Protein AF-A0A7J8GLL1-F1 (afdb_monomer_lite)

Secondary structure (DSSP, 8-state):
-------------------------------PPP-------------HHHHHHHHHHHHHHHHHHHHHHHHHHHHHHHHHHHHHHHHHHHHHHHHHHHHHHHHHHHHHHHHHHHHHHHHHHHHHHHHHHHHTTSGGGSSSS---------------------HHHHHHHTTS-GGG--HHHHHHHHHHHHHHHHHHHHHHHHHHHHHHHHHHHHHHHHHHHHHHHHHHHHHHHHHHHHHHHHHHHHHHHHHHHHHHHHHHHHHHHHHHHHHHHHHHHHHHHHHHHHHHHHHHHHHHHHHHHHHHHHHHHHHHHHHHHHHHHHHHHHHHHHHHHHHHHHHHHHHHHHHHHHHHHHHHHHHHHHHHHHHHHHHHHHHHHHHHHHHHHHHHHHHHHHHHHHHHHHHHHHHHHHHHHHHHHHHHHHHHHHHHHHHHHHHHHHHHHHHHHHHHHHHHHHHHHHHHHHHHHHHHHHHHHHHHHHHHHHHHHHHHHHHHHHHHHHHHHHHHHHHHHHHHHHHHHHHHHHHHHHHHHHHHHHHHHHHHHHHTTS-S-HHHHHHHHHHTTTTTS--HHHHHHHHHHHHHHHHHTTTGGGSSSGGGSSSSSSGGGGSSSSSSSSS---S---STT------------------------------------------------------------------------------

Structure (mmCIF, N/CA/C/O backbone):
data_AF-A0A7J8GLL1-F1
#
_entry.id   AF-A0A7J8GLL1-F1
#
loop_
_atom_site.group_PDB
_atom_site.id
_atom_site.type_symbol
_atom_site.label_atom_id
_atom_site.label_alt_id
_atom_site.label_comp_id
_atom_site.label_asym_id
_atom_site.label_entity_id
_atom_site.label_seq_id
_atom_site.pdbx_PDB_ins_code
_atom_site.Cartn_x
_atom_site.Cartn_y
_atom_site.Cartn_z
_atom_site.occupancy
_atom_site.B_iso_or_equiv
_atom_site.auth_seq_id
_atom_site.auth_comp_id
_atom_site.auth_asym_id
_atom_site.auth_atom_id
_atom_site.pdbx_PDB_model_num
ATOM 1 N N . MET A 1 1 ? -101.245 33.860 68.167 1.00 35.78 1 MET A N 1
ATOM 2 C CA . MET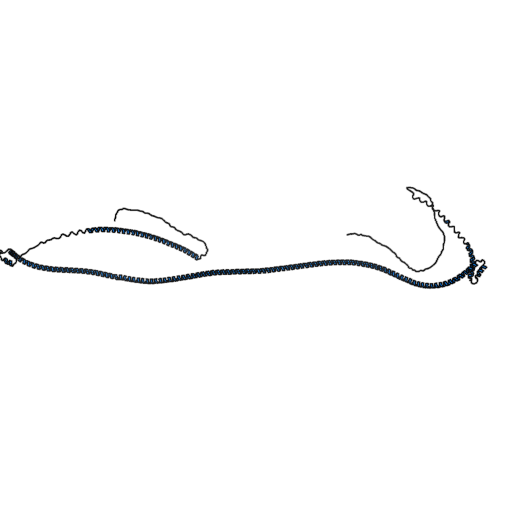 A 1 1 ? -102.440 33.533 67.348 1.00 35.78 1 MET A CA 1
ATOM 3 C C . MET A 1 1 ? -102.162 32.178 66.692 1.00 35.78 1 MET A C 1
ATOM 5 O O . MET A 1 1 ? -101.024 31.966 66.314 1.00 35.78 1 MET A O 1
ATOM 9 N N . SER A 1 2 ? -103.013 31.154 66.836 1.00 37.81 2 SER A N 1
ATOM 10 C CA . SER A 1 2 ? -104.222 30.893 66.015 1.00 37.81 2 SER A CA 1
ATOM 11 C C . SER A 1 2 ? -103.856 30.585 64.547 1.00 37.81 2 SER A C 1
ATOM 13 O O . SER A 1 2 ? -103.150 31.388 63.959 1.00 37.81 2 SER A O 1
ATOM 15 N N . ARG A 1 3 ? -104.340 29.519 63.883 1.00 34.97 3 ARG A N 1
ATOM 16 C CA . ARG A 1 3 ? -105.531 28.674 64.154 1.00 34.97 3 ARG A CA 1
ATOM 17 C C . ARG A 1 3 ? -105.538 27.397 63.264 1.00 34.97 3 ARG A C 1
ATOM 19 O O . ARG A 1 3 ? -105.212 27.525 62.098 1.00 34.97 3 ARG A O 1
ATOM 26 N N . LYS A 1 4 ? -106.093 26.280 63.783 1.00 38.53 4 LYS A N 1
ATOM 27 C CA . LYS A 1 4 ? -107.032 25.313 63.123 1.00 38.53 4 LYS A CA 1
ATOM 28 C C . LYS A 1 4 ? -106.583 24.486 61.865 1.00 38.53 4 LYS A C 1
ATOM 30 O O . LYS A 1 4 ? -106.017 25.043 60.948 1.00 38.53 4 LYS A O 1
ATOM 35 N N . ILE A 1 5 ? -106.711 23.135 61.839 1.00 39.19 5 ILE A N 1
ATOM 36 C CA . ILE A 1 5 ? -107.899 22.254 61.526 1.00 39.19 5 ILE A CA 1
ATOM 37 C C . ILE A 1 5 ? -108.104 22.055 59.982 1.00 39.19 5 ILE A C 1
ATOM 39 O O . ILE A 1 5 ? -108.056 23.055 59.285 1.00 39.19 5 ILE A O 1
ATOM 43 N N . VAL A 1 6 ? -108.363 20.867 59.366 1.00 37.47 6 VAL A N 1
ATOM 44 C CA . VAL A 1 6 ? -108.612 19.483 59.880 1.00 37.47 6 VAL A CA 1
ATOM 45 C C . VAL A 1 6 ? -108.683 18.343 58.795 1.00 37.47 6 VAL A C 1
ATOM 47 O O . VAL A 1 6 ? -108.953 18.637 57.641 1.00 37.47 6 VAL A O 1
ATOM 50 N N . LYS A 1 7 ? -108.584 17.060 59.233 1.00 38.72 7 LYS A N 1
ATOM 51 C CA . LYS A 1 7 ? -109.150 15.758 58.716 1.00 38.72 7 LYS A CA 1
ATOM 52 C C . LYS A 1 7 ? -108.686 15.016 57.414 1.00 38.72 7 LYS A C 1
ATOM 54 O O . LYS A 1 7 ? -108.779 15.534 56.316 1.00 38.72 7 LYS A O 1
ATOM 59 N N . THR A 1 8 ? -108.443 13.696 57.611 1.00 34.50 8 THR A N 1
ATOM 60 C CA . THR A 1 8 ? -108.822 12.471 56.816 1.00 34.50 8 THR A CA 1
ATOM 61 C C . THR A 1 8 ? -108.363 12.287 55.352 1.00 34.50 8 THR A C 1
ATOM 63 O O . THR A 1 8 ? -108.786 13.046 54.497 1.00 34.50 8 THR A O 1
ATOM 66 N N . SER A 1 9 ? -107.477 11.315 55.048 1.00 33.34 9 SER A N 1
ATOM 67 C CA . SER A 1 9 ? -107.719 9.884 54.648 1.00 33.34 9 SER A CA 1
ATOM 68 C C . SER A 1 9 ? -108.016 9.694 53.135 1.00 33.34 9 SER A C 1
ATOM 70 O O . SER A 1 9 ? -108.549 10.606 52.524 1.00 33.34 9 SER A O 1
ATOM 72 N N . LYS A 1 10 ? -107.674 8.593 52.431 1.00 34.47 10 LYS A N 1
ATOM 73 C CA . LYS A 1 10 ? -107.607 7.149 52.784 1.00 34.47 10 LYS A CA 1
ATOM 74 C C . LYS A 1 10 ? -106.858 6.341 51.668 1.00 34.47 10 LYS A C 1
ATOM 76 O O . LYS A 1 10 ? -107.026 6.721 50.523 1.00 34.47 10 LYS A O 1
ATOM 81 N N . THR A 1 11 ? -106.133 5.247 51.996 1.00 32.91 11 THR A N 1
ATOM 82 C CA . THR A 1 11 ? -105.851 3.970 51.223 1.00 32.91 11 THR A CA 1
ATOM 83 C C . THR A 1 11 ? -105.575 3.928 49.684 1.00 32.91 11 THR A C 1
ATOM 85 O O . THR A 1 11 ? -106.225 4.656 48.957 1.00 32.91 11 THR A O 1
ATOM 88 N N . MET A 1 12 ? -104.843 2.976 49.048 1.00 32.16 12 MET A N 1
ATOM 89 C CA . MET A 1 12 ? -103.837 1.923 49.395 1.00 32.16 12 MET A CA 1
ATOM 90 C C . MET A 1 12 ? -103.491 1.067 48.119 1.00 32.16 12 MET A C 1
ATOM 92 O O . MET A 1 12 ? -104.418 0.816 47.359 1.00 32.16 12 MET A O 1
ATOM 96 N N . ASN A 1 13 ? -102.260 0.511 47.966 1.00 34.06 13 ASN A N 1
ATOM 97 C CA . ASN A 1 13 ? -101.866 -0.655 47.093 1.00 34.06 13 ASN A CA 1
ATOM 98 C C . ASN A 1 13 ? -101.920 -0.522 45.526 1.00 34.06 13 ASN A C 1
ATOM 100 O O . ASN A 1 13 ? -102.627 0.353 45.048 1.00 34.06 13 ASN A O 1
ATOM 104 N N . VAL A 1 14 ? -101.281 -1.336 44.634 1.00 36.44 14 VAL A N 1
ATOM 105 C CA . VAL A 1 14 ? -100.088 -2.269 44.584 1.00 36.44 14 VAL A CA 1
ATOM 106 C C . VAL A 1 14 ? -99.796 -2.689 43.091 1.00 36.44 14 VAL A C 1
ATOM 108 O O . VAL A 1 14 ? -100.645 -2.395 42.255 1.00 36.44 14 VAL A O 1
ATOM 111 N N . SER A 1 15 ? -98.678 -3.401 42.776 1.00 32.84 15 SER A N 1
ATOM 112 C CA . SER A 1 15 ? -98.307 -4.113 41.490 1.00 32.84 15 SER A CA 1
ATOM 113 C C . SER A 1 15 ? -97.566 -3.311 40.379 1.00 32.84 15 SER A C 1
ATOM 115 O O . SER A 1 15 ? -97.780 -2.109 40.297 1.00 32.84 15 SER A O 1
ATOM 117 N N . SER A 1 16 ? -96.715 -3.865 39.472 1.00 36.66 16 SER A N 1
ATOM 118 C CA . SER A 1 16 ? -96.041 -5.199 39.302 1.00 36.66 16 SER A CA 1
ATOM 119 C C . SER A 1 16 ? -95.018 -5.228 38.114 1.00 36.66 16 SER A C 1
ATOM 121 O O . SER A 1 16 ? -95.095 -4.345 37.267 1.00 36.66 16 SER A O 1
ATOM 123 N N . SER A 1 17 ? -94.231 -6.325 37.962 1.00 32.91 17 SER A N 1
ATOM 124 C CA . SER A 1 17 ? -93.570 -6.848 36.713 1.00 32.91 17 SER A CA 1
ATOM 125 C C . SER A 1 17 ? -92.165 -6.305 36.308 1.00 32.91 17 SER A C 1
ATOM 127 O O . SER A 1 17 ? -91.832 -5.209 36.745 1.00 32.91 17 SER A O 1
ATOM 129 N N . LEU A 1 18 ? -91.371 -6.895 35.374 1.00 39.66 18 LEU A N 1
ATOM 130 C CA . LEU A 1 18 ? -90.713 -8.237 35.168 1.00 39.66 18 LEU A CA 1
ATOM 131 C C . LEU A 1 18 ? -89.822 -8.147 33.867 1.00 39.66 18 LEU A C 1
ATOM 133 O O . LEU A 1 18 ? -89.960 -7.160 33.152 1.00 39.66 18 LEU A O 1
ATOM 137 N N . GLU A 1 19 ? -89.005 -9.170 33.537 1.00 33.16 19 GLU A N 1
ATOM 138 C CA . GLU A 1 19 ? -88.335 -9.479 32.223 1.00 33.16 19 GLU A CA 1
ATOM 139 C C . GLU A 1 19 ? -86.946 -8.860 31.855 1.00 33.16 19 GLU A C 1
ATOM 141 O O . GLU A 1 19 ? -86.405 -8.030 32.586 1.00 33.16 19 GLU A O 1
ATOM 146 N N . SER A 1 20 ? -86.335 -9.390 30.770 1.00 45.28 20 SER A N 1
ATOM 147 C CA . SER A 1 20 ? -84.897 -9.367 30.363 1.00 45.28 20 SER A CA 1
ATOM 148 C C . SER A 1 20 ? -84.725 -9.457 28.800 1.00 45.28 20 SER A C 1
ATOM 150 O O . SER A 1 20 ? -85.622 -8.950 28.131 1.00 45.28 20 SER A O 1
ATOM 152 N N . GLU A 1 21 ? -83.700 -9.955 28.058 1.00 38.88 21 GLU A N 1
ATOM 153 C CA . GLU A 1 21 ? -82.478 -10.801 28.243 1.00 38.88 21 GLU A CA 1
ATOM 154 C C . GLU A 1 21 ? -81.509 -10.709 26.999 1.00 38.88 21 GLU A C 1
ATOM 156 O O . GLU A 1 21 ? -81.902 -10.146 25.978 1.00 38.88 21 GLU A O 1
ATOM 161 N N . ASP A 1 22 ? -80.313 -11.339 27.060 1.00 41.94 22 ASP A N 1
ATOM 162 C CA . ASP A 1 22 ? -79.397 -11.830 25.972 1.00 41.94 22 ASP A CA 1
ATOM 163 C C . ASP A 1 22 ? -78.617 -10.899 24.978 1.00 41.94 22 ASP A C 1
ATOM 165 O O . ASP A 1 22 ? -79.082 -9.833 24.583 1.00 41.94 22 ASP A O 1
ATOM 169 N N . ILE A 1 23 ? -77.434 -11.396 24.503 1.00 31.64 23 ILE A N 1
ATOM 170 C CA . ILE A 1 23 ? -76.959 -11.571 23.077 1.00 31.64 23 ILE A CA 1
ATOM 171 C C . ILE A 1 23 ? -75.404 -11.440 22.818 1.00 31.64 23 ILE A C 1
ATOM 173 O O . ILE A 1 23 ? -74.878 -10.337 22.738 1.00 31.64 23 ILE A O 1
ATOM 177 N N . SER A 1 24 ? -74.722 -12.572 22.498 1.00 34.56 24 SER A N 1
ATOM 178 C CA . SER A 1 24 ? -73.535 -12.805 21.581 1.00 34.56 24 SER A CA 1
ATOM 179 C C . SER A 1 24 ? -72.167 -12.048 21.706 1.00 34.56 24 SER A C 1
ATOM 181 O O . SER A 1 24 ? -72.075 -11.079 22.443 1.00 34.56 24 SER A O 1
ATOM 183 N N . LEU A 1 25 ? -71.118 -12.303 20.877 1.00 35.78 25 LEU A N 1
ATOM 184 C CA . LEU A 1 25 ? -70.209 -13.474 20.630 1.00 35.78 25 LEU A CA 1
ATOM 185 C C . LEU A 1 25 ? -68.997 -13.013 19.726 1.00 35.78 25 LEU A C 1
ATOM 187 O O . LEU A 1 25 ? -68.881 -11.820 19.476 1.00 35.78 25 LEU A O 1
ATOM 191 N N . GLU A 1 26 ? -68.142 -13.932 19.218 1.00 32.62 26 GLU A N 1
ATOM 192 C CA . GLU A 1 26 ? -66.958 -13.756 18.305 1.00 32.62 26 GLU A CA 1
ATOM 193 C C . GLU A 1 26 ? -65.717 -13.013 18.890 1.00 32.62 26 GLU A C 1
ATOM 195 O O . GLU A 1 26 ? -65.860 -11.982 19.527 1.00 32.62 26 GLU A O 1
ATOM 200 N N . THR A 1 27 ? -64.434 -13.435 18.831 1.00 40.41 27 THR A N 1
ATOM 201 C CA . THR A 1 27 ? -63.643 -14.574 18.266 1.00 40.41 27 THR A CA 1
ATOM 202 C C . THR A 1 27 ? -63.035 -14.452 16.847 1.00 40.41 27 THR A C 1
ATOM 204 O O . THR A 1 27 ? -63.689 -14.810 15.876 1.00 40.41 27 THR A O 1
ATOM 207 N N . THR A 1 28 ? -61.727 -14.126 16.734 1.00 34.84 28 THR A N 1
ATOM 208 C CA . THR A 1 28 ? -60.888 -14.342 15.517 1.00 34.84 28 THR A CA 1
ATOM 209 C C . THR A 1 28 ? -59.388 -14.598 15.799 1.00 34.84 28 THR A C 1
ATOM 211 O O . THR A 1 28 ? -58.792 -13.948 16.654 1.00 34.84 28 THR A O 1
ATOM 214 N N . VAL A 1 29 ? -58.781 -15.479 14.993 1.00 36.81 29 VAL A N 1
ATOM 215 C CA . VAL A 1 29 ? -57.339 -15.807 14.762 1.00 36.81 29 VAL A CA 1
ATOM 216 C C . VAL A 1 29 ? -57.217 -16.145 13.243 1.00 36.81 29 VAL A C 1
ATOM 218 O O . VAL A 1 29 ? -58.270 -16.131 12.597 1.00 36.81 29 VAL A O 1
ATOM 221 N N . PRO A 1 30 ? -56.074 -16.531 12.615 1.00 47.72 30 PRO A N 1
ATOM 222 C CA . PRO A 1 30 ? -54.644 -16.504 12.980 1.00 47.72 30 PRO A CA 1
ATOM 223 C C . PRO A 1 30 ? -53.893 -15.397 12.159 1.00 47.72 30 PRO A C 1
ATOM 225 O O . PRO A 1 30 ? -54.413 -14.288 12.171 1.00 47.72 30 PRO A O 1
ATOM 228 N N . THR A 1 31 ? -52.728 -15.470 11.473 1.00 30.77 31 THR A N 1
ATOM 229 C CA . THR A 1 31 ? -51.753 -16.523 11.056 1.00 30.77 31 THR A CA 1
ATOM 230 C C . THR A 1 31 ? -50.390 -15.899 10.683 1.00 30.77 31 THR A C 1
ATOM 232 O O . THR A 1 31 ? -50.329 -14.707 10.395 1.00 30.77 31 THR A O 1
ATOM 235 N N . ASP A 1 32 ? -49.330 -16.715 10.615 1.00 31.77 32 ASP A N 1
ATOM 236 C CA . ASP A 1 32 ? -48.036 -16.394 9.981 1.00 31.77 32 ASP A CA 1
ATOM 237 C C . ASP A 1 32 ? -48.056 -16.547 8.446 1.00 31.77 32 ASP A C 1
ATOM 239 O O . ASP A 1 32 ? -48.893 -17.264 7.894 1.00 31.77 32 ASP A O 1
ATOM 243 N N . ASP A 1 33 ? -47.078 -15.931 7.771 1.00 28.30 33 ASP A N 1
ATOM 244 C CA . ASP A 1 33 ? -46.850 -16.060 6.325 1.00 28.30 33 ASP A CA 1
ATOM 245 C C . ASP A 1 33 ? -45.710 -17.052 5.994 1.00 28.30 33 ASP A C 1
ATOM 247 O O . AS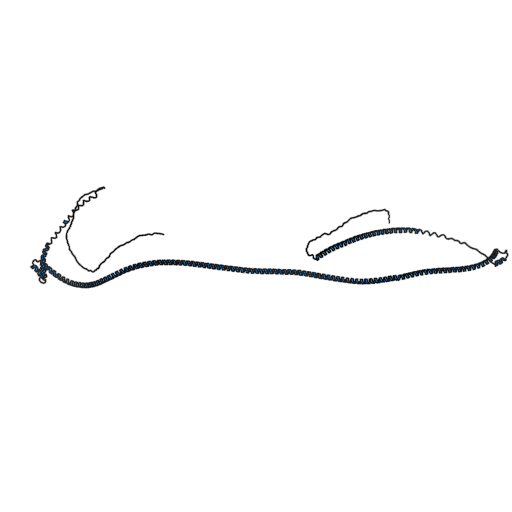P A 1 33 ? -44.789 -17.280 6.783 1.00 28.30 33 ASP A O 1
ATOM 251 N N . MET A 1 34 ? -45.784 -17.679 4.821 1.00 27.56 34 MET A N 1
ATOM 252 C CA . MET A 1 34 ? -45.008 -18.879 4.466 1.00 27.56 34 MET A CA 1
ATOM 253 C C . MET A 1 34 ? -43.642 -18.574 3.829 1.00 27.56 34 MET A C 1
ATOM 255 O O . MET A 1 34 ? -43.540 -17.685 2.991 1.00 27.56 34 MET A O 1
ATOM 259 N N . SER A 1 35 ? -42.634 -19.430 4.067 1.00 29.61 35 SER A N 1
ATOM 260 C CA . SER A 1 35 ? -41.742 -19.906 2.986 1.00 29.61 35 SER A CA 1
ATOM 261 C C . SER A 1 35 ? -40.833 -21.075 3.393 1.00 29.61 35 SER A C 1
ATOM 263 O O . SER A 1 35 ? -40.104 -21.010 4.382 1.00 29.61 35 SER A O 1
ATOM 265 N N . SER A 1 36 ? -40.799 -22.107 2.549 1.00 38.84 36 SER A N 1
ATOM 266 C CA . SER A 1 36 ? -39.752 -23.131 2.499 1.00 38.84 36 SER A CA 1
ATOM 267 C C . SER A 1 36 ? -39.158 -23.170 1.090 1.00 38.84 36 SER A C 1
ATOM 269 O O . SER A 1 36 ? -39.914 -23.274 0.126 1.00 38.84 36 SER A O 1
ATOM 271 N N . SER A 1 37 ? -37.830 -23.153 0.955 1.00 30.98 37 SER A N 1
ATOM 272 C CA . SER A 1 37 ? -37.156 -23.381 -0.330 1.00 30.98 37 SER A CA 1
ATOM 273 C C . SER A 1 37 ? -35.872 -24.175 -0.131 1.00 30.98 37 SER A C 1
ATOM 275 O O . SER A 1 37 ? -35.041 -23.824 0.706 1.00 30.98 37 SER A O 1
ATOM 277 N N . GLU A 1 38 ? -35.710 -25.227 -0.926 1.00 33.25 38 GLU A N 1
ATOM 278 C CA . GLU A 1 38 ? -34.497 -26.040 -1.000 1.00 33.25 38 GLU A CA 1
ATOM 279 C C . GLU A 1 38 ? -33.636 -25.654 -2.218 1.00 33.25 38 GLU A C 1
ATOM 281 O O . GLU A 1 38 ? -34.045 -24.843 -3.049 1.00 33.25 38 GLU A O 1
ATOM 286 N N . GLU A 1 39 ? -32.472 -26.308 -2.323 1.00 33.56 39 GLU A N 1
ATOM 287 C CA . GLU A 1 39 ? -31.566 -26.348 -3.485 1.00 33.56 39 GLU A CA 1
ATOM 288 C C . GLU A 1 39 ? -30.843 -25.023 -3.872 1.00 33.56 39 GLU A C 1
ATOM 290 O O . GLU A 1 39 ? -31.266 -23.924 -3.535 1.00 33.56 39 GLU A O 1
ATOM 295 N N . ARG A 1 40 ? -29.672 -25.039 -4.535 1.00 35.59 40 ARG A N 1
ATOM 296 C CA . ARG A 1 40 ? -28.923 -26.163 -5.141 1.00 35.59 40 ARG A CA 1
ATOM 297 C C . ARG A 1 40 ? -27.392 -26.020 -4.984 1.00 35.59 40 ARG A C 1
ATOM 299 O O . ARG A 1 40 ? -26.880 -24.943 -4.711 1.00 35.59 40 ARG A O 1
ATOM 306 N N . ASP A 1 41 ? -26.708 -27.151 -5.163 1.00 32.75 41 ASP A N 1
ATOM 307 C CA . ASP A 1 41 ? -25.261 -27.421 -5.295 1.00 32.75 41 ASP A CA 1
ATOM 308 C C . ASP A 1 41 ? -24.198 -26.304 -5.207 1.00 32.75 41 ASP A C 1
ATOM 310 O O . ASP A 1 41 ? -24.163 -25.348 -5.977 1.00 32.75 41 ASP A O 1
ATOM 314 N N . GLY A 1 42 ? -23.158 -26.599 -4.416 1.00 32.91 42 GLY A N 1
ATOM 315 C CA . GLY A 1 42 ? -21.853 -25.934 -4.465 1.00 32.91 42 GLY A CA 1
ATOM 316 C C . GLY A 1 42 ? -20.750 -26.826 -3.887 1.00 32.91 42 GLY A C 1
ATOM 317 O O . GLY A 1 42 ? -20.483 -26.783 -2.688 1.00 32.91 42 GLY A O 1
ATOM 318 N N . LYS A 1 43 ? -20.112 -27.657 -4.727 1.00 46.03 43 LYS A N 1
ATOM 319 C CA . LYS A 1 43 ? -19.092 -28.648 -4.317 1.00 46.03 43 LYS A CA 1
ATOM 320 C C . LYS A 1 43 ? -17.915 -28.006 -3.568 1.00 46.03 43 LYS A C 1
ATOM 322 O O . LYS A 1 43 ? -16.977 -27.520 -4.190 1.00 46.03 43 LYS A O 1
ATOM 327 N N . ASN A 1 44 ? -17.909 -28.103 -2.241 1.00 39.97 44 ASN A N 1
ATOM 328 C CA . ASN A 1 44 ? -16.741 -27.824 -1.410 1.00 39.97 44 ASN A CA 1
ATOM 329 C C . ASN A 1 44 ? -16.643 -28.818 -0.247 1.00 39.97 44 ASN A C 1
ATOM 331 O O . ASN A 1 44 ? -17.642 -29.368 0.213 1.00 39.97 44 ASN A O 1
ATOM 335 N N . LYS A 1 45 ? -15.407 -29.096 0.183 1.00 47.53 45 LYS A N 1
ATOM 336 C CA . LYS A 1 45 ? -15.094 -30.160 1.148 1.00 47.53 45 LYS A CA 1
ATOM 337 C C . LYS A 1 45 ? -15.777 -29.874 2.487 1.00 47.53 45 LYS A C 1
ATOM 339 O O . LYS A 1 45 ? -15.533 -28.826 3.078 1.00 47.53 45 LYS A O 1
ATOM 344 N N . ILE A 1 46 ? -16.584 -30.818 2.977 1.00 46.38 46 ILE A N 1
ATOM 345 C CA . ILE A 1 46 ? -17.222 -30.725 4.295 1.00 46.38 46 ILE A CA 1
ATOM 346 C C . ILE A 1 46 ? -16.129 -30.838 5.362 1.00 46.38 46 ILE A C 1
ATOM 348 O O . ILE A 1 46 ? -15.697 -31.931 5.725 1.00 46.38 46 ILE A O 1
ATOM 352 N N . THR A 1 47 ? -15.650 -29.695 5.847 1.00 62.91 47 THR A N 1
ATOM 353 C CA . THR A 1 47 ? -14.833 -29.635 7.057 1.00 62.91 47 THR A CA 1
ATOM 354 C C . THR A 1 47 ? -15.717 -29.875 8.277 1.00 62.91 47 THR A C 1
ATOM 356 O O . THR A 1 47 ? -16.906 -29.552 8.281 1.00 62.91 47 THR A O 1
ATOM 359 N N . ARG A 1 48 ? -15.122 -30.424 9.340 1.00 68.75 48 ARG A N 1
ATOM 360 C CA . ARG A 1 48 ? -15.786 -30.736 10.616 1.00 68.75 48 ARG A CA 1
ATOM 361 C C . ARG A 1 48 ? -16.646 -29.573 11.153 1.00 68.75 48 ARG A C 1
ATOM 363 O O . ARG A 1 48 ? -17.797 -29.786 11.518 1.00 68.75 48 ARG A O 1
ATOM 370 N N . GLN A 1 49 ? -16.135 -28.346 11.047 1.00 70.62 49 GLN A N 1
ATOM 371 C CA . GLN A 1 49 ? -16.810 -27.091 11.412 1.00 70.62 49 GLN A CA 1
ATOM 372 C C . GLN A 1 49 ? -18.182 -26.884 10.740 1.00 70.62 49 GLN A C 1
ATOM 374 O O . GLN A 1 49 ? -19.046 -26.205 11.289 1.00 70.62 49 GLN A O 1
ATOM 379 N N . LEU A 1 50 ? -18.391 -27.430 9.539 1.00 73.19 50 LEU A N 1
ATOM 380 C CA . LEU A 1 50 ? -19.633 -27.279 8.772 1.00 73.19 50 LEU A CA 1
ATOM 381 C C . LEU A 1 50 ? -20.714 -28.265 9.254 1.00 73.19 50 LEU A C 1
ATOM 383 O O . LEU A 1 50 ? -21.902 -27.952 9.191 1.00 73.19 50 LEU A O 1
ATOM 387 N N . ILE A 1 51 ? -20.302 -29.416 9.799 1.00 76.62 51 ILE A N 1
ATOM 388 C CA . ILE A 1 51 ? -21.183 -30.351 10.516 1.00 76.62 51 ILE A CA 1
ATOM 389 C C . ILE A 1 51 ? -21.533 -29.753 11.882 1.00 76.62 51 ILE A C 1
ATOM 391 O O . ILE A 1 51 ? -22.710 -29.533 12.148 1.00 76.62 51 ILE A O 1
ATOM 395 N N . GLU A 1 52 ? -20.526 -29.344 12.662 1.00 78.81 52 GLU A N 1
ATOM 396 C CA . GLU A 1 52 ? -20.704 -28.696 13.973 1.00 78.81 52 GLU A CA 1
ATOM 397 C C . GLU A 1 52 ? -21.624 -27.458 13.872 1.00 78.81 52 GLU A C 1
ATOM 399 O O . GLU A 1 52 ? -22.497 -27.250 14.712 1.00 78.81 52 GLU A O 1
ATOM 404 N N . ARG A 1 53 ? -21.525 -26.663 12.794 1.00 83.50 53 ARG A N 1
ATOM 405 C CA . ARG A 1 53 ? -22.444 -25.538 12.533 1.00 83.50 53 ARG A CA 1
ATOM 406 C C . ARG A 1 53 ? -23.882 -25.975 12.226 1.00 83.50 53 ARG A C 1
ATOM 408 O O . ARG A 1 53 ? -24.806 -25.263 12.614 1.00 83.50 53 ARG A O 1
ATOM 415 N N . LYS A 1 54 ? -24.099 -27.099 11.533 1.00 83.75 54 LYS A N 1
ATOM 416 C CA . LYS A 1 54 ? -25.450 -27.640 11.285 1.00 83.75 54 LYS A CA 1
ATOM 417 C C . LYS A 1 54 ? -26.057 -28.242 12.553 1.00 83.75 54 LYS A C 1
ATOM 419 O O . LYS A 1 54 ? -27.227 -27.992 12.821 1.00 83.75 54 LYS A O 1
ATOM 424 N N . GLU A 1 55 ? -25.263 -28.948 13.350 1.00 82.69 55 GLU A N 1
ATOM 425 C CA . GLU A 1 55 ? -25.662 -29.476 14.661 1.00 82.69 55 GLU A CA 1
ATOM 426 C C . GLU A 1 55 ? -26.044 -28.340 15.619 1.00 82.69 55 GLU A C 1
ATOM 428 O O . GLU A 1 55 ? -27.120 -28.368 16.208 1.00 82.69 55 GLU A O 1
ATOM 433 N N . LEU A 1 56 ? -25.235 -27.276 15.700 1.00 85.38 56 LEU A N 1
ATOM 434 C CA . LEU A 1 56 ? -25.565 -26.081 16.484 1.00 85.38 56 LEU A CA 1
ATOM 435 C C . LEU A 1 56 ? -26.851 -25.393 16.000 1.00 85.38 56 LEU A C 1
ATOM 437 O O . LEU A 1 56 ? -27.661 -24.984 16.828 1.00 85.38 56 LEU A O 1
ATOM 441 N N . LEU A 1 57 ? -27.082 -25.289 14.686 1.00 86.06 57 LEU A N 1
ATOM 442 C CA . LEU A 1 57 ? -28.330 -24.733 14.147 1.00 86.06 57 LEU A CA 1
ATOM 443 C C . LEU A 1 57 ? -29.551 -25.607 14.474 1.00 86.06 57 LEU A C 1
ATOM 445 O O . LEU A 1 57 ? -30.597 -25.063 14.826 1.00 86.06 57 LEU A O 1
ATOM 449 N N . HIS A 1 58 ? -29.417 -26.934 14.420 1.00 86.69 58 HIS A N 1
ATOM 450 C CA . HIS A 1 58 ? -30.480 -27.859 14.816 1.00 86.69 58 HIS A CA 1
ATOM 451 C C . HIS A 1 58 ? -30.765 -27.784 16.323 1.00 86.69 58 HIS A C 1
ATOM 453 O O . HIS A 1 58 ? -31.919 -27.650 16.722 1.00 86.69 58 HIS A O 1
ATOM 459 N N . ASN A 1 59 ? -29.728 -27.738 17.162 1.00 89.06 59 ASN A N 1
ATOM 460 C CA . ASN A 1 59 ? -29.868 -27.545 18.607 1.00 89.06 59 ASN A CA 1
ATOM 461 C C . ASN A 1 59 ? -30.534 -26.196 18.941 1.00 89.06 59 ASN A C 1
ATOM 463 O O . ASN A 1 59 ? -31.375 -26.132 19.831 1.00 89.06 59 ASN A O 1
ATOM 467 N N . ILE A 1 60 ? -30.238 -25.127 18.191 1.00 90.44 60 ILE A N 1
ATOM 468 C CA . ILE A 1 60 ? -30.931 -23.832 18.316 1.00 90.44 60 ILE A CA 1
ATOM 469 C C . ILE A 1 60 ? -32.408 -23.933 17.893 1.00 90.44 60 ILE A C 1
ATOM 471 O O . ILE A 1 60 ? -33.252 -23.272 18.495 1.00 90.44 60 ILE A O 1
ATOM 475 N N . GLN A 1 61 ? -32.754 -24.749 16.891 1.00 88.88 61 GLN A N 1
ATOM 476 C CA . GLN A 1 61 ? -34.155 -25.009 16.530 1.00 88.88 61 GLN A CA 1
ATOM 477 C C . GLN A 1 61 ? -34.886 -25.809 17.617 1.00 88.88 61 GLN A C 1
ATOM 479 O O . GLN A 1 61 ? -35.988 -25.421 17.997 1.00 88.88 61 GLN A O 1
ATOM 484 N N . LEU A 1 62 ? -34.266 -26.859 18.167 1.00 88.19 62 LEU A N 1
ATOM 485 C CA . LEU A 1 62 ? -34.819 -27.629 19.286 1.00 88.19 62 LEU A CA 1
ATOM 486 C C . LEU A 1 62 ? -35.046 -26.738 20.514 1.00 88.19 62 LEU A C 1
ATOM 488 O O . LEU A 1 62 ? -36.161 -26.686 21.019 1.00 88.19 62 LEU A O 1
ATOM 492 N N . LEU A 1 63 ? -34.053 -25.939 20.917 1.00 88.75 63 LEU A N 1
ATOM 493 C CA . LEU A 1 63 ? -34.182 -24.990 22.030 1.00 88.75 63 LEU A CA 1
ATOM 494 C C . LEU A 1 63 ? -35.261 -23.920 21.784 1.00 88.75 63 LEU A C 1
ATOM 496 O O . LEU A 1 63 ? -35.912 -23.487 22.731 1.00 88.75 63 LEU A O 1
ATOM 500 N N . LYS A 1 64 ? -35.499 -23.501 20.532 1.00 87.94 64 LYS A N 1
ATOM 501 C CA . LYS A 1 64 ? -36.627 -22.614 20.189 1.00 87.94 64 LYS A CA 1
ATOM 502 C C . LYS A 1 64 ? -37.985 -23.302 20.341 1.00 87.94 64 LYS A C 1
ATOM 504 O O . LYS A 1 64 ? -38.924 -22.652 20.792 1.00 87.94 64 LYS A O 1
ATOM 509 N N . ILE A 1 65 ? -38.090 -24.583 19.982 1.00 89.25 65 ILE A N 1
ATOM 510 C CA . ILE A 1 65 ? -39.313 -25.385 20.144 1.00 89.25 65 ILE A CA 1
ATOM 511 C C . ILE A 1 65 ? -39.571 -25.672 21.629 1.00 89.25 65 ILE A C 1
ATOM 513 O O . ILE A 1 65 ? -40.693 -25.512 22.098 1.00 89.25 65 ILE A O 1
ATOM 517 N N . GLU A 1 66 ? -38.542 -26.022 22.401 1.00 90.06 66 GLU A N 1
ATOM 518 C CA . GLU A 1 66 ? -38.660 -26.164 23.855 1.00 90.06 66 GLU A CA 1
ATOM 519 C C . GLU A 1 66 ? -39.084 -24.842 24.504 1.00 90.06 66 GLU A C 1
ATOM 521 O O . GLU A 1 66 ? -39.995 -24.829 25.328 1.00 90.06 66 GLU A O 1
ATOM 526 N N . LEU A 1 67 ? -38.490 -23.712 24.106 1.00 89.50 67 LEU A N 1
ATOM 527 C CA . LEU A 1 67 ? -38.844 -22.398 24.643 1.00 89.50 67 LEU A CA 1
ATOM 528 C C . LEU A 1 67 ? -40.275 -21.979 24.267 1.00 89.50 67 LEU A C 1
ATOM 530 O O . LEU A 1 67 ? -40.974 -21.435 25.120 1.00 89.50 67 LEU A O 1
ATOM 534 N N . SER A 1 68 ? -40.763 -22.279 23.056 1.00 88.81 68 SER A N 1
ATOM 535 C CA . SER A 1 68 ? -42.167 -22.017 22.704 1.00 88.81 68 SER A CA 1
ATOM 536 C C . SER A 1 68 ? -43.137 -22.922 23.474 1.00 88.81 68 SER A C 1
ATOM 538 O O . SER A 1 68 ? -44.151 -22.433 23.967 1.00 88.81 68 SER A O 1
ATOM 540 N N . GLN A 1 69 ? -42.798 -24.198 23.686 1.00 88.62 69 GLN A N 1
ATOM 541 C CA . GLN A 1 69 ? -43.572 -25.108 24.541 1.00 88.62 69 GLN A CA 1
ATOM 542 C C . GLN A 1 69 ? -43.593 -24.652 26.008 1.00 88.62 69 GLN A C 1
ATOM 544 O O . GLN A 1 69 ? -44.639 -24.712 26.654 1.00 88.62 69 GLN A O 1
ATOM 549 N N . LYS A 1 70 ? -42.468 -24.160 26.548 1.00 90.56 70 LYS A N 1
ATOM 550 C CA . LYS A 1 70 ? -42.409 -23.593 27.907 1.00 90.56 70 LYS A CA 1
ATOM 551 C C . LYS A 1 70 ? -43.219 -22.303 28.021 1.00 90.56 70 LYS A C 1
ATOM 553 O O . LYS A 1 70 ? -43.919 -22.149 29.017 1.00 90.56 70 LYS A O 1
ATOM 558 N N . ASN A 1 71 ? -43.189 -21.429 27.014 1.00 90.56 71 ASN A N 1
ATOM 559 C CA . ASN A 1 71 ? -44.040 -20.238 26.979 1.00 90.56 71 ASN A CA 1
ATOM 560 C C . ASN A 1 71 ? -45.526 -20.620 26.947 1.00 90.56 71 ASN A C 1
ATOM 562 O O . ASN A 1 71 ? -46.272 -20.159 27.800 1.00 90.56 71 ASN A O 1
ATOM 566 N N . MET A 1 72 ? -45.939 -21.545 26.073 1.00 92.12 72 MET A N 1
ATOM 567 C CA . MET A 1 72 ? -47.329 -22.021 26.016 1.00 92.12 72 MET A CA 1
ATOM 568 C C . MET A 1 72 ? -47.785 -22.653 27.344 1.00 92.12 72 MET A C 1
ATOM 570 O O . MET A 1 72 ? -48.903 -22.417 27.790 1.00 92.12 72 MET A O 1
ATOM 574 N N . MET A 1 73 ? -46.908 -23.401 28.026 1.00 89.88 73 MET A N 1
ATOM 575 C CA . MET A 1 73 ? -47.183 -23.931 29.369 1.00 89.88 73 MET A CA 1
ATOM 576 C C . MET A 1 73 ? -47.363 -22.810 30.409 1.00 89.88 73 MET A C 1
ATOM 578 O O . MET A 1 73 ? -48.248 -22.891 31.256 1.00 89.88 73 MET A O 1
ATOM 582 N N . ILE A 1 74 ? -46.535 -21.762 30.349 1.00 89.12 74 ILE A N 1
ATOM 583 C CA . ILE A 1 74 ? -46.630 -20.582 31.221 1.00 89.12 74 ILE A CA 1
ATOM 584 C C . ILE A 1 74 ? -47.917 -19.795 30.943 1.00 89.12 74 ILE A C 1
ATOM 586 O O . ILE A 1 74 ? -48.559 -19.343 31.886 1.00 89.12 74 ILE A O 1
ATOM 590 N N . ASP A 1 75 ? -48.305 -19.636 29.680 1.00 88.81 75 ASP A N 1
ATOM 591 C CA . ASP A 1 75 ? -49.493 -18.876 29.291 1.00 88.81 75 ASP A CA 1
ATOM 592 C C . ASP A 1 75 ? -50.791 -19.627 29.623 1.00 88.81 75 ASP A C 1
ATOM 594 O O . ASP A 1 75 ? -51.715 -19.012 30.153 1.00 88.81 75 ASP A O 1
ATOM 598 N N . ASN A 1 76 ? -50.825 -20.956 29.472 1.00 90.44 76 ASN A N 1
ATOM 599 C CA . ASN A 1 76 ? -51.916 -21.784 29.999 1.00 90.44 76 ASN A CA 1
ATOM 600 C C . ASN A 1 76 ? -52.054 -21.621 31.523 1.00 90.44 76 ASN A C 1
ATOM 602 O O . ASN A 1 76 ? -53.139 -21.321 32.010 1.00 90.44 76 ASN A O 1
ATOM 606 N N . LEU A 1 77 ? -50.946 -21.704 32.274 1.00 91.44 77 LEU A N 1
ATOM 607 C CA . LEU A 1 77 ? -50.966 -21.493 33.727 1.00 91.44 77 LEU A CA 1
ATOM 608 C C . LEU A 1 77 ? -51.429 -20.077 34.114 1.00 91.44 77 LEU A C 1
ATOM 610 O O . LEU A 1 77 ? -52.093 -19.918 35.134 1.00 91.44 77 LEU A O 1
ATOM 614 N N . LYS A 1 78 ? -51.131 -19.038 33.317 1.00 88.00 78 LYS A N 1
ATOM 615 C CA . LYS A 1 78 ? -51.698 -17.693 33.538 1.00 88.00 78 LYS A CA 1
ATOM 616 C C . LYS A 1 78 ? -53.216 -17.691 33.375 1.00 88.00 78 LYS A C 1
ATOM 618 O O . LYS A 1 78 ? -53.880 -17.061 34.187 1.00 88.00 78 LYS A O 1
ATOM 623 N N . VAL A 1 79 ? -53.760 -18.373 32.365 1.00 93.00 79 VAL A N 1
ATOM 624 C CA . VAL A 1 79 ? -55.215 -18.481 32.154 1.00 93.00 79 VAL A CA 1
ATOM 625 C C . VAL A 1 79 ? -55.877 -19.256 33.298 1.00 93.00 79 VAL A C 1
ATOM 627 O O . VAL A 1 79 ? -56.885 -18.794 33.834 1.00 93.00 79 VAL A O 1
ATOM 630 N N . ASP A 1 80 ? -55.272 -20.356 33.754 1.00 89.31 80 ASP A N 1
ATOM 631 C CA . ASP A 1 80 ? -55.738 -21.113 34.925 1.00 89.31 80 ASP A CA 1
ATOM 632 C C . ASP A 1 80 ? -55.738 -20.248 36.203 1.00 89.31 80 ASP A C 1
ATOM 634 O O . ASP A 1 80 ? -56.671 -20.308 37.002 1.00 89.31 80 ASP A O 1
ATOM 638 N N . TYR A 1 81 ? -54.722 -19.398 36.405 1.00 90.94 81 TYR A N 1
ATOM 639 C CA . TYR A 1 81 ? -54.688 -18.479 37.549 1.00 90.94 81 TYR A CA 1
ATOM 640 C C . TYR A 1 81 ? -55.641 -17.282 37.404 1.00 90.94 81 TYR A C 1
ATOM 642 O O . TYR A 1 81 ? -56.213 -16.867 38.408 1.00 90.94 81 TYR A O 1
ATOM 650 N N . LEU A 1 82 ? -55.842 -16.739 36.198 1.00 91.50 82 LEU A N 1
ATOM 651 C CA . LEU A 1 82 ? -56.771 -15.627 35.944 1.00 91.50 82 LEU A CA 1
ATOM 652 C C . LEU A 1 82 ? -58.223 -16.059 36.152 1.00 91.50 82 LEU A C 1
ATOM 654 O O . LEU A 1 82 ? -58.920 -15.459 36.967 1.00 91.50 82 LEU A O 1
ATOM 658 N N . THR A 1 83 ? -58.636 -17.164 35.528 1.00 90.75 83 THR A N 1
ATOM 659 C CA . THR A 1 83 ? -59.964 -17.756 35.760 1.00 90.75 83 THR A CA 1
ATOM 660 C C . THR A 1 83 ? -60.171 -18.110 37.233 1.00 90.75 83 THR A C 1
ATOM 662 O O . THR A 1 83 ? -61.273 -17.949 37.757 1.00 90.75 83 THR A O 1
ATOM 665 N N . LYS A 1 84 ? -59.110 -18.507 37.959 1.00 91.75 84 LYS A N 1
ATOM 666 C CA . LYS A 1 84 ? -59.206 -18.747 39.405 1.00 91.75 84 LYS A CA 1
ATOM 667 C C . LYS A 1 84 ? -59.293 -17.481 40.261 1.00 91.75 84 LYS A C 1
ATOM 669 O O . LYS A 1 84 ? -59.839 -17.558 41.360 1.00 91.75 84 LYS A O 1
ATOM 674 N N . ILE A 1 85 ? -58.798 -16.340 39.784 1.00 90.00 85 ILE A N 1
ATOM 675 C CA . ILE A 1 85 ? -59.008 -15.030 40.419 1.00 90.00 85 ILE A CA 1
ATOM 676 C C . ILE A 1 85 ? -60.461 -14.590 40.213 1.00 90.00 85 ILE A C 1
ATOM 678 O O . ILE A 1 85 ? -61.132 -14.296 41.199 1.00 90.00 85 ILE A O 1
ATOM 682 N N . GLU A 1 86 ? -60.979 -14.659 38.985 1.00 89.25 86 GLU A N 1
ATOM 683 C CA . GLU A 1 86 ? -62.382 -14.350 38.652 1.00 89.25 86 GLU A CA 1
ATOM 684 C C . GLU A 1 86 ? -63.355 -15.184 39.512 1.00 89.25 86 GLU A C 1
ATOM 686 O O . GLU A 1 86 ? -64.239 -14.644 40.182 1.00 89.25 86 GLU A O 1
ATOM 691 N N . GLU A 1 87 ? -63.105 -16.495 39.618 1.00 90.44 87 GLU A N 1
ATOM 692 C CA . GLU A 1 87 ? -63.829 -17.421 40.500 1.00 90.44 87 GLU A CA 1
ATOM 693 C C . GLU A 1 87 ? -63.828 -17.019 41.989 1.00 90.44 87 GLU A C 1
ATOM 695 O O . GLU A 1 87 ? -64.703 -17.452 42.744 1.00 90.44 87 GLU A O 1
ATOM 700 N N . LEU A 1 88 ? -62.806 -16.307 42.465 1.00 88.69 88 LEU A N 1
ATOM 701 C CA . LEU A 1 88 ? -62.674 -15.888 43.864 1.00 88.69 88 LEU A CA 1
ATOM 702 C C . LEU A 1 88 ? -63.273 -14.497 44.095 1.00 88.69 88 LEU A C 1
ATOM 704 O O . LEU A 1 88 ? -63.840 -14.257 45.162 1.00 88.69 88 LEU A O 1
ATOM 708 N N . GLU A 1 89 ? -63.207 -13.615 43.100 1.00 87.62 89 GLU A N 1
ATOM 709 C CA . GLU A 1 89 ? -63.858 -12.304 43.115 1.00 87.62 89 GLU A CA 1
ATOM 710 C C . GLU A 1 89 ? -65.388 -12.436 43.081 1.00 87.62 89 GLU A C 1
ATOM 712 O O . GLU A 1 89 ? -66.072 -11.783 43.870 1.00 87.62 89 GLU A O 1
ATOM 717 N N . GLU A 1 90 ? -65.939 -13.351 42.275 1.00 91.56 90 GLU A N 1
ATOM 718 C CA . GLU A 1 90 ? -67.373 -13.679 42.280 1.00 91.56 90 GLU A CA 1
ATOM 719 C C . GLU A 1 90 ? -67.841 -14.143 43.674 1.00 91.56 90 GLU A C 1
ATOM 721 O O . GLU A 1 90 ? -68.756 -13.561 44.264 1.00 91.56 90 GLU A O 1
ATOM 726 N N . LYS A 1 91 ? -67.138 -15.117 44.272 1.00 90.31 91 LYS A N 1
ATOM 727 C CA . LYS A 1 91 ? -67.449 -15.640 45.617 1.00 90.31 91 LYS A CA 1
ATOM 728 C C . LYS A 1 91 ? -67.292 -14.584 46.721 1.00 90.31 91 LYS A C 1
ATOM 730 O O . LYS A 1 91 ? -68.006 -14.633 47.726 1.00 90.31 91 LYS A O 1
ATOM 735 N N . LEU A 1 92 ? -66.380 -13.622 46.555 1.00 88.81 92 LEU A N 1
ATOM 736 C CA . LEU A 1 92 ? -66.236 -12.480 47.461 1.00 88.81 92 LEU A CA 1
ATOM 737 C C . LEU A 1 92 ? -67.436 -11.525 47.353 1.00 88.81 92 LEU A C 1
ATOM 739 O O . LEU A 1 92 ? -67.953 -11.081 48.381 1.00 88.81 92 LEU A O 1
ATOM 743 N N . ASN A 1 93 ? -67.904 -11.242 46.136 1.00 89.81 93 ASN A N 1
ATOM 744 C CA . ASN A 1 93 ? -69.072 -10.394 45.894 1.00 89.81 93 ASN A CA 1
ATOM 745 C C . ASN A 1 93 ? -70.358 -11.013 46.471 1.00 89.81 93 ASN A C 1
ATOM 747 O O . ASN A 1 93 ? -71.103 -10.319 47.169 1.00 89.81 93 ASN A O 1
ATOM 751 N N . ASP A 1 94 ? -70.561 -12.322 46.303 1.00 91.75 94 ASP A N 1
ATOM 752 C CA . ASP A 1 94 ? -71.655 -13.070 46.939 1.00 91.75 94 ASP A CA 1
ATOM 753 C C . ASP A 1 94 ? -71.630 -12.951 48.471 1.00 91.75 94 ASP A C 1
ATOM 755 O O . ASP A 1 94 ? -72.640 -12.622 49.105 1.00 91.75 94 ASP A O 1
ATOM 759 N N . ALA A 1 95 ? -70.463 -13.165 49.089 1.00 88.75 95 ALA A N 1
ATOM 760 C CA . ALA A 1 95 ? -70.301 -13.054 50.537 1.00 88.75 95 ALA A CA 1
ATOM 761 C C . ALA A 1 95 ? -70.569 -11.622 51.048 1.00 88.75 95 ALA A C 1
ATOM 763 O O . ALA A 1 95 ? -71.166 -11.435 52.115 1.00 88.75 95 ALA A O 1
ATOM 764 N N . LEU A 1 96 ? -70.177 -10.600 50.279 1.00 88.19 96 LEU A N 1
ATOM 765 C CA . LEU A 1 96 ? -70.476 -9.197 50.577 1.00 88.19 96 LEU A CA 1
ATOM 766 C C . LEU A 1 96 ? -71.976 -8.889 50.455 1.00 88.19 96 LEU A C 1
ATOM 768 O O . LEU A 1 96 ? -72.517 -8.199 51.324 1.00 88.19 96 LEU A O 1
ATOM 772 N N . HIS A 1 97 ? -72.665 -9.428 49.446 1.00 90.31 97 HIS A N 1
ATOM 773 C CA . HIS A 1 97 ? -74.110 -9.254 49.288 1.00 90.31 97 HIS A CA 1
ATOM 774 C C . HIS A 1 97 ? -74.892 -9.925 50.429 1.00 90.31 97 HIS A C 1
ATOM 776 O O . HIS A 1 97 ? -75.714 -9.279 51.087 1.00 90.31 97 HIS A O 1
ATOM 782 N N . GLN A 1 98 ? -74.572 -11.183 50.757 1.00 88.56 98 GLN A N 1
ATOM 783 C CA . GLN A 1 98 ? -75.181 -11.903 51.884 1.00 88.56 98 GLN A CA 1
ATOM 784 C C . GLN A 1 98 ? -74.986 -11.155 53.213 1.00 88.56 98 GLN A C 1
ATOM 786 O O . GLN A 1 98 ? -75.931 -11.015 53.995 1.00 88.56 98 GLN A O 1
ATOM 791 N N . LYS A 1 99 ? -73.789 -10.597 53.449 1.00 91.44 99 LYS A N 1
ATOM 792 C CA . LYS A 1 99 ? -73.504 -9.744 54.612 1.00 91.44 99 LYS A CA 1
ATOM 793 C C . LYS A 1 99 ? -74.420 -8.515 54.662 1.00 91.44 99 LYS A C 1
ATOM 795 O O . LYS A 1 99 ? -75.006 -8.256 55.711 1.00 91.44 99 LYS A O 1
ATOM 800 N N . GLN A 1 100 ? -74.571 -7.775 53.559 1.00 87.81 100 GLN A N 1
ATOM 801 C CA . GLN A 1 100 ? -75.434 -6.584 53.506 1.00 87.81 100 GLN A CA 1
ATOM 802 C C . GLN A 1 100 ? -76.903 -6.917 53.808 1.00 87.81 100 GLN A C 1
ATOM 804 O O . GLN A 1 100 ? -77.545 -6.217 54.597 1.00 87.81 100 GLN A O 1
ATOM 809 N N . VAL A 1 101 ? -77.423 -8.011 53.240 1.00 90.00 101 VAL A N 1
ATOM 810 C CA . VAL A 1 101 ? -78.793 -8.491 53.496 1.00 90.00 101 VAL A CA 1
ATOM 811 C C . VAL A 1 101 ? -78.993 -8.842 54.976 1.00 90.00 101 VAL A C 1
ATOM 813 O O . VAL A 1 101 ? -80.012 -8.472 55.565 1.00 90.00 101 VAL A O 1
ATOM 816 N N . LEU A 1 102 ? -78.017 -9.501 55.611 1.00 87.62 102 LEU A N 1
ATOM 817 C CA . LEU A 1 102 ? -78.070 -9.822 57.041 1.00 87.62 102 LEU A CA 1
ATOM 818 C C . LEU A 1 102 ? -78.012 -8.571 57.932 1.00 87.62 102 LEU A C 1
ATOM 820 O O . LEU A 1 102 ? -78.800 -8.480 58.874 1.00 87.62 102 LEU A O 1
ATOM 824 N N . THR A 1 103 ? -77.158 -7.587 57.622 1.00 86.94 103 THR A N 1
ATOM 825 C CA . THR A 1 103 ? -77.104 -6.308 58.356 1.00 86.94 103 THR A CA 1
ATOM 826 C C . THR A 1 103 ? -78.447 -5.578 58.297 1.00 86.94 103 THR A C 1
ATOM 828 O O . THR A 1 103 ? -79.030 -5.291 59.343 1.00 86.94 103 THR A O 1
ATOM 831 N N . MET A 1 104 ? -79.011 -5.386 57.098 1.00 86.88 104 MET A N 1
ATOM 832 C CA . MET A 1 104 ? -80.320 -4.735 56.939 1.00 86.88 104 MET A CA 1
ATOM 833 C C . MET A 1 104 ? -81.445 -5.486 57.666 1.00 86.88 104 MET A C 1
ATOM 835 O O . MET A 1 104 ? -82.381 -4.864 58.174 1.00 86.88 104 MET A O 1
ATOM 839 N N . ARG A 1 105 ? -81.377 -6.820 57.759 1.00 89.12 105 ARG A N 1
ATOM 840 C CA . ARG A 1 105 ? -82.359 -7.618 58.508 1.00 89.12 105 ARG A CA 1
ATOM 841 C C . ARG A 1 105 ? -82.259 -7.394 60.022 1.00 89.12 105 ARG A C 1
ATOM 843 O O . ARG A 1 105 ? -83.295 -7.349 60.686 1.00 89.12 105 ARG A O 1
ATOM 850 N N . LEU A 1 106 ? -81.047 -7.221 60.551 1.00 86.62 106 LEU A N 1
ATOM 851 C CA . LEU A 1 106 ? -80.793 -6.986 61.976 1.00 86.62 106 LEU A CA 1
ATOM 852 C C . LEU A 1 106 ? -81.263 -5.589 62.422 1.00 86.62 106 LEU A C 1
ATOM 854 O O . LEU A 1 106 ? -81.974 -5.463 63.421 1.00 86.62 106 LEU A O 1
ATOM 858 N N . ASP A 1 107 ? -80.951 -4.552 61.640 1.00 85.75 107 ASP A N 1
ATOM 859 C CA . ASP A 1 107 ? -81.341 -3.163 61.933 1.00 85.75 107 ASP A CA 1
ATOM 860 C C . ASP A 1 107 ? -82.870 -2.981 61.945 1.00 85.75 107 ASP A C 1
ATOM 862 O O . ASP A 1 107 ? -83.436 -2.286 62.799 1.00 85.75 107 ASP A O 1
ATOM 866 N N . ASN A 1 108 ? -83.575 -3.673 61.043 1.00 86.88 108 ASN A N 1
ATOM 867 C CA . ASN A 1 108 ? -85.038 -3.692 61.022 1.00 86.88 108 ASN A CA 1
ATOM 868 C C . ASN A 1 108 ? -85.646 -4.393 62.257 1.00 86.88 108 ASN A C 1
ATOM 870 O O . ASN A 1 108 ? -86.700 -3.972 62.735 1.00 86.88 108 ASN A O 1
ATOM 874 N N . GLN A 1 109 ? -84.988 -5.409 62.831 1.00 86.75 109 GLN A N 1
ATOM 875 C CA . GLN A 1 109 ? -85.435 -6.016 64.094 1.00 86.75 109 GLN A CA 1
ATOM 876 C C . GLN A 1 109 ? -85.184 -5.095 65.299 1.00 86.75 109 GLN A C 1
ATOM 878 O O . GLN A 1 109 ? -86.085 -4.905 66.121 1.00 86.75 109 GLN A O 1
ATOM 883 N N . LEU A 1 110 ? -84.005 -4.469 65.385 1.00 84.75 110 LEU A N 1
ATOM 884 C CA . LEU A 1 110 ? -83.662 -3.533 66.465 1.00 84.75 110 LEU A CA 1
ATOM 885 C C . LEU A 1 110 ? -84.605 -2.321 66.500 1.00 84.75 110 LEU A C 1
ATOM 887 O O . LEU A 1 110 ? -85.133 -1.963 67.556 1.00 84.75 110 LEU A O 1
ATOM 891 N N . THR A 1 111 ? -84.876 -1.712 65.343 1.00 83.81 111 THR A N 1
ATOM 892 C CA . THR A 1 111 ? -85.786 -0.555 65.245 1.00 83.81 111 THR A CA 1
ATOM 893 C C . THR A 1 111 ? -87.255 -0.901 65.511 1.00 83.81 111 THR A C 1
ATOM 895 O O . THR A 1 111 ? -88.025 -0.009 65.878 1.00 83.81 111 THR A O 1
ATOM 898 N N . PHE A 1 112 ? -87.656 -2.172 65.379 1.00 86.56 112 PHE A N 1
ATOM 899 C CA . PHE A 1 112 ? -88.971 -2.653 65.807 1.00 86.56 112 PHE A CA 1
ATOM 900 C C . PHE A 1 112 ? -89.044 -2.790 67.337 1.00 86.56 112 PHE A C 1
ATOM 902 O O . PHE A 1 112 ? -89.895 -2.163 67.968 1.00 86.56 112 PHE A O 1
ATOM 909 N N . GLN A 1 113 ? -88.100 -3.515 67.951 1.00 83.38 113 GLN A N 1
ATOM 910 C CA . GLN A 1 113 ? -88.061 -3.729 69.408 1.00 83.38 113 GLN A CA 1
ATOM 911 C C . GLN A 1 113 ? -88.021 -2.407 70.198 1.00 83.38 113 GLN A C 1
ATOM 913 O O . GLN A 1 113 ? -88.745 -2.241 71.182 1.00 83.38 113 GLN A O 1
ATOM 918 N N . GLN A 1 114 ? -87.247 -1.420 69.727 1.00 83.25 114 GLN A N 1
ATOM 919 C CA . GLN A 1 114 ? -87.178 -0.091 70.348 1.00 83.25 114 GLN A CA 1
ATOM 920 C C . GLN A 1 114 ? -88.504 0.691 70.323 1.00 83.25 114 GLN A C 1
ATOM 922 O O . GLN A 1 114 ? -88.690 1.585 71.152 1.00 83.25 114 GLN A O 1
ATOM 927 N N . LYS A 1 115 ? -89.420 0.401 69.387 1.00 83.44 115 LYS A N 1
ATOM 928 C CA . LYS A 1 115 ? -90.731 1.070 69.302 1.00 83.44 115 LYS A CA 1
ATOM 929 C C . LYS A 1 115 ? -91.745 0.470 70.270 1.00 83.44 115 LYS A C 1
ATOM 931 O O . LYS A 1 115 ? -92.520 1.223 70.854 1.00 83.44 115 LYS A O 1
ATOM 936 N N . ASP A 1 116 ? -91.728 -0.844 70.470 1.00 84.31 116 ASP A N 1
ATOM 937 C CA . ASP A 1 116 ? -92.677 -1.507 71.371 1.00 84.31 116 ASP A CA 1
ATOM 938 C C . ASP A 1 116 ? -92.311 -1.318 72.848 1.00 84.31 116 ASP A C 1
ATOM 940 O O . ASP A 1 116 ? -93.197 -1.047 73.659 1.00 84.31 116 ASP A O 1
ATOM 944 N N . ALA A 1 117 ? -91.017 -1.314 73.193 1.00 81.25 117 ALA A N 1
ATOM 945 C CA . ALA A 1 117 ? -90.559 -1.025 74.556 1.00 81.25 117 ALA A CA 1
ATOM 946 C C . ALA A 1 117 ? -91.050 0.343 75.086 1.00 81.25 117 ALA A C 1
ATOM 948 O O . ALA A 1 117 ? -91.392 0.469 76.262 1.00 81.25 117 ALA A O 1
ATOM 949 N N . ARG A 1 118 ? -91.142 1.360 74.213 1.00 82.88 118 ARG A N 1
ATOM 950 C CA . ARG A 1 118 ? -91.627 2.706 74.576 1.00 82.88 118 ARG A CA 1
ATOM 951 C C . ARG A 1 118 ? -93.116 2.714 74.937 1.00 82.88 118 ARG A C 1
ATOM 953 O O . ARG A 1 118 ? -93.483 3.302 75.949 1.00 82.88 118 ARG A O 1
ATOM 960 N N . LYS A 1 119 ? -93.955 1.999 74.173 1.00 82.12 119 LYS A N 1
ATOM 961 C CA . LYS A 1 119 ? -95.409 1.901 74.423 1.00 82.12 119 LYS A CA 1
ATOM 962 C C . LYS A 1 119 ? -95.715 1.308 75.804 1.00 82.12 119 LYS A C 1
ATOM 964 O O . LYS A 1 119 ? -96.616 1.779 76.491 1.00 82.12 119 LYS A O 1
ATOM 969 N N . TYR A 1 120 ? -94.956 0.289 76.218 1.00 82.25 120 TYR A N 1
ATOM 970 C CA . TYR A 1 120 ? -95.136 -0.355 77.523 1.00 82.25 120 TYR A CA 1
ATOM 971 C C . TYR A 1 120 ? -94.833 0.588 78.700 1.00 82.25 120 TYR A C 1
ATOM 973 O O . TYR A 1 120 ? -95.565 0.573 79.690 1.00 82.25 120 TYR A O 1
ATOM 981 N N . GLN A 1 121 ? -93.808 1.443 78.592 1.00 80.25 121 GLN A N 1
ATOM 982 C CA . GLN A 1 121 ? -93.486 2.421 79.642 1.00 80.25 121 GLN A CA 1
ATOM 983 C C . GLN A 1 121 ? -94.569 3.498 79.810 1.00 80.25 121 GLN A C 1
ATOM 985 O O . GLN A 1 121 ? -94.842 3.922 80.933 1.00 80.25 121 GLN A O 1
ATOM 990 N N . GLU A 1 122 ? -95.197 3.936 78.716 1.00 79.88 122 GLU A N 1
ATOM 991 C CA . GLU A 1 122 ? -96.244 4.966 78.751 1.00 79.88 122 GLU A CA 1
ATOM 992 C C . GLU A 1 122 ? -97.535 4.477 79.427 1.00 79.88 122 GLU A C 1
ATOM 994 O O . GLU A 1 122 ? -98.200 5.263 80.105 1.00 79.88 122 GLU A O 1
ATOM 999 N N . LEU A 1 123 ? -97.865 3.186 79.291 1.00 82.12 123 LEU A N 1
ATOM 1000 C CA . LEU A 1 123 ? -99.049 2.580 79.906 1.00 82.12 123 LEU A CA 1
ATOM 1001 C C . LEU A 1 123 ? -98.895 2.447 81.431 1.00 82.12 123 LEU A C 1
ATOM 1003 O O . LEU A 1 123 ? -99.722 2.950 82.189 1.00 82.12 123 LEU A O 1
ATOM 1007 N N . MET A 1 124 ? -97.792 1.834 81.881 1.00 80.19 124 MET A N 1
ATOM 1008 C CA . MET A 1 124 ? -97.558 1.487 83.294 1.00 80.19 124 MET A CA 1
ATOM 1009 C C . MET A 1 124 ? -97.464 2.717 84.218 1.00 80.19 124 MET A C 1
ATOM 1011 O O . MET A 1 124 ? -97.657 2.616 85.429 1.00 80.19 124 MET A O 1
ATOM 1015 N N . LYS A 1 125 ? -97.199 3.902 83.653 1.00 82.56 125 LYS A N 1
ATOM 1016 C CA . LYS A 1 125 ? -97.205 5.169 84.394 1.00 82.56 125 LYS A CA 1
ATOM 1017 C C . LYS A 1 125 ? -98.615 5.612 84.815 1.00 82.56 125 LYS A C 1
ATOM 1019 O O . LYS A 1 125 ? -98.755 6.218 85.872 1.00 82.56 125 LYS A O 1
ATOM 1024 N N . GLN A 1 126 ? -99.644 5.322 84.015 1.00 80.88 126 GLN A N 1
ATOM 1025 C CA . GLN A 1 126 ? -101.005 5.839 84.232 1.00 80.88 126 GLN A CA 1
ATOM 1026 C C . GLN A 1 126 ? -101.730 5.132 85.387 1.00 80.88 126 GLN A C 1
ATOM 1028 O O . GLN A 1 126 ? -102.529 5.745 86.089 1.00 80.88 126 GLN A O 1
ATOM 1033 N N . GLU A 1 127 ? -101.435 3.851 85.616 1.00 80.81 127 GLU A N 1
ATOM 1034 C CA . GLU A 1 127 ? -102.112 3.038 86.635 1.00 80.81 127 GLU A CA 1
ATOM 1035 C C . GLU A 1 127 ? -101.743 3.479 88.064 1.00 80.81 127 GLU A C 1
ATOM 1037 O O . GLU A 1 127 ? -102.615 3.612 88.928 1.00 80.81 127 GLU A O 1
ATOM 1042 N N . MET A 1 128 ? -100.458 3.785 88.292 1.00 77.06 128 MET A N 1
ATOM 1043 C CA . MET A 1 128 ? -99.893 4.143 89.602 1.00 77.06 128 MET A CA 1
ATOM 1044 C C . MET A 1 128 ? -100.569 5.365 90.248 1.00 77.06 128 MET A C 1
ATOM 1046 O O . MET A 1 128 ? -100.751 5.406 91.466 1.00 77.06 128 MET A O 1
ATOM 1050 N N . GLU A 1 129 ? -100.970 6.356 89.446 1.00 77.00 129 GLU A N 1
ATOM 1051 C CA . GLU A 1 129 ? -101.524 7.626 89.940 1.00 77.00 129 GLU A CA 1
ATOM 1052 C C . GLU A 1 129 ? -102.913 7.466 90.597 1.00 77.00 129 GLU A C 1
ATOM 1054 O O . GLU A 1 129 ? -103.311 8.302 91.409 1.00 77.00 129 GLU A O 1
ATOM 1059 N N . THR A 1 130 ? -103.641 6.375 90.320 1.00 77.38 130 THR A N 1
ATOM 1060 C CA . THR A 1 130 ? -105.006 6.166 90.846 1.00 77.38 130 THR A CA 1
ATOM 1061 C C . THR A 1 130 ? -105.067 5.585 92.264 1.00 77.38 130 THR A C 1
ATOM 1063 O O . THR A 1 130 ? -106.007 5.877 93.005 1.00 77.38 130 THR A O 1
ATOM 1066 N N . ILE A 1 131 ? -104.073 4.789 92.676 1.00 76.38 131 ILE A N 1
ATOM 1067 C CA . ILE A 1 131 ? -104.119 4.022 93.936 1.00 76.38 131 ILE A CA 1
ATOM 1068 C C . ILE A 1 131 ? -103.987 4.938 95.165 1.00 76.38 131 ILE A C 1
ATOM 1070 O O . ILE A 1 131 ? -104.704 4.772 96.156 1.00 76.38 131 ILE A O 1
ATOM 1074 N N . LEU A 1 132 ? -103.105 5.940 95.088 1.00 77.75 132 LEU A N 1
ATOM 1075 C CA . LEU A 1 132 ? -102.722 6.807 96.212 1.00 77.75 132 LEU A CA 1
ATOM 1076 C C . LEU A 1 132 ? -103.885 7.615 96.818 1.00 77.75 132 LEU A C 1
ATOM 1078 O O . LEU A 1 132 ? -103.820 8.007 97.982 1.00 77.75 132 LEU A O 1
ATOM 1082 N N . LEU A 1 133 ? -104.962 7.854 96.063 1.00 71.38 133 LEU A N 1
ATOM 1083 C CA . LEU A 1 133 ? -106.075 8.697 96.507 1.00 71.38 133 LEU A CA 1
ATOM 1084 C C . LEU A 1 133 ? -106.973 8.021 97.566 1.00 71.38 133 LEU A C 1
ATOM 1086 O O . LEU A 1 133 ? -107.661 8.706 98.321 1.00 71.38 133 LEU A O 1
ATOM 1090 N N . ARG A 1 134 ? -106.986 6.681 97.634 1.00 72.38 134 ARG A N 1
ATOM 1091 C CA . ARG A 1 134 ? -107.986 5.910 98.401 1.00 72.38 134 ARG A CA 1
ATOM 1092 C C . ARG A 1 134 ? -107.704 5.805 99.904 1.00 72.38 134 ARG A C 1
ATOM 1094 O O . ARG A 1 134 ? -108.642 5.654 100.680 1.00 72.38 134 ARG A O 1
ATOM 1101 N N . GLN A 1 135 ? -106.439 5.846 100.321 1.00 69.50 135 GLN A N 1
ATOM 1102 C CA . GLN A 1 135 ? -106.033 5.415 101.668 1.00 69.50 135 GLN A CA 1
ATOM 1103 C C . GLN A 1 135 ? -106.399 6.410 102.789 1.00 69.50 135 GLN A C 1
ATOM 1105 O O . GLN A 1 135 ? -106.602 6.009 103.930 1.00 69.50 135 GLN A O 1
ATOM 1110 N N . LYS A 1 136 ? -106.533 7.703 102.471 1.00 72.44 136 LYS A N 1
ATOM 1111 C CA . LYS A 1 136 ? -106.545 8.814 103.444 1.00 72.44 136 LYS A CA 1
ATOM 1112 C C . LYS A 1 136 ? -107.864 9.029 104.223 1.00 72.44 136 LYS A C 1
ATOM 1114 O O . LYS A 1 136 ? -108.012 10.051 104.877 1.00 72.44 136 LYS A O 1
ATOM 1119 N N . GLN A 1 137 ? -108.851 8.136 104.114 1.00 59.44 137 GLN A N 1
ATOM 1120 C CA . GLN A 1 137 ? -110.228 8.382 104.597 1.00 59.44 137 GLN A CA 1
ATOM 1121 C C . GLN A 1 137 ? -110.662 7.563 105.829 1.00 59.44 137 GLN A C 1
ATOM 1123 O O . GLN A 1 137 ? -111.796 7.715 106.272 1.00 59.44 137 GLN A O 1
ATOM 1128 N N . LEU A 1 138 ? -109.820 6.671 106.366 1.00 62.84 138 LEU A N 1
ATOM 1129 C CA . LEU A 1 138 ? -110.261 5.643 107.331 1.00 62.84 138 LEU A CA 1
ATOM 1130 C C . LEU A 1 138 ? -109.904 5.902 108.808 1.00 62.84 138 LEU A C 1
ATOM 1132 O O . LEU A 1 138 ? -110.353 5.150 109.668 1.00 62.84 138 LEU A O 1
ATOM 1136 N N . GLU A 1 139 ? -109.091 6.911 109.123 1.00 76.88 139 GLU A N 1
ATOM 1137 C CA . GLU A 1 139 ? -108.358 6.947 110.404 1.00 76.88 139 GLU A CA 1
ATOM 1138 C C . GLU A 1 139 ? -109.054 7.734 111.540 1.00 76.88 139 GLU A C 1
ATOM 1140 O O . GLU A 1 139 ? -108.693 7.578 112.705 1.00 76.88 139 GLU A O 1
ATOM 1145 N N . GLU A 1 140 ? -110.073 8.551 111.249 1.00 61.81 140 GLU A N 1
ATOM 1146 C CA . GLU A 1 140 ? -110.576 9.577 112.190 1.00 61.81 140 GLU A CA 1
ATOM 1147 C C . GLU A 1 140 ? -111.620 9.096 113.229 1.00 61.81 140 GLU A C 1
ATOM 1149 O O . GLU A 1 140 ? -111.924 9.815 114.181 1.00 61.81 140 GLU A O 1
ATOM 1154 N N . THR A 1 141 ? -112.206 7.900 113.094 1.00 47.41 141 THR A N 1
ATOM 1155 C CA . THR A 1 141 ? -113.508 7.581 113.732 1.00 47.41 141 THR A CA 1
ATOM 1156 C C . THR A 1 141 ? -113.474 6.962 115.142 1.00 47.41 141 THR A C 1
ATOM 1158 O O . THR A 1 141 ? -114.533 6.699 115.708 1.00 47.41 141 THR A O 1
ATOM 1161 N N . ASN A 1 142 ? -112.308 6.670 115.727 1.00 55.06 142 ASN A N 1
ATOM 1162 C CA . ASN A 1 142 ? -112.191 5.608 116.752 1.00 55.06 142 ASN A CA 1
ATOM 1163 C C . ASN A 1 142 ? -112.157 6.059 118.242 1.00 55.06 142 ASN A C 1
ATOM 1165 O O . ASN A 1 142 ? -111.968 5.235 119.133 1.00 55.06 142 ASN A O 1
ATOM 1169 N N . LEU A 1 143 ? -112.279 7.357 118.561 1.00 59.47 143 LEU A N 1
ATOM 1170 C CA . LEU A 1 143 ? -111.725 7.893 119.827 1.00 59.47 143 LEU A CA 1
ATOM 1171 C C . LEU A 1 143 ? -112.662 7.993 121.066 1.00 59.47 143 LEU A C 1
ATOM 1173 O O . LEU A 1 143 ? -112.176 8.269 122.159 1.00 59.47 143 LEU A O 1
ATOM 1177 N N . GLN A 1 144 ? -113.988 7.835 120.949 1.00 50.00 144 GLN A N 1
ATOM 1178 C CA . GLN A 1 144 ? -114.934 8.593 121.811 1.00 50.00 144 GLN A CA 1
ATOM 1179 C C . GLN A 1 144 ? -115.602 7.885 123.032 1.00 50.00 144 GLN A C 1
ATOM 1181 O O . GLN A 1 144 ? -116.484 8.477 123.650 1.00 50.00 144 GLN A O 1
ATOM 1186 N N . LEU A 1 145 ? -115.262 6.642 123.413 1.00 51.66 145 LEU A N 1
ATOM 1187 C CA . LEU A 1 145 ? -116.211 5.756 124.150 1.00 51.66 145 LEU A CA 1
ATOM 1188 C C . LEU A 1 145 ? -115.984 5.428 125.663 1.00 51.66 145 LEU A C 1
ATOM 1190 O O . LEU A 1 145 ? -116.673 4.549 126.175 1.00 51.66 145 LEU A O 1
ATOM 1194 N N . ARG A 1 146 ? -115.046 6.035 126.415 1.00 53.84 146 ARG A N 1
ATOM 1195 C CA . ARG A 1 146 ? -114.396 5.333 127.570 1.00 53.84 146 ARG A CA 1
ATOM 1196 C C . ARG A 1 146 ? -114.727 5.659 129.058 1.00 53.84 146 ARG A C 1
ATOM 1198 O O . ARG A 1 146 ? -114.122 5.032 129.920 1.00 53.84 146 ARG A O 1
ATOM 1205 N N . GLU A 1 147 ? -115.605 6.594 129.428 1.00 52.22 147 GLU A N 1
ATOM 1206 C CA . GLU A 1 147 ? -115.241 7.517 130.541 1.00 52.22 147 GLU A CA 1
ATOM 1207 C C . GLU A 1 147 ? -115.943 7.491 131.950 1.00 52.22 147 GLU A C 1
ATOM 1209 O O . GLU A 1 147 ? -115.955 8.542 132.588 1.00 52.22 147 GLU A O 1
ATOM 1214 N N . LYS A 1 148 ? -116.586 6.426 132.495 1.00 39.91 148 LYS A N 1
ATOM 1215 C CA . LYS A 1 148 ? -117.471 6.577 133.716 1.00 39.91 148 LYS A CA 1
ATOM 1216 C C . LYS A 1 148 ? -117.366 5.487 134.825 1.00 39.91 148 LYS A C 1
ATOM 1218 O O . LYS A 1 148 ? -117.107 4.330 134.512 1.00 39.91 148 LYS A O 1
ATOM 1223 N N . ALA A 1 149 ? -117.564 5.859 136.112 1.00 40.09 149 ALA A N 1
ATOM 1224 C CA . ALA A 1 149 ? -117.330 5.039 137.339 1.00 40.09 149 ALA A CA 1
ATOM 1225 C C . ALA A 1 149 ? -118.169 5.475 138.599 1.00 40.09 149 ALA A C 1
ATOM 1227 O O . ALA A 1 149 ? -119.061 6.309 138.457 1.00 40.09 149 ALA A O 1
ATOM 1228 N N . GLY A 1 150 ? -117.908 4.929 139.815 1.00 45.09 150 GLY A N 1
ATOM 1229 C CA . GLY A 1 150 ? -118.608 5.214 141.114 1.00 45.09 150 GLY A CA 1
ATOM 1230 C C . GLY A 1 150 ? -117.858 4.754 142.415 1.00 45.09 150 GLY A C 1
ATOM 1231 O O . GLY A 1 150 ? -116.713 4.332 142.284 1.00 45.09 150 GLY A O 1
ATOM 1232 N N . ASP A 1 151 ? -118.441 4.828 143.651 1.00 30.28 151 ASP A N 1
ATOM 1233 C CA . ASP A 1 151 ? -117.676 5.054 144.936 1.00 30.28 151 ASP A CA 1
ATOM 1234 C C . ASP A 1 151 ? -117.986 4.308 146.306 1.00 30.28 151 ASP A C 1
ATOM 1236 O O . ASP A 1 151 ? -117.191 4.394 147.239 1.00 30.28 151 ASP A O 1
ATOM 1240 N N . ILE A 1 152 ? -119.119 3.622 146.514 1.00 27.75 152 ILE A N 1
ATOM 1241 C CA . ILE A 1 152 ? -120.034 3.862 147.684 1.00 27.75 152 ILE A CA 1
ATOM 1242 C C . ILE A 1 152 ? -119.677 3.507 149.186 1.00 27.75 152 ILE A C 1
ATOM 1244 O O . ILE A 1 152 ? -120.145 4.221 150.073 1.00 27.75 152 ILE A O 1
ATOM 1248 N N . ARG A 1 153 ? -118.966 2.430 149.580 1.00 32.34 153 ARG A N 1
ATOM 1249 C CA . ARG A 1 153 ? -119.082 1.748 150.937 1.00 32.34 153 ARG A CA 1
ATOM 1250 C C . ARG A 1 153 ? -118.676 2.529 152.240 1.00 32.34 153 ARG A C 1
ATOM 1252 O O . ARG A 1 153 ? -117.994 3.541 152.133 1.00 32.34 153 ARG A O 1
ATOM 1259 N N . ARG A 1 154 ? -119.082 2.072 153.468 1.00 28.59 154 ARG A N 1
ATOM 1260 C CA . ARG A 1 154 ? -118.767 2.687 154.817 1.00 28.59 154 ARG A CA 1
ATOM 1261 C C . ARG A 1 154 ? -118.675 1.749 156.104 1.00 28.59 154 ARG A C 1
ATOM 1263 O O . ARG A 1 154 ? -117.844 0.851 156.051 1.00 28.59 154 ARG A O 1
ATOM 1270 N N . ASN A 1 155 ? -119.393 1.939 157.249 1.00 22.84 155 ASN A N 1
ATOM 1271 C CA . ASN A 1 155 ? -118.872 1.786 158.671 1.00 22.84 155 ASN A CA 1
ATOM 1272 C C . ASN A 1 155 ? -119.531 0.752 159.690 1.00 22.84 155 ASN A C 1
ATOM 1274 O O . ASN A 1 155 ? -120.563 0.180 159.355 1.00 22.84 155 ASN A O 1
ATOM 1278 N N . LEU A 1 156 ? -119.005 0.668 160.963 1.00 23.33 156 LEU A N 1
ATOM 1279 C CA . LEU A 1 156 ? -119.576 0.254 162.322 1.00 23.33 156 LEU A CA 1
ATOM 1280 C C . LEU A 1 156 ? -119.052 -1.046 163.063 1.00 23.33 156 LEU A C 1
ATOM 1282 O O . LEU A 1 156 ? -118.912 -2.067 162.396 1.00 23.33 156 LEU A O 1
ATOM 1286 N N . ARG A 1 157 ? -118.817 -1.044 164.425 1.00 19.42 157 ARG A N 1
ATOM 1287 C CA . ARG A 1 157 ? -118.508 -2.246 165.310 1.00 19.42 157 ARG A CA 1
ATOM 1288 C C . ARG A 1 157 ? -118.348 -2.071 166.884 1.00 19.42 157 ARG A C 1
ATOM 1290 O O . ARG A 1 157 ? -118.079 -0.959 167.317 1.00 19.42 157 ARG A O 1
ATOM 1297 N N . ASP A 1 158 ? -118.418 -3.201 167.648 1.00 42.12 158 ASP A N 1
ATOM 1298 C CA . ASP A 1 158 ? -117.771 -3.671 168.951 1.00 42.12 158 ASP A CA 1
ATOM 1299 C C . ASP A 1 158 ? -118.087 -3.205 170.433 1.00 42.12 158 ASP A C 1
ATOM 1301 O O . ASP A 1 158 ? -118.522 -2.080 170.648 1.00 42.12 158 ASP A O 1
ATOM 1305 N N . PHE A 1 159 ? -117.851 -4.103 171.449 1.00 43.78 159 PHE A N 1
ATOM 1306 C CA . PHE A 1 159 ? -118.042 -4.008 172.955 1.00 43.78 159 PHE A CA 1
ATOM 1307 C C . PHE A 1 159 ? -117.264 -5.104 173.808 1.00 43.78 159 PHE A C 1
ATOM 1309 O O . PHE A 1 159 ? -116.819 -6.076 173.203 1.00 43.78 159 PHE A O 1
ATOM 1316 N N . GLU A 1 160 ? -117.122 -5.000 175.169 1.00 59.16 160 GLU A N 1
ATOM 1317 C CA . GLU A 1 160 ? -116.565 -6.020 176.159 1.00 59.16 160 GLU A CA 1
ATOM 1318 C C . GLU A 1 160 ? -116.812 -5.684 177.693 1.00 59.16 160 GLU A C 1
ATOM 1320 O O . GLU A 1 160 ? -117.258 -4.573 177.982 1.00 59.16 160 GLU A O 1
ATOM 1325 N N . LEU A 1 161 ? -116.498 -6.581 178.676 1.00 54.47 161 LEU A N 1
ATOM 1326 C CA . LEU A 1 161 ? -116.507 -6.399 180.181 1.00 54.47 161 LEU A CA 1
ATOM 1327 C C . LEU A 1 161 ? -115.302 -7.112 180.906 1.00 54.47 161 LEU A C 1
ATOM 1329 O O . LEU A 1 161 ? -114.494 -7.749 180.237 1.00 54.47 161 LEU A O 1
ATOM 1333 N N . THR A 1 162 ? -115.142 -7.058 182.257 1.00 69.50 162 THR A N 1
ATOM 1334 C CA . THR A 1 162 ? -113.991 -7.699 182.989 1.00 69.50 162 THR A CA 1
ATOM 1335 C C . THR A 1 162 ? -114.297 -8.547 184.254 1.00 69.50 162 THR A C 1
ATOM 1337 O O . THR A 1 162 ? -115.354 -8.441 184.875 1.00 69.50 162 THR A O 1
ATOM 1340 N N . GLU A 1 163 ? -113.325 -9.383 184.665 1.00 63.38 163 GLU A N 1
ATOM 1341 C CA . GLU A 1 163 ? -113.433 -10.452 185.687 1.00 63.38 163 GLU A CA 1
ATOM 1342 C C . GLU A 1 163 ? -113.743 -9.968 187.116 1.00 63.38 163 GLU A C 1
ATOM 1344 O O . GLU A 1 163 ? -114.648 -10.483 187.776 1.00 63.38 163 GLU A O 1
ATOM 1349 N N . GLU A 1 164 ? -113.044 -8.933 187.594 1.00 62.16 164 GLU A N 1
ATOM 1350 C CA . GLU A 1 164 ? -113.325 -8.341 188.909 1.00 62.16 164 GLU A CA 1
ATOM 1351 C C . GLU A 1 164 ? -114.738 -7.750 188.995 1.00 62.16 164 GLU A C 1
ATOM 1353 O O . GLU A 1 164 ? -115.325 -7.689 190.076 1.00 62.16 164 GLU A O 1
ATOM 1358 N N . GLN A 1 165 ? -115.268 -7.263 187.871 1.00 61.47 165 GLN A N 1
ATOM 1359 C CA . GLN A 1 165 ? -116.606 -6.681 187.790 1.00 61.47 165 GLN A CA 1
ATOM 1360 C C . GLN A 1 165 ? -117.659 -7.795 187.784 1.00 61.47 165 GLN A C 1
ATOM 1362 O O . GLN A 1 165 ? -118.637 -7.709 188.524 1.00 61.47 165 GLN A O 1
ATOM 1367 N N . TYR A 1 166 ? -117.407 -8.883 187.051 1.00 65.88 166 TYR A N 1
ATOM 1368 C CA . TYR A 1 166 ? -118.222 -10.099 187.066 1.00 65.88 166 TYR A CA 1
ATOM 1369 C C . TYR A 1 166 ? -118.399 -10.676 188.485 1.00 65.88 166 TYR A C 1
ATOM 1371 O O . TYR A 1 166 ? -119.533 -10.892 188.917 1.00 65.88 166 TYR A O 1
ATOM 1379 N N . LEU A 1 167 ? -117.312 -10.845 189.253 1.00 63.69 167 LEU A N 1
ATOM 1380 C CA . LEU A 1 167 ? -117.389 -11.354 190.633 1.00 63.69 167 LEU A CA 1
ATOM 1381 C C . LEU A 1 167 ? -118.185 -10.432 191.573 1.00 63.69 167 LEU A C 1
ATOM 1383 O O . LEU A 1 167 ? -118.905 -10.924 192.441 1.00 63.69 167 LEU A O 1
ATOM 1387 N N . LYS A 1 168 ? -118.088 -9.107 191.395 1.00 62.53 168 LYS A N 1
ATOM 1388 C CA . LYS A 1 168 ? -118.832 -8.118 192.197 1.00 62.53 168 LYS A CA 1
ATOM 1389 C C . LYS A 1 168 ? -120.329 -8.137 191.869 1.00 62.53 168 LYS A C 1
ATOM 1391 O O . LYS A 1 168 ? -121.148 -8.146 192.783 1.00 62.53 168 LYS A O 1
ATOM 1396 N N . LEU A 1 169 ? -120.693 -8.191 190.586 1.00 60.25 169 LEU A N 1
ATOM 1397 C CA . LEU A 1 169 ? -122.092 -8.189 190.139 1.00 60.25 169 LEU A CA 1
ATOM 1398 C C . LEU A 1 169 ? -122.830 -9.490 190.503 1.00 60.25 169 LEU A C 1
ATOM 1400 O O . LEU A 1 169 ? -124.005 -9.449 190.857 1.00 60.25 169 LEU A O 1
ATOM 1404 N N . LYS A 1 170 ? -122.134 -10.635 190.504 1.00 60.41 170 LYS A N 1
ATOM 1405 C CA . LYS A 1 170 ? -122.694 -11.956 190.851 1.00 60.41 170 LYS A CA 1
ATOM 1406 C C . LYS A 1 170 ? -123.083 -12.120 192.333 1.00 60.41 170 LYS A C 1
ATOM 1408 O O . LYS A 1 170 ? -123.708 -13.116 192.688 1.00 60.41 170 LYS A O 1
ATOM 1413 N N . GLY A 1 171 ? -122.725 -11.165 193.196 1.00 60.19 171 GLY A N 1
ATOM 1414 C CA . GLY A 1 171 ? -123.118 -11.142 194.611 1.00 60.19 171 GLY A CA 1
ATOM 1415 C C . GLY A 1 171 ? -124.498 -10.533 194.895 1.00 60.19 171 GLY A C 1
ATOM 1416 O O . GLY A 1 171 ? -124.973 -10.638 196.025 1.00 60.19 171 GLY A O 1
ATOM 1417 N N . PHE A 1 172 ? -125.138 -9.895 193.910 1.00 58.75 172 PHE A N 1
ATOM 1418 C CA . PHE A 1 172 ? -126.449 -9.256 194.064 1.00 58.75 172 PHE A CA 1
ATOM 1419 C C . PHE A 1 172 ? -127.592 -10.190 193.620 1.00 58.75 172 PHE A C 1
ATOM 1421 O O . PHE A 1 172 ? -127.405 -10.975 192.688 1.00 58.75 172 PHE A O 1
ATOM 1428 N N . PRO A 1 173 ? -128.784 -10.118 194.248 1.00 58.66 173 PRO A N 1
ATOM 1429 C CA . PRO A 1 173 ? -129.969 -10.812 193.746 1.00 58.66 173 PRO A CA 1
ATOM 1430 C C . PRO A 1 173 ? -130.383 -10.255 192.374 1.00 58.66 173 PRO A C 1
ATOM 1432 O O . PRO A 1 173 ? -130.263 -9.054 192.126 1.00 58.66 173 PRO A O 1
ATOM 1435 N N . GLU A 1 174 ? -130.897 -11.118 191.490 1.00 59.44 174 GLU A N 1
ATOM 1436 C CA . GLU A 1 174 ? -131.205 -10.755 190.092 1.00 59.44 174 GLU A CA 1
ATOM 1437 C C . GLU A 1 174 ? -132.240 -9.614 189.972 1.00 59.44 174 GLU A C 1
ATOM 1439 O O . GLU A 1 174 ? -132.194 -8.851 189.009 1.00 59.44 174 GLU A O 1
ATOM 1444 N N . ASP A 1 175 ? -133.083 -9.411 190.993 1.00 60.91 175 ASP A N 1
ATOM 1445 C CA . ASP A 1 175 ? -134.089 -8.338 191.093 1.00 60.91 175 ASP A CA 1
ATOM 1446 C C . ASP A 1 175 ? -133.515 -6.898 191.138 1.00 60.91 175 ASP A C 1
ATOM 1448 O O . ASP A 1 175 ? -134.278 -5.936 191.247 1.00 60.91 175 ASP A O 1
ATOM 1452 N N . GLN A 1 176 ? -132.185 -6.719 191.110 1.00 54.41 176 GLN A N 1
ATOM 1453 C CA . GLN A 1 176 ? -131.510 -5.415 191.263 1.00 54.41 176 GLN A CA 1
ATOM 1454 C C . GLN A 1 176 ? -130.504 -5.063 190.143 1.00 54.41 176 GLN A C 1
ATOM 1456 O O . GLN A 1 176 ? -129.791 -4.069 190.265 1.00 54.41 176 GLN A O 1
ATOM 1461 N N . LEU A 1 177 ? -130.436 -5.837 189.052 1.00 57.28 177 LEU A N 1
ATOM 1462 C CA . LEU A 1 177 ? -129.463 -5.655 187.957 1.00 57.28 177 LEU A CA 1
ATOM 1463 C C . LEU A 1 177 ? -130.092 -5.070 186.679 1.00 57.28 177 LEU A C 1
ATOM 1465 O O . LEU A 1 177 ? -131.228 -5.395 186.333 1.00 57.28 177 LEU A O 1
ATOM 1469 N N . SER A 1 178 ? -129.355 -4.226 185.940 1.00 60.91 178 SER A N 1
ATOM 1470 C CA . SER A 1 178 ? -129.851 -3.633 184.686 1.00 60.91 178 SER A CA 1
ATOM 1471 C C . SER A 1 178 ? -129.486 -4.449 183.434 1.00 60.91 178 SER A C 1
ATOM 1473 O O . SER A 1 178 ? -128.564 -5.266 183.429 1.00 60.91 178 SER A O 1
ATOM 1475 N N . ILE A 1 179 ? -130.221 -4.228 182.336 1.00 55.69 179 ILE A N 1
ATOM 1476 C CA . ILE A 1 179 ? -130.140 -5.049 181.113 1.00 55.69 179 ILE A CA 1
ATOM 1477 C C . ILE A 1 179 ? -128.723 -5.095 180.491 1.00 55.69 179 ILE A C 1
ATOM 1479 O O . ILE A 1 179 ? -128.270 -6.201 180.186 1.00 55.69 179 ILE A O 1
ATOM 1483 N N . PRO A 1 180 ? -127.982 -3.976 180.314 1.00 61.81 180 PRO A N 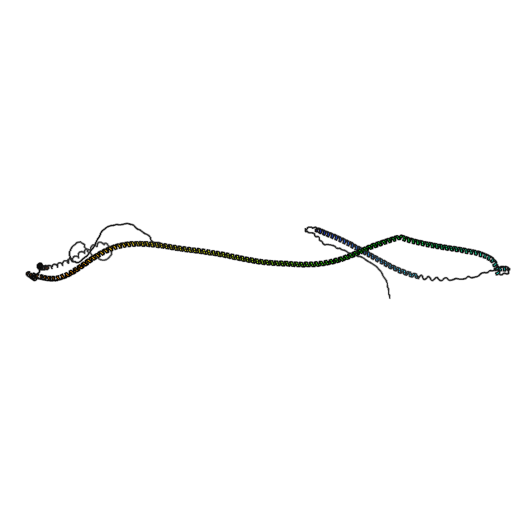1
ATOM 1484 C CA . PRO A 1 180 ? -126.621 -4.029 179.770 1.00 61.81 180 PRO A CA 1
ATOM 1485 C C . PRO A 1 180 ? -125.652 -4.805 180.670 1.00 61.81 180 PRO A C 1
ATOM 1487 O O . PRO A 1 180 ? -124.780 -5.516 180.174 1.00 61.81 180 PRO A O 1
ATOM 1490 N N . GLU A 1 181 ? -125.820 -4.700 181.988 1.00 62.00 181 GLU A N 1
ATOM 1491 C CA . GLU A 1 181 ? -124.968 -5.356 182.981 1.00 62.00 181 GLU A CA 1
ATOM 1492 C C . GLU A 1 181 ? -125.235 -6.866 182.997 1.00 62.00 181 GLU A C 1
ATOM 1494 O O . GLU A 1 181 ? -124.293 -7.647 182.895 1.00 62.00 181 GLU A O 1
ATOM 1499 N N . TYR A 1 182 ? -126.507 -7.284 182.985 1.00 61.72 182 TYR A N 1
ATOM 1500 C CA . TYR A 1 182 ? -126.906 -8.690 182.847 1.00 61.72 182 TYR A CA 1
ATOM 1501 C C . TYR A 1 182 ? -126.339 -9.338 181.574 1.00 61.72 182 TYR A C 1
ATOM 1503 O O . TYR A 1 182 ? -125.729 -10.409 181.631 1.00 61.72 182 TYR A O 1
ATOM 1511 N N . VAL A 1 183 ? -126.496 -8.676 180.420 1.00 65.12 183 VAL A N 1
ATOM 1512 C CA . VAL A 1 183 ? -125.956 -9.159 179.137 1.00 65.12 183 VAL A CA 1
ATOM 1513 C C . VAL A 1 183 ? -124.436 -9.308 179.210 1.00 65.12 183 VAL A C 1
ATOM 1515 O O . VAL A 1 183 ? -123.895 -10.316 178.759 1.00 65.12 183 VAL A O 1
ATOM 1518 N N . SER A 1 184 ? -123.749 -8.349 179.827 1.00 67.56 184 SER A N 1
ATOM 1519 C CA . SER A 1 184 ? -122.286 -8.343 179.897 1.00 67.56 184 SER A CA 1
ATOM 1520 C C . SER A 1 184 ? -121.726 -9.361 180.908 1.00 67.56 184 SER A C 1
ATOM 1522 O O . SER A 1 184 ? -120.659 -9.925 180.673 1.00 67.56 184 SER A O 1
ATOM 1524 N N . ILE A 1 185 ? -122.459 -9.680 181.984 1.00 68.44 185 ILE A N 1
ATOM 1525 C CA . ILE A 1 185 ? -122.155 -10.799 182.899 1.00 68.44 185 ILE A CA 1
ATOM 1526 C C . ILE A 1 185 ? -122.203 -12.131 182.138 1.00 68.44 185 ILE A C 1
ATOM 1528 O O . ILE A 1 185 ? -121.252 -12.911 182.199 1.00 68.44 185 ILE A O 1
ATOM 1532 N N . ARG A 1 186 ? -123.278 -12.376 181.373 1.00 68.75 186 ARG A N 1
ATOM 1533 C CA . ARG A 1 186 ? -123.425 -13.597 180.558 1.00 68.75 186 ARG A CA 1
ATOM 1534 C C . ARG A 1 186 ? -122.405 -13.669 179.419 1.00 68.75 186 ARG A C 1
ATOM 1536 O O . ARG A 1 186 ? -121.952 -14.759 179.082 1.00 68.75 186 ARG A O 1
ATOM 1543 N N . PHE A 1 187 ? -122.008 -12.525 178.861 1.00 67.38 187 PHE A N 1
ATOM 1544 C CA . PHE A 1 187 ? -120.916 -12.443 177.890 1.00 67.38 187 PHE A CA 1
ATOM 1545 C C . PHE A 1 187 ? -119.583 -12.887 178.511 1.00 67.38 187 PHE A C 1
ATOM 1547 O O . PHE A 1 187 ? -118.874 -13.702 177.923 1.00 67.38 187 PHE A O 1
ATOM 1554 N N . TYR A 1 188 ? -119.274 -12.430 179.731 1.00 78.31 188 TYR A N 1
ATOM 1555 C CA . TYR A 1 188 ? -118.043 -12.813 180.424 1.00 78.31 188 TYR A CA 1
ATOM 1556 C C . TYR A 1 188 ? -117.988 -14.320 180.754 1.00 78.31 188 TYR A C 1
ATOM 1558 O O . TYR A 1 188 ? -116.977 -14.962 180.464 1.00 78.31 188 TYR A O 1
ATOM 1566 N N . GLU A 1 189 ? -119.078 -14.909 181.272 1.00 74.38 189 GLU A N 1
ATOM 1567 C CA . GLU A 1 189 ? -119.155 -16.349 181.607 1.00 74.38 189 GLU A CA 1
ATOM 1568 C C . GLU A 1 189 ? -118.871 -17.278 180.409 1.00 74.38 189 GLU A C 1
ATOM 1570 O O . GLU A 1 189 ? -118.348 -18.376 180.596 1.00 74.38 189 GLU A O 1
ATOM 1575 N N . LEU A 1 190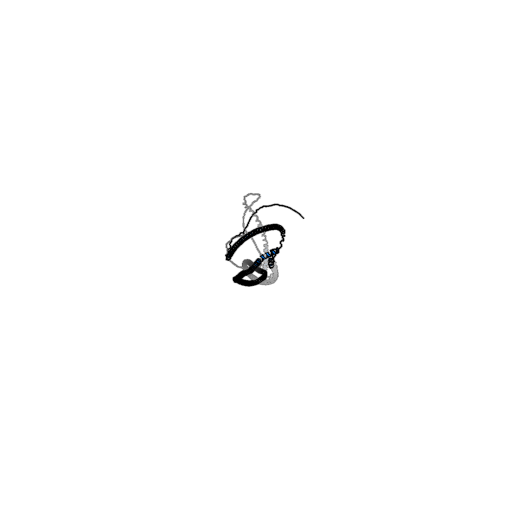 ? -119.186 -16.846 179.183 1.00 73.62 190 LEU A N 1
ATOM 1576 C CA . LEU A 1 190 ? -118.949 -17.618 177.957 1.00 73.62 190 LEU A CA 1
ATOM 1577 C C . LEU A 1 190 ? -117.566 -17.362 177.329 1.00 73.62 190 LEU A C 1
ATOM 1579 O O . LEU A 1 190 ? -117.050 -18.223 176.617 1.00 73.62 190 LEU A O 1
ATOM 1583 N N . MET A 1 191 ? -116.957 -16.197 177.571 1.00 75.62 191 MET A N 1
ATOM 1584 C CA . MET A 1 191 ? -115.747 -15.764 176.859 1.00 75.62 191 MET A CA 1
ATOM 1585 C C . MET A 1 191 ? -114.422 -16.262 177.454 1.00 75.62 191 MET A C 1
ATOM 1587 O O . MET A 1 191 ? -113.454 -16.405 176.707 1.00 75.62 191 MET A O 1
ATOM 1591 N N . ASP A 1 192 ? -114.329 -16.520 178.760 1.00 76.81 192 ASP A N 1
ATOM 1592 C CA . ASP A 1 192 ? -113.073 -16.967 179.391 1.00 76.81 192 ASP A CA 1
ATOM 1593 C C . ASP A 1 192 ? -112.541 -18.343 178.911 1.00 76.81 192 ASP A C 1
ATOM 1595 O O . ASP A 1 192 ? -111.373 -18.405 178.511 1.00 76.81 192 ASP A O 1
ATOM 1599 N N . PRO A 1 193 ? -113.328 -19.442 178.862 1.00 75.62 193 PRO A N 1
ATOM 1600 C CA . PRO A 1 193 ? -112.803 -20.729 178.391 1.00 75.62 193 PRO A CA 1
ATOM 1601 C C . PRO A 1 193 ? -112.333 -20.662 176.929 1.00 75.62 193 PRO A C 1
ATOM 1603 O O . PRO A 1 193 ? -111.283 -21.212 176.591 1.00 75.62 193 PRO A O 1
ATOM 1606 N N . LEU A 1 194 ? -113.038 -19.900 176.084 1.00 75.81 194 LEU A N 1
ATOM 1607 C CA . LEU A 1 194 ? -112.651 -19.654 174.691 1.00 75.81 194 LEU A CA 1
ATOM 1608 C C . LEU A 1 194 ? -111.317 -18.893 174.588 1.00 75.81 194 LEU A C 1
ATOM 1610 O O . LEU A 1 194 ? -110.489 -19.215 173.737 1.00 75.81 194 LEU A O 1
ATOM 1614 N N . LYS A 1 195 ? -111.058 -17.920 175.477 1.00 81.31 195 LYS A N 1
ATOM 1615 C CA . LYS A 1 195 ? -109.769 -17.203 175.540 1.00 81.31 195 LYS A CA 1
ATOM 1616 C C . LYS A 1 195 ? -108.602 -18.152 175.861 1.00 81.31 195 LYS A C 1
ATOM 1618 O O . LYS A 1 195 ? -107.516 -17.974 175.313 1.00 81.31 195 LYS A O 1
ATOM 1623 N N . LYS A 1 196 ? -108.819 -19.184 176.685 1.00 79.44 196 LYS A N 1
ATOM 1624 C CA . LYS A 1 196 ? -107.795 -20.190 177.037 1.00 79.44 196 LYS A CA 1
ATOM 1625 C C . LYS A 1 196 ? -107.497 -21.154 175.883 1.00 79.44 196 LYS A C 1
ATOM 1627 O O . LYS A 1 196 ? -106.327 -21.371 175.574 1.00 79.44 196 LYS A O 1
ATOM 1632 N N . GLU A 1 197 ? -108.521 -21.639 175.179 1.00 80.56 197 GLU A N 1
ATOM 1633 C CA . GLU A 1 197 ? -108.347 -22.466 173.972 1.00 80.56 197 GLU A CA 1
ATOM 1634 C C . GLU A 1 197 ? -107.623 -21.702 172.843 1.00 80.56 197 GLU A C 1
ATOM 1636 O O . GLU A 1 197 ? -106.707 -22.233 172.207 1.00 80.56 197 GLU A O 1
ATOM 1641 N N . ILE A 1 198 ? -107.951 -20.416 172.654 1.00 82.44 198 ILE A N 1
ATOM 1642 C CA . ILE A 1 198 ? -107.255 -19.530 171.707 1.00 82.44 198 ILE A CA 1
ATOM 1643 C C . ILE A 1 198 ? -105.751 -19.454 172.011 1.00 82.44 198 ILE A C 1
ATOM 1645 O O . ILE A 1 198 ? -104.952 -19.519 171.077 1.00 82.44 198 ILE A O 1
ATOM 1649 N N . CYS A 1 199 ? -105.339 -19.365 173.280 1.00 84.06 199 CYS A N 1
ATOM 1650 C CA . CYS A 1 199 ? -103.920 -19.329 173.652 1.00 84.06 199 CYS A CA 1
ATOM 1651 C C . CYS A 1 199 ? -103.163 -20.610 173.260 1.00 84.06 199 CYS A C 1
ATOM 1653 O O . CYS A 1 199 ? -102.056 -20.519 172.728 1.00 84.06 199 CYS A O 1
ATOM 1655 N N . GLU A 1 200 ? -103.748 -21.798 173.448 1.00 81.56 200 GLU A N 1
ATOM 1656 C CA . GLU A 1 200 ? -103.116 -23.051 173.006 1.00 81.56 200 GLU A CA 1
ATOM 1657 C C . GLU A 1 200 ? -102.985 -23.143 171.481 1.00 81.56 200 GLU A C 1
ATOM 1659 O O . GLU A 1 200 ? -101.955 -23.585 170.961 1.00 81.56 200 GLU A O 1
ATOM 1664 N N . LEU A 1 201 ? -104.025 -22.726 170.755 1.00 81.06 201 LEU A N 1
ATOM 1665 C CA . LEU A 1 201 ? -104.006 -22.671 169.294 1.00 81.06 201 LEU A CA 1
ATOM 1666 C C . LEU A 1 201 ? -102.976 -21.652 168.786 1.00 81.06 201 LEU A C 1
ATOM 1668 O O . LEU A 1 201 ? -102.322 -21.905 167.774 1.00 81.06 201 LEU A O 1
ATOM 1672 N N . GLN A 1 202 ? -102.766 -20.550 169.512 1.00 83.31 202 GLN A N 1
ATOM 1673 C CA . GLN A 1 202 ? -101.739 -19.552 169.211 1.00 83.31 202 GLN A CA 1
ATOM 1674 C C . GLN A 1 202 ? -100.323 -20.151 169.286 1.00 83.31 202 GLN A C 1
ATOM 1676 O O . GLN A 1 202 ? -99.517 -19.916 168.389 1.00 83.31 202 GLN A O 1
ATOM 1681 N N . VAL A 1 203 ? -100.028 -20.972 170.303 1.00 86.00 203 VAL A N 1
ATOM 1682 C CA . VAL A 1 203 ? -98.729 -21.665 170.425 1.00 86.00 203 VAL A CA 1
ATOM 1683 C C . VAL A 1 203 ? -98.548 -22.690 169.301 1.00 86.00 203 VAL A C 1
ATOM 1685 O O . VAL A 1 203 ? -97.542 -22.654 168.598 1.00 86.00 203 VAL A O 1
ATOM 1688 N N . LYS A 1 204 ? -99.549 -23.548 169.054 1.00 84.25 204 LYS A N 1
ATOM 1689 C CA . LYS A 1 204 ? -99.511 -24.549 167.965 1.00 84.25 204 LYS A CA 1
ATOM 1690 C C . LYS A 1 204 ? -99.297 -23.893 166.590 1.00 84.25 204 LYS A C 1
ATOM 1692 O O . LYS A 1 204 ? -98.521 -24.394 165.779 1.00 84.25 204 LYS A O 1
ATOM 1697 N N . LYS A 1 205 ? -99.934 -22.742 166.347 1.00 85.44 205 LYS A N 1
ATOM 1698 C CA . LYS A 1 205 ? -99.750 -21.915 165.143 1.00 85.44 205 LYS A CA 1
ATOM 1699 C C . LYS A 1 205 ? -98.321 -21.378 165.010 1.00 85.44 205 LYS A C 1
ATOM 1701 O O . LYS A 1 205 ? -97.805 -21.366 163.895 1.00 85.44 205 LYS A O 1
ATOM 1706 N N . ASN A 1 206 ? -97.702 -20.926 166.102 1.00 86.88 206 ASN A N 1
ATOM 1707 C CA . ASN A 1 206 ? -96.343 -20.384 166.068 1.00 86.88 206 ASN A CA 1
ATOM 1708 C C . ASN A 1 206 ? -95.332 -21.468 165.667 1.00 86.88 206 ASN A C 1
ATOM 1710 O O . ASN A 1 206 ? -94.633 -21.277 164.675 1.00 86.88 206 ASN A O 1
ATOM 1714 N N . ASN A 1 207 ? -95.352 -22.633 166.325 1.00 87.56 207 ASN A N 1
ATOM 1715 C CA . ASN A 1 207 ? -94.461 -23.757 166.006 1.00 87.56 207 ASN A CA 1
ATOM 1716 C C . ASN A 1 207 ? -94.580 -24.181 164.526 1.00 87.56 207 ASN A C 1
ATOM 1718 O O . ASN A 1 207 ? -93.583 -24.254 163.813 1.00 87.56 207 ASN A O 1
ATOM 1722 N N . LEU A 1 208 ? -95.810 -24.360 164.025 1.00 82.94 208 LEU A N 1
ATOM 1723 C CA . LEU A 1 208 ? -96.055 -24.685 162.612 1.00 82.94 208 LEU A CA 1
ATOM 1724 C C . LEU A 1 208 ? -95.603 -23.569 161.652 1.00 82.94 208 LEU A C 1
ATOM 1726 O O . LEU A 1 208 ? -95.270 -23.841 160.500 1.00 82.94 208 LEU A O 1
ATOM 1730 N N . SER A 1 209 ? -95.595 -22.307 162.094 1.00 83.44 209 SER A N 1
ATOM 1731 C CA . SER A 1 209 ? -95.071 -21.198 161.290 1.00 83.44 209 SER A CA 1
ATOM 1732 C C . SER A 1 209 ? -93.541 -21.178 161.246 1.00 83.44 209 SER A C 1
ATOM 1734 O O . SER A 1 209 ? -92.984 -20.861 160.196 1.00 83.44 209 SER A O 1
ATOM 1736 N N . GLU A 1 210 ? 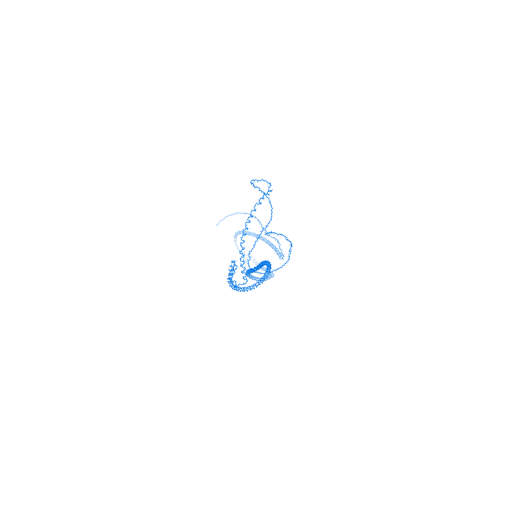-92.872 -21.588 162.326 1.00 88.12 210 GLU A N 1
ATOM 1737 C CA . GLU A 1 210 ? -91.415 -21.734 162.392 1.00 88.12 210 GLU A CA 1
ATOM 1738 C C . GLU A 1 210 ? -90.954 -22.879 161.478 1.00 88.12 210 GLU A C 1
ATOM 1740 O O . GLU A 1 210 ? -90.161 -22.636 160.563 1.00 88.12 210 GLU A O 1
ATOM 1745 N N . GLU A 1 211 ? -91.565 -24.065 161.593 1.00 88.38 211 GLU A N 1
ATOM 1746 C CA . GLU A 1 211 ? -91.358 -25.196 160.670 1.00 88.38 211 GLU A CA 1
ATOM 1747 C C . GLU A 1 211 ? -91.587 -24.787 159.203 1.00 88.38 211 GLU A C 1
ATOM 1749 O O . GLU A 1 211 ? -90.787 -25.109 158.319 1.00 88.38 211 GLU A O 1
ATOM 1754 N N . LEU A 1 212 ? -92.651 -24.024 158.917 1.00 86.50 212 LEU A N 1
ATOM 1755 C CA . LEU A 1 212 ? -92.925 -23.510 157.573 1.00 86.50 212 LEU A CA 1
ATOM 1756 C C . LEU A 1 212 ? -91.836 -22.535 157.093 1.00 86.50 212 LEU A C 1
ATOM 1758 O O . LEU A 1 212 ? -91.504 -22.535 155.904 1.00 86.50 212 LEU A O 1
ATOM 1762 N N . THR A 1 213 ? -91.272 -21.698 157.971 1.00 89.25 213 THR A N 1
ATOM 1763 C CA . THR A 1 213 ? -90.161 -20.803 157.605 1.00 89.25 213 THR A CA 1
ATOM 1764 C C . THR A 1 213 ? -88.846 -21.541 157.381 1.00 89.25 213 THR A C 1
ATOM 1766 O O . THR A 1 213 ? -88.133 -21.182 156.443 1.00 89.25 213 THR A O 1
ATOM 1769 N N . GLU A 1 214 ? -88.554 -22.593 158.150 1.00 90.06 214 GLU A N 1
ATOM 1770 C CA . GLU A 1 214 ? -87.354 -23.412 157.961 1.00 90.06 214 GLU A CA 1
ATOM 1771 C C . GLU A 1 214 ? -87.427 -24.204 156.650 1.00 90.06 214 GLU A C 1
ATOM 1773 O O . GLU A 1 214 ? -86.521 -24.104 155.821 1.00 90.06 214 GLU A O 1
ATOM 1778 N N . ASN A 1 215 ? -88.550 -24.878 156.380 1.00 86.38 215 ASN A N 1
ATOM 1779 C CA . ASN A 1 215 ? -88.787 -25.560 155.102 1.00 86.38 215 ASN A CA 1
ATOM 1780 C C . ASN A 1 215 ? -88.698 -24.585 153.909 1.00 86.38 215 ASN A C 1
ATOM 1782 O O . ASN A 1 215 ? -88.110 -24.904 152.876 1.00 86.38 215 ASN A O 1
ATOM 1786 N N . ARG A 1 216 ? -89.205 -23.349 154.052 1.00 88.75 216 ARG A N 1
ATOM 1787 C CA . ARG A 1 216 ? -89.018 -22.269 153.057 1.00 88.75 216 ARG A CA 1
ATOM 1788 C C . ARG A 1 216 ? -87.575 -21.763 152.962 1.00 88.75 216 ARG A C 1
ATOM 1790 O O . ARG A 1 216 ? -87.236 -21.125 151.968 1.00 88.75 216 ARG A O 1
ATOM 1797 N N . GLY A 1 217 ? -86.739 -21.963 153.976 1.00 90.50 217 GLY A N 1
ATOM 1798 C CA . GLY A 1 217 ? -85.295 -21.722 153.925 1.00 90.50 217 GLY A CA 1
ATOM 1799 C C . GLY A 1 217 ? -84.591 -22.805 153.111 1.00 90.50 217 GLY A C 1
ATOM 1800 O O . GLY A 1 217 ? -83.967 -22.498 152.099 1.00 90.50 217 GLY A O 1
ATOM 1801 N N . GLN A 1 218 ? -84.788 -24.069 153.492 1.00 90.00 218 GLN A N 1
ATOM 1802 C CA . GLN A 1 218 ? -84.212 -25.238 152.818 1.00 90.00 218 GLN A CA 1
ATOM 1803 C C . GLN A 1 218 ? -84.593 -25.293 151.327 1.00 90.00 218 GLN A C 1
ATOM 1805 O O . GLN A 1 218 ? -83.731 -25.494 150.474 1.00 90.00 218 GLN A O 1
ATOM 1810 N N . LEU A 1 219 ? -85.862 -25.032 150.987 1.00 88.31 219 LEU A N 1
ATOM 1811 C CA . LEU A 1 219 ? -86.338 -25.042 149.599 1.00 88.31 219 LEU A CA 1
ATOM 1812 C C . LEU A 1 219 ? -85.749 -23.888 148.763 1.00 88.31 219 LEU A C 1
ATOM 1814 O O . LEU A 1 219 ? -85.470 -24.082 147.579 1.00 88.31 219 LEU A O 1
ATOM 1818 N N . ARG A 1 220 ? -85.486 -22.716 149.366 1.00 89.75 220 ARG A N 1
ATOM 1819 C CA . ARG A 1 220 ? -84.750 -21.624 148.696 1.00 89.75 220 ARG A CA 1
ATOM 1820 C C . ARG A 1 220 ? -83.301 -22.013 148.431 1.00 89.75 220 ARG A C 1
ATOM 1822 O O . ARG A 1 220 ? -82.907 -21.983 147.273 1.00 89.75 220 ARG A O 1
ATOM 1829 N N . HIS A 1 221 ? -82.576 -22.487 149.445 1.00 92.12 221 HIS A N 1
ATOM 1830 C CA . HIS A 1 221 ? -81.192 -22.945 149.286 1.00 92.12 221 HIS A CA 1
ATOM 1831 C C . HIS A 1 221 ? -81.073 -24.035 148.208 1.00 92.12 221 HIS A C 1
ATOM 1833 O O . HIS A 1 221 ? -80.160 -23.992 147.390 1.00 92.12 221 HIS A O 1
ATOM 1839 N N . LEU A 1 222 ? -82.002 -24.998 148.165 1.00 90.75 222 LEU A N 1
ATOM 1840 C CA . LEU A 1 222 ? -82.002 -26.049 147.142 1.00 90.75 222 LEU A CA 1
ATOM 1841 C C . LEU A 1 222 ? -82.248 -25.487 145.728 1.00 90.75 222 LEU A C 1
ATOM 1843 O O . LEU A 1 222 ? -81.638 -25.948 144.762 1.00 90.75 222 LEU A O 1
ATOM 1847 N N . THR A 1 223 ? -83.111 -24.472 145.607 1.00 89.81 223 THR A N 1
ATOM 1848 C CA . THR A 1 223 ? -83.369 -23.764 144.340 1.00 89.81 223 THR A CA 1
ATOM 1849 C C . THR A 1 223 ? -82.145 -22.954 143.903 1.00 89.81 223 THR A C 1
ATOM 1851 O O . THR A 1 223 ? -81.765 -23.008 142.736 1.00 89.81 223 THR A O 1
ATOM 1854 N N . GLU A 1 224 ? -81.493 -22.261 144.837 1.00 92.12 224 GLU A N 1
ATOM 1855 C CA . GLU A 1 224 ? -80.270 -21.483 144.612 1.00 92.12 224 GLU A CA 1
ATOM 1856 C C . GLU A 1 224 ? -79.131 -22.389 144.114 1.00 92.12 224 GLU A C 1
ATOM 1858 O O . GLU A 1 224 ? -78.586 -22.131 143.041 1.00 92.12 224 GLU A O 1
ATOM 1863 N N . THR A 1 225 ? -78.864 -23.521 144.781 1.00 91.94 225 THR A N 1
ATOM 1864 C CA . THR A 1 225 ? -77.854 -24.494 144.318 1.00 91.94 225 THR A CA 1
ATOM 1865 C C . THR A 1 225 ? -78.190 -25.109 142.957 1.00 91.94 225 THR A C 1
ATOM 1867 O O . THR A 1 225 ? -77.300 -25.300 142.133 1.00 91.94 225 THR A O 1
ATOM 1870 N N . TYR A 1 226 ? -79.470 -25.375 142.670 1.00 92.38 226 TYR A N 1
ATOM 1871 C CA . TYR A 1 226 ? -79.891 -25.881 141.358 1.00 92.38 226 TYR A CA 1
ATOM 1872 C C . TYR A 1 226 ? -79.716 -24.835 140.244 1.00 92.38 226 TYR A C 1
ATOM 1874 O O . TYR A 1 226 ? -79.342 -25.176 139.119 1.00 92.38 226 TYR A O 1
ATOM 1882 N N . GLU A 1 227 ? -79.955 -23.553 140.532 1.00 92.75 227 GLU A N 1
ATOM 1883 C CA . GLU A 1 227 ? -79.647 -22.478 139.590 1.00 92.75 227 GLU A CA 1
ATOM 1884 C C . GLU A 1 227 ? -78.142 -22.314 139.367 1.00 92.75 227 GLU A C 1
ATOM 1886 O O . GLU A 1 227 ? -77.731 -22.103 138.225 1.00 92.75 227 GLU A O 1
ATOM 1891 N N . GLU A 1 228 ? -77.319 -22.437 140.409 1.00 92.56 228 GLU A N 1
ATOM 1892 C CA . GLU A 1 228 ? -75.858 -22.404 140.289 1.00 92.56 228 GLU A CA 1
ATOM 1893 C C . GLU A 1 228 ? -75.334 -23.566 139.439 1.00 92.56 228 GLU A C 1
ATOM 1895 O O . GLU A 1 228 ? -74.639 -23.318 138.455 1.00 92.56 228 GLU A O 1
ATOM 1900 N N . ASP A 1 229 ? -75.751 -24.808 139.699 1.00 91.94 229 ASP A N 1
ATOM 1901 C CA . ASP A 1 229 ? -75.378 -25.961 138.867 1.00 91.94 229 ASP A CA 1
ATOM 1902 C C . ASP A 1 229 ? -75.849 -25.817 137.413 1.00 91.94 229 ASP A C 1
ATOM 1904 O O . ASP A 1 229 ? -75.118 -26.153 136.475 1.00 91.94 229 ASP A O 1
ATOM 1908 N N . ARG A 1 230 ? -77.034 -25.239 137.184 1.00 92.94 230 ARG A N 1
ATOM 1909 C CA . ARG A 1 230 ? -77.528 -24.941 135.832 1.00 92.94 230 ARG A CA 1
ATOM 1910 C C . ARG A 1 230 ? -76.683 -23.875 135.123 1.00 92.94 230 ARG A C 1
ATOM 1912 O O . ARG A 1 230 ? -76.467 -23.987 133.910 1.00 92.94 230 ARG A O 1
ATOM 1919 N N . ARG A 1 231 ? -76.199 -22.854 135.840 1.00 93.12 231 ARG A N 1
ATOM 1920 C CA . ARG A 1 231 ? -75.261 -21.843 135.311 1.00 93.12 231 ARG A CA 1
ATOM 1921 C C . ARG A 1 231 ? -73.909 -22.496 135.003 1.00 93.12 231 ARG A C 1
ATOM 1923 O O . ARG A 1 231 ? -73.465 -22.419 133.859 1.00 93.12 231 ARG A O 1
ATOM 1930 N N . ASN A 1 232 ? -73.345 -23.250 135.949 1.00 93.56 232 ASN A N 1
ATOM 1931 C CA . ASN A 1 232 ? -72.091 -24.002 135.810 1.00 93.56 232 ASN A CA 1
ATOM 1932 C C . ASN A 1 232 ? -72.108 -24.940 134.590 1.00 93.56 232 ASN A C 1
ATOM 1934 O O . ASN A 1 232 ? -71.183 -24.926 133.776 1.00 93.56 232 ASN A O 1
ATOM 1938 N N . TYR A 1 233 ? -73.183 -25.717 134.411 1.00 92.44 233 TYR A N 1
ATOM 1939 C CA . TYR A 1 233 ? -73.364 -26.591 133.248 1.00 92.44 233 TYR A CA 1
ATOM 1940 C C . TYR A 1 233 ? -73.409 -25.799 131.932 1.00 92.44 233 TYR A C 1
ATOM 1942 O O . TYR A 1 233 ? -72.773 -26.183 130.950 1.00 92.44 233 TYR A O 1
ATOM 1950 N N . SER A 1 234 ? -74.114 -24.664 131.915 1.00 91.88 234 SER A N 1
ATOM 1951 C CA . SER A 1 234 ? -74.206 -23.791 130.737 1.00 91.88 234 SER A CA 1
ATOM 1952 C C . SER A 1 234 ? -72.846 -23.172 130.380 1.00 91.88 234 SER A C 1
ATOM 1954 O O . SER A 1 234 ? -72.477 -23.108 129.208 1.00 91.88 234 SER A O 1
ATOM 1956 N N . GLU A 1 235 ? -72.057 -22.761 131.375 1.00 94.75 235 GLU A N 1
ATOM 1957 C CA . GLU A 1 235 ? -70.696 -22.248 131.178 1.00 94.75 235 GLU A CA 1
ATOM 1958 C C . GLU A 1 235 ? -69.725 -23.327 130.686 1.00 94.75 235 GLU A C 1
ATOM 1960 O O . GLU A 1 235 ? -68.940 -23.069 129.767 1.00 94.75 235 GLU A O 1
ATOM 1965 N N . LEU A 1 236 ? -69.816 -24.546 131.228 1.00 93.31 236 LEU A N 1
ATOM 1966 C CA . LEU A 1 236 ? -69.078 -25.715 130.745 1.00 93.31 236 LEU A CA 1
ATOM 1967 C C . LEU A 1 236 ? -69.440 -26.040 129.291 1.00 93.31 236 LEU A C 1
ATOM 1969 O O . LEU A 1 236 ? -68.540 -26.188 128.466 1.00 93.31 236 LEU A O 1
ATOM 1973 N N . GLN A 1 237 ? -70.727 -26.053 128.936 1.00 93.25 237 GLN A N 1
ATOM 1974 C CA . GLN A 1 237 ? -71.185 -26.263 127.560 1.00 93.25 237 GLN A CA 1
ATOM 1975 C C . GLN A 1 237 ? -70.647 -25.175 126.611 1.00 93.25 237 GLN A C 1
ATOM 1977 O O . GLN A 1 237 ? -70.075 -25.495 125.566 1.00 93.25 237 GLN A O 1
ATOM 1982 N N . ASN A 1 238 ? -70.727 -23.901 127.008 1.00 93.62 238 ASN A N 1
ATOM 1983 C CA . ASN A 1 238 ? -70.164 -22.769 126.262 1.00 93.62 238 ASN A CA 1
ATOM 1984 C C . ASN A 1 238 ? -68.626 -22.821 126.163 1.00 93.62 238 ASN A C 1
ATOM 1986 O O . ASN A 1 238 ? -68.036 -22.270 125.232 1.00 93.62 238 ASN A O 1
ATOM 1990 N N . ARG A 1 239 ? -67.934 -23.450 127.122 1.00 95.06 239 ARG A N 1
ATOM 1991 C CA . ARG A 1 239 ? -66.483 -23.694 127.067 1.00 95.06 239 ARG A CA 1
ATOM 1992 C C . ARG A 1 239 ? -66.146 -24.844 126.117 1.00 95.06 239 ARG A C 1
ATOM 1994 O O . ARG A 1 239 ? -65.242 -24.691 125.304 1.00 95.06 239 ARG A O 1
ATOM 2001 N N . CYS A 1 240 ? -66.891 -25.948 126.157 1.00 92.06 240 CYS A N 1
ATOM 2002 C CA . CYS A 1 240 ? -66.734 -27.065 125.223 1.00 92.06 240 CYS A CA 1
ATOM 2003 C C . CYS A 1 240 ? -66.989 -26.644 123.768 1.00 92.06 240 CYS A C 1
ATOM 2005 O O . CYS A 1 240 ? -66.243 -27.056 122.886 1.00 92.06 240 CYS A O 1
ATOM 2007 N N . GLN A 1 241 ? -67.982 -25.785 123.513 1.00 93.56 241 GLN A N 1
ATOM 2008 C CA . GLN A 1 241 ? -68.236 -25.236 122.175 1.00 93.56 241 GLN A CA 1
ATOM 2009 C C . GLN A 1 241 ? -67.080 -24.359 121.669 1.00 93.56 241 GLN A C 1
ATOM 2011 O O . GLN A 1 241 ? -66.650 -24.531 120.532 1.00 93.56 241 GLN A O 1
ATOM 2016 N N . ARG A 1 242 ? -66.523 -23.475 122.512 1.00 94.44 242 ARG A N 1
ATOM 2017 C CA . ARG A 1 242 ? -65.337 -22.668 122.158 1.00 94.44 242 ARG A CA 1
ATOM 2018 C C . ARG A 1 242 ? -64.118 -23.540 121.853 1.00 94.44 242 ARG A C 1
ATOM 2020 O O . ARG A 1 242 ? -63.547 -23.415 120.777 1.00 94.44 242 ARG A O 1
ATOM 2027 N N . LEU A 1 243 ? -63.807 -24.501 122.726 1.00 93.75 243 LEU A N 1
ATOM 2028 C CA . LEU A 1 243 ? -62.713 -25.456 122.514 1.00 93.75 243 LEU A CA 1
ATOM 2029 C C . LEU A 1 243 ? -62.900 -26.300 121.239 1.00 93.75 243 LEU A C 1
ATOM 2031 O O . LEU A 1 243 ? -61.918 -26.649 120.591 1.00 93.75 243 LEU A O 1
ATOM 2035 N N . ALA A 1 244 ? -64.139 -26.619 120.849 1.00 93.50 244 ALA A N 1
ATOM 2036 C CA . ALA A 1 244 ? -64.421 -27.331 119.602 1.00 93.50 244 ALA A CA 1
ATOM 2037 C C . ALA A 1 244 ? -64.174 -26.472 118.347 1.00 93.50 244 ALA A C 1
ATOM 2039 O O . ALA A 1 244 ? -63.721 -27.011 117.337 1.00 93.50 244 ALA A O 1
ATOM 2040 N N . LEU A 1 245 ? -64.429 -25.159 118.413 1.00 94.56 245 LEU A N 1
ATOM 2041 C CA . LEU A 1 245 ? -64.101 -24.207 117.344 1.00 94.56 245 LEU A CA 1
ATOM 2042 C C . LEU A 1 245 ? -62.587 -23.975 117.255 1.00 94.56 245 LEU A C 1
ATOM 2044 O O . LEU A 1 245 ? -62.011 -24.152 116.189 1.00 94.56 245 LEU A O 1
ATOM 2048 N N . GLU A 1 246 ? -61.918 -23.720 118.382 1.00 94.94 246 GLU A N 1
ATOM 2049 C CA . GLU A 1 246 ? -60.452 -23.588 118.456 1.00 94.94 246 GLU A CA 1
ATOM 2050 C C . GLU A 1 246 ? -59.736 -24.844 117.906 1.00 94.94 246 GLU A C 1
ATOM 2052 O O . GLU A 1 246 ? -58.726 -24.751 117.203 1.00 94.94 246 GLU A O 1
ATOM 2057 N N . LEU A 1 247 ? -60.291 -26.036 118.159 1.00 92.69 247 LEU A N 1
ATOM 2058 C CA . LEU A 1 247 ? -59.808 -27.316 117.626 1.00 92.69 247 LEU A CA 1
ATOM 2059 C C . LEU A 1 247 ? -60.120 -27.522 116.128 1.00 92.69 247 LEU A C 1
ATOM 2061 O O . LEU A 1 247 ? -59.444 -28.315 115.471 1.00 92.69 247 LEU A O 1
ATOM 2065 N N . ALA A 1 248 ? -61.115 -26.830 115.569 1.00 94.12 248 ALA A N 1
ATOM 2066 C CA . ALA A 1 248 ? -61.379 -26.809 114.130 1.00 94.12 248 ALA A CA 1
ATOM 2067 C C . ALA A 1 248 ? -60.435 -25.832 113.407 1.00 94.12 248 ALA A C 1
ATOM 2069 O O . ALA A 1 248 ? -59.791 -26.222 112.432 1.00 94.12 248 ALA A O 1
ATOM 2070 N N . ASP A 1 249 ? -60.275 -24.616 113.934 1.00 94.94 249 ASP A N 1
ATOM 2071 C CA . ASP A 1 249 ? -59.394 -23.581 113.383 1.00 94.94 249 ASP A CA 1
ATOM 2072 C C . ASP A 1 249 ? -57.930 -24.044 113.371 1.00 94.94 249 ASP A C 1
ATOM 2074 O O . ASP A 1 249 ? -57.238 -23.938 112.357 1.00 94.94 249 ASP A O 1
ATOM 2078 N N . THR A 1 250 ? -57.455 -24.647 114.467 1.00 93.44 250 THR A N 1
ATOM 2079 C CA . THR A 1 250 ? -56.096 -25.217 114.532 1.00 93.44 250 THR A CA 1
ATOM 2080 C C . THR A 1 250 ? -55.894 -26.368 113.546 1.00 93.44 250 THR A C 1
ATOM 2082 O O . THR A 1 250 ? -54.845 -26.428 112.907 1.00 93.44 250 THR A O 1
ATOM 2085 N N . LYS A 1 251 ? -56.893 -27.238 113.331 1.00 94.75 251 LYS A N 1
ATOM 2086 C CA . LYS A 1 251 ? -56.837 -28.263 112.271 1.00 94.75 251 LYS A CA 1
ATOM 2087 C C . LYS A 1 251 ? -56.774 -27.650 110.874 1.00 94.75 251 LYS A C 1
ATOM 2089 O O . LYS A 1 251 ? -56.006 -28.136 110.048 1.00 94.75 251 LYS A O 1
ATOM 2094 N N . GLN A 1 252 ? -57.534 -26.588 110.607 1.00 94.12 252 GLN A N 1
ATOM 2095 C CA . GLN A 1 252 ? -57.493 -25.898 109.317 1.00 94.12 252 GLN A CA 1
ATOM 2096 C C . GLN A 1 252 ? -56.134 -25.216 109.085 1.00 94.12 252 GLN A C 1
ATOM 2098 O O . GLN A 1 252 ? -55.605 -25.261 107.975 1.00 94.12 252 GLN A O 1
ATOM 2103 N N . LEU A 1 253 ? -55.542 -24.617 110.123 1.00 95.06 253 LEU A N 1
ATOM 2104 C CA . LEU A 1 253 ? -54.202 -24.028 110.064 1.00 95.06 253 LEU A CA 1
ATOM 2105 C C . LEU A 1 253 ? -53.114 -25.085 109.827 1.00 95.06 253 LEU A C 1
ATOM 2107 O O . LEU A 1 253 ? -52.220 -24.842 109.019 1.00 95.06 253 LEU A O 1
ATOM 2111 N N . ILE A 1 254 ? -53.218 -26.258 110.463 1.00 93.44 254 ILE A N 1
ATOM 2112 C CA . ILE A 1 254 ? -52.327 -27.403 110.214 1.00 93.44 254 ILE A CA 1
ATOM 2113 C C . ILE A 1 254 ? -52.453 -27.859 108.755 1.00 93.44 254 ILE A C 1
ATOM 2115 O O . ILE A 1 254 ? -51.460 -27.826 108.041 1.00 93.44 254 ILE A O 1
ATOM 2119 N N . GLN A 1 255 ? -53.667 -28.120 108.256 1.00 93.44 255 GLN A N 1
ATOM 2120 C CA . GLN A 1 255 ? -53.896 -28.512 106.854 1.00 93.44 255 GLN A CA 1
ATOM 2121 C C . GLN A 1 255 ? -53.367 -27.483 105.839 1.00 93.44 255 GLN A C 1
ATOM 2123 O O . GLN A 1 255 ? -52.855 -27.851 104.782 1.00 93.44 255 GLN A O 1
ATOM 2128 N N . GLN A 1 256 ? -53.459 -26.183 106.144 1.00 91.94 256 GLN A N 1
ATOM 2129 C CA . GLN A 1 256 ? -52.846 -25.135 105.321 1.00 91.94 256 GLN A CA 1
ATOM 2130 C C . GLN A 1 256 ? -51.314 -25.115 105.411 1.00 91.94 256 GLN A C 1
ATOM 2132 O O . GLN A 1 256 ? -50.669 -24.720 104.440 1.00 91.94 256 GLN A O 1
ATOM 2137 N N . GLY A 1 257 ? -50.733 -25.488 106.552 1.00 92.69 257 GLY A N 1
ATOM 2138 C CA . GLY A 1 257 ? -49.294 -25.675 106.725 1.00 92.69 257 GLY A CA 1
ATOM 2139 C C . GLY A 1 257 ? -48.790 -26.872 105.922 1.00 92.69 257 GLY A C 1
ATOM 2140 O O . GLY A 1 257 ? -47.904 -26.704 105.086 1.00 92.69 257 GLY A O 1
ATOM 2141 N N . ASP A 1 258 ? -49.428 -28.028 106.099 1.00 92.38 258 ASP A N 1
ATOM 2142 C CA . ASP A 1 258 ? -49.128 -29.282 105.403 1.00 92.38 258 ASP A CA 1
ATOM 2143 C C . ASP A 1 258 ? -49.175 -29.083 103.880 1.00 92.38 258 ASP A C 1
ATOM 2145 O O . ASP A 1 258 ? -48.194 -29.351 103.191 1.00 92.38 258 ASP A O 1
ATOM 2149 N N . TYR A 1 259 ? -50.252 -28.485 103.350 1.00 93.94 259 TYR A N 1
ATOM 2150 C CA . TYR A 1 259 ? -50.371 -28.185 101.917 1.00 93.94 259 TYR A CA 1
ATOM 2151 C C . TYR A 1 259 ? -49.258 -27.257 101.399 1.00 93.94 259 TYR A C 1
ATOM 2153 O O . TYR A 1 259 ? -48.735 -27.459 100.301 1.00 93.94 259 TYR A O 1
ATOM 2161 N N . ARG A 1 260 ? -48.860 -26.237 102.177 1.00 92.50 260 ARG A N 1
ATOM 2162 C CA . ARG A 1 260 ? -47.735 -25.356 101.807 1.00 92.50 260 ARG A CA 1
ATOM 2163 C C . ARG A 1 260 ? -46.407 -26.110 101.815 1.00 92.50 260 ARG A C 1
ATOM 2165 O O . ARG A 1 260 ? -45.568 -25.819 100.970 1.00 92.50 260 ARG A O 1
ATOM 2172 N N . GLN A 1 261 ? -46.223 -27.059 102.731 1.00 91.38 261 GLN A N 1
ATOM 2173 C CA . GLN A 1 261 ? -45.019 -27.880 102.830 1.00 91.38 261 GLN A CA 1
ATOM 2174 C C . GLN A 1 261 ? -44.938 -28.908 101.688 1.00 91.38 261 GLN A C 1
ATOM 2176 O O . GLN A 1 261 ? -43.922 -28.960 101.002 1.00 91.38 261 GLN A O 1
ATOM 2181 N N . GLU A 1 262 ? -46.012 -29.652 101.406 1.00 91.06 262 GLU A N 1
ATOM 2182 C CA . GLU A 1 262 ? -46.068 -30.644 100.316 1.00 91.06 262 GLU A CA 1
ATOM 2183 C C . GLU A 1 262 ? -45.876 -30.037 98.916 1.00 91.06 262 GLU A C 1
ATOM 2185 O O . GLU A 1 262 ? -45.324 -30.684 98.021 1.00 91.06 262 GLU A O 1
ATOM 2190 N N . ASN A 1 263 ? -46.331 -28.799 98.696 1.00 93.56 263 ASN A N 1
ATOM 2191 C CA . ASN A 1 263 ? -46.130 -28.097 97.425 1.00 93.56 263 ASN A CA 1
ATOM 2192 C C . ASN A 1 263 ? -44.843 -27.257 97.372 1.00 93.56 263 ASN A C 1
ATOM 2194 O O . ASN A 1 263 ? -44.489 -26.808 96.279 1.00 93.56 263 ASN A O 1
ATOM 2198 N N . TYR A 1 264 ? -44.131 -27.053 98.490 1.00 95.06 264 TYR A N 1
ATOM 2199 C CA . TYR A 1 264 ? -42.926 -26.215 98.521 1.00 95.06 264 TYR A CA 1
ATOM 2200 C C . TYR A 1 264 ? -41.857 -26.720 97.550 1.00 95.06 264 TYR A C 1
ATOM 2202 O O . TYR A 1 264 ? -41.366 -25.943 96.735 1.00 95.06 264 TYR A O 1
ATOM 2210 N N . ASP A 1 265 ? -41.542 -28.018 97.581 1.00 93.50 265 ASP A N 1
ATOM 2211 C CA . ASP A 1 265 ? -40.489 -28.586 96.732 1.00 93.50 265 ASP A CA 1
ATOM 2212 C C . ASP A 1 265 ? -40.840 -28.531 95.238 1.00 93.50 265 ASP A C 1
ATOM 2214 O O . ASP A 1 265 ? -39.954 -28.299 94.416 1.00 93.50 265 ASP A O 1
ATOM 2218 N N . LYS A 1 266 ? -42.129 -28.642 94.875 1.00 94.31 266 LYS A N 1
ATOM 2219 C CA . LYS A 1 266 ? -42.589 -28.489 93.482 1.00 94.31 266 LYS A CA 1
ATOM 2220 C C . LYS A 1 266 ? -42.390 -27.055 93.000 1.00 94.31 266 LYS A C 1
ATOM 2222 O O . LYS A 1 266 ? -41.633 -26.841 92.059 1.00 94.31 266 LYS A O 1
ATOM 2227 N N . VAL A 1 267 ? -42.970 -26.081 93.708 1.00 95.12 267 VAL A N 1
ATOM 2228 C CA . VAL A 1 267 ? -42.856 -24.645 93.384 1.00 95.12 267 VAL A CA 1
ATOM 2229 C C . VAL A 1 267 ? -41.392 -24.197 93.389 1.00 95.12 267 VAL A C 1
ATOM 2231 O O . VAL A 1 267 ? -40.971 -23.412 92.542 1.00 95.12 267 VAL A O 1
ATOM 2234 N N . LYS A 1 268 ? -40.581 -24.731 94.309 1.00 95.62 268 LYS A N 1
ATOM 2235 C CA . LYS A 1 268 ? -39.137 -24.507 94.331 1.00 95.62 268 LYS A CA 1
ATOM 2236 C C . LYS A 1 268 ? -38.459 -25.076 93.082 1.00 95.62 268 LYS A C 1
ATOM 2238 O O . LYS A 1 268 ? -37.680 -24.346 92.482 1.00 95.62 268 LYS A O 1
ATOM 2243 N N . SER A 1 269 ? -38.763 -26.314 92.683 1.00 94.56 269 SER A N 1
ATOM 2244 C CA . SER A 1 269 ? -38.181 -26.947 91.490 1.00 94.56 269 SER A CA 1
ATOM 2245 C C . SER A 1 269 ? -38.585 -26.256 90.182 1.00 94.56 269 SER A C 1
ATOM 2247 O O . SER A 1 269 ? -37.738 -26.062 89.317 1.00 94.56 269 SER A O 1
ATOM 2249 N N . GLU A 1 270 ? -39.835 -25.795 90.068 1.00 94.56 270 GLU A N 1
ATOM 2250 C CA . GLU A 1 270 ? -40.319 -24.977 88.948 1.00 94.56 270 GLU A CA 1
ATOM 2251 C C . GLU A 1 270 ? -39.562 -23.642 88.885 1.00 94.56 270 GLU A C 1
ATOM 2253 O O . GLU A 1 270 ? -39.093 -23.234 87.825 1.00 94.56 270 GLU A O 1
ATOM 2258 N N . ARG A 1 271 ? -39.365 -22.986 90.036 1.00 95.44 271 ARG A N 1
ATOM 2259 C CA . ARG A 1 271 ? -38.610 -21.730 90.153 1.00 95.44 271 ARG A CA 1
ATOM 2260 C C . ARG A 1 271 ? -37.115 -21.917 89.857 1.00 95.44 271 ARG A C 1
ATOM 2262 O O . ARG A 1 271 ? -36.550 -21.095 89.143 1.00 95.44 271 ARG A O 1
ATOM 2269 N N . ASP A 1 272 ? -36.489 -22.992 90.339 1.00 96.19 272 ASP A N 1
ATOM 2270 C CA . ASP A 1 272 ? -35.094 -23.349 90.022 1.00 96.19 272 ASP A CA 1
ATOM 2271 C C . ASP A 1 272 ? -34.915 -23.680 88.523 1.00 96.19 272 ASP A C 1
ATOM 2273 O O . ASP A 1 272 ? -33.904 -23.302 87.929 1.00 96.19 272 ASP A O 1
ATOM 2277 N N . ALA A 1 273 ? -35.894 -24.335 87.885 1.00 96.38 273 ALA A N 1
ATOM 2278 C CA . ALA A 1 273 ? -35.879 -24.609 86.445 1.00 96.38 273 ALA A CA 1
ATOM 2279 C C . ALA A 1 273 ? -36.026 -23.322 85.612 1.00 96.38 273 ALA A C 1
ATOM 2281 O O . ALA A 1 273 ? -35.223 -23.077 84.714 1.00 96.38 273 ALA A O 1
ATOM 2282 N N . LEU A 1 274 ? -36.985 -22.455 85.955 1.00 95.31 274 LEU A N 1
ATOM 2283 C CA . LEU A 1 274 ? -37.178 -21.162 85.289 1.00 95.31 274 LEU A CA 1
ATOM 2284 C C . LEU A 1 274 ? -35.965 -20.229 85.464 1.00 95.31 274 LEU A C 1
ATOM 2286 O O . LEU A 1 274 ? -35.605 -19.507 84.534 1.00 95.31 274 LEU A O 1
ATOM 2290 N N . GLU A 1 275 ? -35.280 -20.262 86.612 1.00 96.88 275 GLU A N 1
ATOM 2291 C CA . GLU A 1 275 ? -34.002 -19.557 86.789 1.00 96.88 275 GLU A CA 1
ATOM 2292 C C . GLU A 1 275 ? -32.913 -20.087 85.842 1.00 96.88 275 GLU A C 1
ATOM 2294 O O . GLU A 1 275 ? -32.188 -19.288 85.242 1.00 96.88 275 GLU A O 1
ATOM 2299 N N . GLN A 1 276 ? -32.819 -21.407 85.641 1.00 96.62 276 GLN A N 1
ATOM 2300 C CA . GLN A 1 276 ? -31.883 -21.999 84.677 1.00 96.62 276 GLN A CA 1
ATOM 2301 C C . GLN A 1 276 ? -32.228 -21.622 83.229 1.00 96.62 276 GLN A C 1
ATOM 2303 O O . GLN A 1 276 ? -31.332 -21.208 82.490 1.00 96.62 276 GLN A O 1
ATOM 2308 N N . GLU A 1 277 ? -33.504 -21.669 82.835 1.00 96.44 277 GLU A N 1
ATOM 2309 C CA . GLU A 1 277 ? -33.953 -21.224 81.508 1.00 96.44 277 GLU A CA 1
ATOM 2310 C C . GLU A 1 277 ? -33.618 -19.746 81.257 1.00 96.44 277 GLU A C 1
ATOM 2312 O O . GLU A 1 277 ? -33.087 -19.400 80.200 1.00 96.44 277 GLU A O 1
ATOM 2317 N N . VAL A 1 278 ? -33.838 -18.867 82.242 1.00 96.19 278 VAL A N 1
ATOM 2318 C CA . VAL A 1 278 ? -33.471 -17.443 82.153 1.00 96.19 278 VAL A CA 1
ATOM 2319 C C . VAL A 1 278 ? -31.955 -17.254 82.018 1.00 96.19 278 VAL A C 1
ATOM 2321 O O . VAL A 1 278 ? -31.517 -16.401 81.241 1.00 96.19 278 VAL A O 1
ATOM 2324 N N . ILE A 1 279 ? -31.136 -18.042 82.722 1.00 97.12 279 ILE A N 1
ATOM 2325 C CA . ILE A 1 279 ? -29.669 -18.008 82.592 1.00 97.12 279 ILE A CA 1
ATOM 2326 C C . ILE A 1 279 ? -29.226 -18.497 81.204 1.00 97.12 279 ILE A C 1
ATOM 2328 O O . ILE A 1 279 ? -28.348 -17.888 80.588 1.00 97.12 279 ILE A O 1
ATOM 2332 N N . GLU A 1 280 ? -29.835 -19.559 80.672 1.00 96.88 280 GLU A N 1
ATOM 2333 C CA . GLU A 1 280 ? -29.548 -20.035 79.317 1.00 96.88 280 GLU A CA 1
ATOM 2334 C C . GLU A 1 280 ? -29.957 -19.031 78.238 1.00 96.88 280 GLU A C 1
ATOM 2336 O O . GLU A 1 280 ? -29.191 -1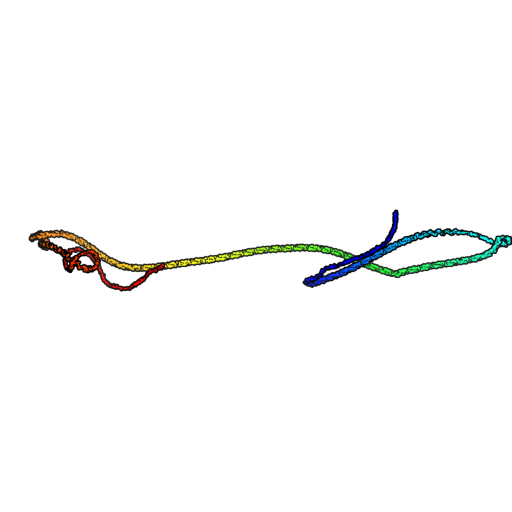8.799 77.302 1.00 96.88 280 GLU A O 1
ATOM 2341 N N . LEU A 1 281 ? -31.144 -18.432 78.349 1.00 95.12 281 LEU A N 1
ATOM 2342 C CA . LEU A 1 281 ? -31.636 -17.440 77.394 1.00 95.12 281 LEU A CA 1
ATOM 2343 C C . LEU A 1 281 ? -30.755 -16.186 77.384 1.00 95.12 281 LEU A C 1
ATOM 2345 O O . LEU A 1 281 ? -30.451 -15.680 76.306 1.00 95.12 281 LEU A O 1
ATOM 2349 N N . ARG A 1 282 ? -30.260 -15.738 78.548 1.00 96.81 282 ARG A N 1
ATOM 2350 C CA . ARG A 1 282 ? -29.268 -14.650 78.637 1.00 96.81 282 ARG A CA 1
ATOM 2351 C C . ARG A 1 282 ? -27.967 -15.002 77.919 1.00 96.81 282 ARG A C 1
ATOM 2353 O O . ARG A 1 282 ? -27.560 -14.253 77.041 1.00 96.81 282 ARG A O 1
ATOM 2360 N N . ARG A 1 283 ? -27.379 -16.177 78.175 1.00 97.25 283 ARG A N 1
ATOM 2361 C CA . ARG A 1 283 ? -26.163 -16.633 77.467 1.00 97.25 283 ARG A CA 1
ATOM 2362 C C . ARG A 1 283 ? -26.365 -16.733 75.950 1.00 97.25 283 ARG A C 1
ATOM 2364 O O . ARG A 1 283 ? -25.493 -16.341 75.180 1.00 97.25 283 ARG A O 1
ATOM 2371 N N . LYS A 1 284 ? -27.518 -17.245 75.505 1.00 96.31 284 LYS A N 1
ATOM 2372 C CA . LYS A 1 284 ? -27.881 -17.325 74.077 1.00 96.31 284 LYS A CA 1
ATOM 2373 C C . LYS A 1 284 ? -28.015 -15.923 73.463 1.00 96.31 284 LYS A C 1
ATOM 2375 O O . LYS A 1 284 ? -27.551 -15.709 72.347 1.00 96.31 284 LYS A O 1
ATOM 2380 N N . HIS A 1 285 ? -28.584 -14.968 74.198 1.00 95.88 285 HIS A N 1
ATOM 2381 C CA . HIS A 1 285 ? -28.690 -13.567 73.789 1.00 95.88 285 HIS A CA 1
ATOM 2382 C C . HIS A 1 285 ? -27.319 -12.875 73.713 1.00 95.88 285 HIS A C 1
ATOM 2384 O O . HIS A 1 285 ? -27.012 -12.308 72.670 1.00 95.88 285 HIS A O 1
ATOM 2390 N N . GLU A 1 286 ? -26.471 -13.001 74.738 1.00 97.12 286 GLU A N 1
ATOM 2391 C CA . GLU A 1 286 ? -25.101 -12.455 74.788 1.00 97.12 286 GLU A CA 1
ATOM 2392 C C . GLU A 1 286 ? -24.248 -12.926 73.592 1.00 97.12 286 GLU A C 1
ATOM 2394 O O . GLU A 1 286 ? -23.555 -12.131 72.953 1.00 97.12 286 GLU A O 1
ATOM 2399 N N . LEU A 1 287 ? -24.340 -14.214 73.233 1.00 97.25 287 LEU A N 1
ATOM 2400 C CA . LEU A 1 287 ? -23.658 -14.781 72.062 1.00 97.25 287 LEU A CA 1
ATOM 2401 C C . LEU A 1 287 ? -24.196 -14.224 70.732 1.00 97.25 287 LEU A C 1
ATOM 2403 O O . LEU A 1 287 ? -23.414 -13.961 69.814 1.00 97.25 287 LEU A O 1
ATOM 2407 N N . LEU A 1 288 ? -25.513 -14.021 70.621 1.00 95.56 288 LEU A N 1
ATOM 2408 C CA . LEU A 1 288 ? -26.139 -13.426 69.436 1.00 95.56 288 LEU A CA 1
ATOM 2409 C C . LEU A 1 288 ? -25.807 -11.933 69.295 1.00 95.56 288 LEU A C 1
ATOM 2411 O O . LEU A 1 288 ? -25.530 -11.485 68.185 1.00 95.56 288 LEU A O 1
ATOM 2415 N N . GLU A 1 289 ? -25.761 -11.174 70.393 1.00 97.25 289 GLU A N 1
ATOM 2416 C CA . GLU A 1 289 ? -25.318 -9.774 70.382 1.00 97.25 289 GLU A CA 1
ATOM 2417 C C . GLU A 1 289 ? -23.852 -9.654 69.965 1.00 97.25 289 GLU A C 1
ATOM 2419 O O . GLU A 1 289 ? -23.529 -8.850 69.090 1.00 97.25 289 GLU A O 1
ATOM 2424 N N . ALA A 1 290 ? -22.968 -10.492 70.517 1.00 97.06 290 ALA A N 1
ATOM 2425 C CA . ALA A 1 290 ? -21.563 -10.529 70.120 1.00 97.06 290 ALA A CA 1
ATOM 2426 C C . ALA A 1 290 ? -21.401 -10.844 68.620 1.00 97.06 290 ALA A C 1
ATOM 2428 O O . ALA A 1 290 ? -20.650 -10.158 67.924 1.00 97.06 290 ALA A O 1
ATOM 2429 N N . SER A 1 291 ? -22.148 -11.828 68.103 1.00 96.50 291 SER A N 1
ATOM 2430 C CA . SER A 1 291 ? -22.160 -12.173 66.676 1.00 96.50 291 SER A CA 1
ATOM 2431 C C . SER A 1 291 ? -22.673 -11.020 65.802 1.00 96.50 291 SER A C 1
ATOM 2433 O O . SER A 1 291 ? -22.022 -10.656 64.821 1.00 96.50 291 SER A O 1
ATOM 2435 N N . HIS A 1 292 ? -23.774 -10.374 66.194 1.00 95.56 292 HIS A N 1
ATOM 2436 C CA . HIS A 1 292 ? -24.327 -9.213 65.495 1.00 95.56 292 HIS A CA 1
ATOM 2437 C C . HIS A 1 292 ? -23.356 -8.018 65.486 1.00 95.56 292 HIS A C 1
ATOM 2439 O O . HIS A 1 292 ? -23.199 -7.358 64.460 1.00 95.56 292 HIS A O 1
ATOM 2445 N N . ILE A 1 293 ? -22.647 -7.759 66.591 1.00 97.81 293 ILE A N 1
ATOM 2446 C CA . ILE A 1 293 ? -21.622 -6.705 66.680 1.00 97.81 293 ILE A CA 1
ATOM 2447 C C . ILE A 1 293 ? -20.439 -6.986 65.739 1.00 97.81 293 ILE A C 1
ATOM 2449 O O . ILE A 1 293 ? -19.878 -6.044 65.177 1.00 97.81 293 ILE A O 1
ATOM 2453 N N . ILE A 1 294 ? -20.056 -8.253 65.546 1.00 97.50 294 ILE A N 1
ATOM 2454 C CA . ILE A 1 294 ? -19.013 -8.648 64.585 1.00 97.50 294 ILE A CA 1
ATOM 2455 C C . ILE A 1 294 ? -19.510 -8.424 63.149 1.00 97.50 294 ILE A C 1
ATOM 2457 O O . ILE A 1 294 ? -18.901 -7.649 62.413 1.00 97.50 294 ILE A O 1
ATOM 2461 N N . GLN A 1 295 ? -20.671 -8.976 62.787 1.00 95.56 295 GLN A N 1
ATOM 2462 C CA . GLN A 1 295 ? -21.259 -8.830 61.446 1.00 95.56 295 GLN A CA 1
ATOM 2463 C C . GLN A 1 295 ? -21.529 -7.362 61.068 1.00 95.56 295 GLN A C 1
ATOM 2465 O O . GLN A 1 295 ? -21.357 -6.959 59.916 1.00 95.56 295 GLN A O 1
ATOM 2470 N N . ALA A 1 296 ? -21.911 -6.522 62.035 1.00 96.56 296 ALA A N 1
ATOM 2471 C CA . ALA A 1 296 ? -22.085 -5.087 61.826 1.00 96.56 296 ALA A CA 1
ATOM 2472 C C . ALA A 1 296 ? -20.758 -4.367 61.507 1.00 96.56 296 ALA A C 1
ATOM 2474 O O . ALA A 1 296 ? -20.751 -3.446 60.685 1.00 96.56 296 ALA A O 1
ATOM 2475 N N . LYS A 1 297 ? -19.635 -4.792 62.109 1.00 97.31 297 LYS A N 1
ATOM 2476 C CA . LYS A 1 297 ? -18.294 -4.267 61.794 1.00 97.31 297 LYS A CA 1
ATOM 2477 C C . LYS A 1 297 ? -17.843 -4.705 60.408 1.00 97.31 297 LYS A C 1
ATOM 2479 O O . LYS A 1 297 ? -17.528 -3.827 59.607 1.00 97.31 297 LYS A O 1
ATOM 2484 N N . GLU A 1 298 ? -17.929 -6.001 60.104 1.00 96.31 298 GLU A N 1
ATOM 2485 C CA . GLU A 1 298 ? -17.599 -6.583 58.792 1.00 96.31 298 GLU A CA 1
ATOM 2486 C C . GLU A 1 298 ? -18.371 -5.874 57.670 1.00 96.31 298 GLU A C 1
ATOM 2488 O O . GLU A 1 298 ? -17.785 -5.378 56.708 1.00 96.31 298 GLU A O 1
ATOM 2493 N N . ARG A 1 299 ? -19.690 -5.695 57.837 1.00 96.19 299 ARG A N 1
ATOM 2494 C CA . ARG A 1 299 ? -20.527 -4.923 56.905 1.00 96.19 299 ARG A CA 1
ATOM 2495 C C . ARG A 1 299 ? -20.063 -3.468 56.762 1.00 96.19 299 ARG A C 1
ATOM 2497 O O . ARG A 1 299 ? -20.123 -2.919 55.663 1.00 96.19 299 ARG A O 1
ATOM 2504 N N . SER A 1 300 ? -19.606 -2.830 57.843 1.00 96.81 300 SER A N 1
ATOM 2505 C CA . SER A 1 300 ? -19.069 -1.461 57.799 1.00 96.81 300 SER A CA 1
ATOM 2506 C C . SER A 1 300 ? -17.706 -1.369 57.106 1.00 96.81 300 SER A C 1
ATOM 2508 O O . SER A 1 300 ? -17.354 -0.308 56.599 1.00 96.81 300 SER A O 1
ATOM 2510 N N . GLU A 1 301 ? -16.922 -2.446 57.112 1.00 97.44 301 GLU A N 1
ATOM 2511 C CA . GLU A 1 301 ? -15.595 -2.532 56.499 1.00 97.44 301 GLU A CA 1
ATOM 2512 C C . GLU A 1 301 ? -15.725 -2.819 55.004 1.00 97.44 301 GLU A C 1
ATOM 2514 O O . GLU A 1 301 ? -15.278 -2.002 54.201 1.00 97.44 301 GLU A O 1
ATOM 2519 N N . LEU A 1 302 ? -16.516 -3.827 54.628 1.00 95.44 302 LEU A N 1
ATOM 2520 C CA . LEU A 1 302 ? -16.925 -4.076 53.241 1.00 95.44 302 LEU A CA 1
ATOM 2521 C C . LEU A 1 302 ? -17.579 -2.837 52.601 1.00 95.44 302 LEU A C 1
ATOM 2523 O O . LEU A 1 302 ? -17.318 -2.518 51.445 1.00 95.44 302 LEU A O 1
ATOM 2527 N N . SER A 1 303 ? -18.384 -2.071 53.351 1.00 97.19 303 SER A N 1
ATOM 2528 C CA . SER A 1 303 ? -18.965 -0.818 52.844 1.00 97.19 303 SER A CA 1
ATOM 2529 C C . SER A 1 303 ? -17.932 0.293 52.600 1.00 97.19 303 SER A C 1
ATOM 2531 O O . SER A 1 303 ? -18.201 1.178 51.786 1.00 97.19 303 SER A O 1
ATOM 2533 N N . LYS A 1 304 ? -16.776 0.282 53.281 1.00 97.38 304 LYS A N 1
ATOM 2534 C CA . LYS A 1 304 ? -15.659 1.206 53.008 1.00 97.38 304 LYS A CA 1
ATOM 2535 C C . LYS A 1 304 ? -14.853 0.723 51.805 1.00 97.38 304 LYS A C 1
ATOM 2537 O O . LYS A 1 304 ? -14.513 1.538 50.957 1.00 97.38 304 LYS A O 1
ATOM 2542 N N . GLU A 1 305 ? -14.608 -0.582 51.698 1.00 97.06 305 GLU A N 1
ATOM 2543 C CA . GLU A 1 305 ? -13.920 -1.195 50.553 1.00 97.06 305 GLU A CA 1
ATOM 2544 C C . GLU A 1 305 ? -14.690 -0.998 49.243 1.00 97.06 305 GLU A C 1
ATOM 2546 O O . GLU A 1 305 ? -14.106 -0.615 48.233 1.00 97.06 305 GLU A O 1
ATOM 2551 N N . VAL A 1 306 ? -16.018 -1.154 49.251 1.00 96.00 306 VAL A N 1
ATOM 2552 C CA . VAL A 1 306 ? -16.859 -0.828 48.088 1.00 96.00 306 VAL A CA 1
ATOM 2553 C C . VAL A 1 306 ? -16.724 0.650 47.705 1.00 96.00 306 VAL A C 1
ATOM 2555 O O . VAL A 1 306 ? -16.620 0.959 46.519 1.00 96.00 306 VAL A O 1
ATOM 2558 N N . ALA A 1 307 ? -16.663 1.566 48.677 1.00 97.12 307 ALA A N 1
ATOM 2559 C CA . ALA A 1 307 ? -16.498 2.994 48.406 1.00 97.12 307 ALA A CA 1
ATOM 2560 C C . ALA A 1 307 ? -15.100 3.343 47.855 1.00 97.12 307 ALA A C 1
ATOM 2562 O O . ALA A 1 307 ? -14.996 4.149 46.928 1.00 97.12 307 ALA A O 1
ATOM 2563 N N . THR A 1 308 ? -14.022 2.727 48.359 1.00 96.94 308 THR A N 1
ATOM 2564 C CA . THR A 1 308 ? -12.667 2.943 47.816 1.00 96.94 308 THR A CA 1
ATOM 2565 C C . THR A 1 308 ? -12.500 2.308 46.436 1.00 96.94 308 THR A C 1
ATOM 2567 O O . THR A 1 308 ? -11.919 2.936 45.553 1.00 96.94 308 THR A O 1
ATOM 2570 N N . LEU A 1 309 ? -13.075 1.125 46.193 1.00 95.31 309 LEU A N 1
ATOM 2571 C CA . LEU A 1 309 ? -13.111 0.495 44.867 1.00 95.31 309 LEU A CA 1
ATOM 2572 C C . LEU A 1 309 ? -13.926 1.317 43.857 1.00 95.31 309 LEU A C 1
ATOM 2574 O O . LEU A 1 309 ? -13.520 1.457 42.706 1.00 95.31 309 LEU A O 1
ATOM 2578 N N . GLN A 1 310 ? -15.042 1.923 44.269 1.00 97.38 310 GLN A N 1
ATOM 2579 C CA . GLN A 1 310 ? -15.780 2.864 43.420 1.00 97.38 310 GLN A CA 1
ATOM 2580 C C . GLN A 1 310 ? -14.924 4.088 43.064 1.00 97.38 310 GLN A C 1
ATOM 2582 O O . GLN A 1 310 ? -14.889 4.487 41.899 1.00 97.38 310 GLN A O 1
ATOM 2587 N N . GLN A 1 311 ? -14.172 4.641 44.021 1.00 96.94 311 GLN A N 1
ATOM 2588 C CA . GLN A 1 311 ? -13.247 5.747 43.756 1.00 96.94 311 GLN A CA 1
ATOM 2589 C C . GLN A 1 311 ? -12.136 5.350 42.770 1.00 96.94 311 GLN A C 1
ATOM 2591 O O . GLN A 1 311 ? -11.939 6.057 41.777 1.00 96.94 311 GLN A O 1
ATOM 2596 N N . THR A 1 312 ? -11.461 4.208 42.958 1.00 96.56 312 THR A N 1
ATOM 2597 C CA . THR A 1 312 ? -10.414 3.756 42.019 1.00 96.56 312 THR A CA 1
ATOM 2598 C C . THR A 1 312 ? -10.970 3.472 40.624 1.00 96.56 312 THR A C 1
ATOM 2600 O O . THR A 1 312 ? -10.340 3.853 39.640 1.00 96.56 312 THR A O 1
ATOM 2603 N N . VAL A 1 313 ? -12.180 2.912 40.507 1.00 96.38 313 VAL A N 1
ATOM 2604 C CA . VAL A 1 313 ? -12.863 2.747 39.212 1.00 96.38 313 VAL A CA 1
ATOM 2605 C C . VAL A 1 313 ? -13.129 4.098 38.539 1.00 96.38 313 VAL A C 1
ATOM 2607 O O . VAL A 1 313 ? -12.863 4.227 37.344 1.00 96.38 313 VAL A O 1
ATOM 2610 N N . THR A 1 314 ? -13.586 5.127 39.264 1.00 96.88 314 THR A N 1
ATOM 2611 C CA . THR A 1 314 ? -13.794 6.462 38.662 1.00 96.88 314 THR A CA 1
ATOM 2612 C C . THR A 1 314 ? -12.495 7.150 38.229 1.00 96.88 314 THR A C 1
ATOM 2614 O O . THR A 1 314 ? -12.500 7.862 37.225 1.00 96.88 314 THR A O 1
ATOM 2617 N N . LEU A 1 315 ? -11.375 6.905 38.919 1.00 97.31 315 LEU A N 1
ATOM 2618 C CA . LEU A 1 315 ? -10.053 7.390 38.503 1.00 97.31 315 LEU A CA 1
ATOM 2619 C C . LEU A 1 315 ? -9.573 6.665 37.237 1.00 97.31 315 LEU A C 1
ATOM 2621 O O . LEU A 1 315 ? -9.278 7.316 36.239 1.00 97.31 315 LEU A O 1
ATOM 2625 N N . LEU A 1 316 ? -9.629 5.330 37.211 1.00 96.62 316 LEU A N 1
ATOM 2626 C CA . LEU A 1 316 ? -9.249 4.531 36.038 1.00 96.62 316 LEU A CA 1
ATOM 2627 C C . LEU A 1 316 ? -10.124 4.826 34.805 1.00 96.62 316 LEU A C 1
ATOM 2629 O O . LEU A 1 316 ? -9.654 4.742 33.670 1.00 96.62 316 LEU A O 1
ATOM 2633 N N . GLN A 1 317 ? -11.389 5.212 35.002 1.00 97.00 317 GLN A N 1
ATOM 2634 C CA . GLN A 1 317 ? -12.241 5.732 33.929 1.00 97.00 317 GLN A CA 1
ATOM 2635 C C . GLN A 1 317 ? -11.715 7.062 33.371 1.00 97.00 317 GLN A C 1
ATOM 2637 O O . GLN A 1 317 ? -11.665 7.214 32.151 1.00 97.00 317 GLN A O 1
ATOM 2642 N N . ARG A 1 318 ? -11.267 7.996 34.223 1.00 97.31 318 ARG A N 1
ATOM 2643 C CA . ARG A 1 318 ? -10.662 9.270 33.794 1.00 97.31 318 ARG A CA 1
ATOM 2644 C C . ARG A 1 318 ? -9.326 9.069 33.079 1.00 97.31 318 ARG A C 1
ATOM 2646 O O . ARG A 1 318 ? -9.114 9.696 32.044 1.00 97.31 318 ARG A O 1
ATOM 2653 N N . ASP A 1 319 ? -8.483 8.156 33.554 1.00 97.31 319 ASP A N 1
ATOM 2654 C CA . ASP A 1 319 ? -7.219 7.811 32.890 1.00 97.31 319 ASP A CA 1
ATOM 2655 C C . ASP A 1 319 ? -7.473 7.190 31.508 1.00 97.31 319 ASP A C 1
ATOM 2657 O O . ASP A 1 319 ? -6.856 7.580 30.516 1.00 97.31 319 ASP A O 1
ATOM 2661 N N . LYS A 1 320 ? -8.460 6.287 31.402 1.00 97.62 320 LYS A N 1
ATOM 2662 C CA . LYS A 1 320 ? -8.913 5.726 30.119 1.00 97.62 320 LYS A CA 1
ATOM 2663 C C . LYS A 1 320 ? -9.473 6.800 29.181 1.00 97.62 320 LYS A C 1
ATOM 2665 O O . LYS A 1 320 ? -9.171 6.777 27.990 1.00 97.62 320 LYS A O 1
ATOM 2670 N N . GLU A 1 321 ? -10.281 7.736 29.685 1.00 97.69 321 GLU A N 1
ATOM 2671 C CA . GLU A 1 321 ? -10.767 8.878 28.899 1.00 97.69 321 GLU A CA 1
ATOM 2672 C C . GLU A 1 321 ? -9.605 9.741 28.380 1.00 97.69 321 GLU A C 1
ATOM 2674 O O . GLU A 1 321 ? -9.620 10.134 27.215 1.00 97.69 321 GLU A O 1
ATOM 2679 N N . TYR A 1 322 ? -8.603 10.026 29.218 1.00 98.06 322 TYR A N 1
ATOM 2680 C CA . TYR A 1 322 ? -7.427 10.821 28.857 1.00 98.06 322 TYR A CA 1
ATOM 2681 C C . TYR A 1 322 ? -6.578 10.128 27.781 1.00 98.06 322 TYR A C 1
ATOM 2683 O O . TYR A 1 322 ? -6.326 10.712 26.725 1.00 98.06 322 TYR A O 1
ATOM 2691 N N . LEU A 1 323 ? -6.213 8.861 28.001 1.00 97.62 323 LEU A N 1
ATOM 2692 C CA . LEU A 1 323 ? -5.425 8.071 27.051 1.00 97.62 323 LEU A CA 1
ATOM 2693 C C . LEU A 1 323 ? -6.157 7.886 25.714 1.00 97.62 323 LEU A C 1
ATOM 2695 O O . LEU A 1 323 ? -5.530 7.980 24.662 1.00 97.62 323 LEU A O 1
ATOM 2699 N N . ASN A 1 324 ? -7.483 7.706 25.723 1.00 96.94 324 ASN A N 1
ATOM 2700 C CA . ASN A 1 324 ? -8.273 7.651 24.490 1.00 96.94 324 ASN A CA 1
ATOM 2701 C C . ASN A 1 324 ? -8.229 8.973 23.705 1.00 96.94 324 ASN A C 1
ATOM 2703 O O . ASN A 1 324 ? -8.104 8.937 22.482 1.00 96.94 324 ASN A O 1
ATOM 2707 N N . ARG A 1 325 ? -8.301 10.134 24.376 1.00 97.81 325 ARG A N 1
ATOM 2708 C CA . ARG A 1 325 ? -8.172 11.448 23.713 1.00 97.81 325 ARG A CA 1
ATOM 2709 C C . ARG A 1 325 ? -6.778 11.620 23.108 1.00 97.81 325 ARG A C 1
ATOM 2711 O O . ARG A 1 325 ? -6.671 11.960 21.935 1.00 97.81 325 ARG A O 1
ATOM 2718 N N . GLN A 1 326 ? -5.727 11.297 23.865 1.00 97.69 326 GLN A N 1
ATOM 2719 C CA . GLN A 1 326 ? -4.343 11.359 23.387 1.00 97.69 326 GLN A CA 1
ATOM 2720 C C . GLN A 1 326 ? -4.105 10.431 22.183 1.00 97.69 326 GLN A C 1
ATOM 2722 O O . GLN A 1 326 ? -3.460 10.826 21.216 1.00 97.69 326 GLN A O 1
ATOM 2727 N N . ASN A 1 327 ? -4.655 9.214 22.208 1.00 96.75 327 ASN A N 1
ATOM 2728 C CA . ASN A 1 327 ? -4.538 8.258 21.106 1.00 96.75 327 ASN A CA 1
ATOM 2729 C C . ASN A 1 327 ? -5.310 8.726 19.853 1.00 96.75 327 ASN A C 1
ATOM 2731 O O . ASN A 1 327 ? -4.821 8.583 18.733 1.00 96.75 327 ASN A O 1
ATOM 2735 N N . MET A 1 328 ? -6.471 9.368 20.031 1.00 97.38 328 MET A N 1
ATOM 2736 C CA . MET A 1 328 ? -7.217 10.005 18.939 1.00 97.38 328 MET A CA 1
ATOM 2737 C C . MET A 1 328 ? -6.434 11.178 18.322 1.00 97.38 328 MET A C 1
ATOM 2739 O O . MET A 1 328 ? -6.324 11.266 17.102 1.00 97.38 328 MET A O 1
ATOM 2743 N N . GLU A 1 329 ? -5.831 12.046 19.144 1.00 97.94 329 GLU A N 1
ATOM 2744 C CA . GLU A 1 329 ? -4.960 13.129 18.665 1.00 97.94 329 GLU A CA 1
ATOM 2745 C C . GLU A 1 329 ? -3.747 12.605 17.890 1.00 97.94 329 GLU A C 1
ATOM 2747 O O . GLU A 1 329 ? -3.402 13.158 16.846 1.00 97.94 329 GLU A O 1
ATOM 2752 N N . LEU A 1 330 ? -3.095 11.548 18.383 1.00 96.69 330 LEU A N 1
ATOM 2753 C CA . LEU A 1 330 ? -1.969 10.916 17.693 1.00 96.69 330 LEU A CA 1
ATOM 2754 C C . LEU A 1 330 ? -2.411 10.287 16.366 1.00 96.69 330 LEU A C 1
ATOM 2756 O O . LEU A 1 330 ? -1.749 10.509 15.359 1.00 96.69 330 LEU A O 1
ATOM 2760 N N . SER A 1 331 ? -3.559 9.605 16.337 1.00 97.94 331 SER A N 1
ATOM 2761 C CA . SER A 1 331 ? -4.123 9.015 15.112 1.00 97.94 331 SER A CA 1
ATOM 2762 C C . SER A 1 331 ? -4.392 10.074 14.033 1.00 97.94 331 SER A C 1
ATOM 2764 O O . SER A 1 331 ? -4.043 9.876 12.872 1.00 97.94 331 SER A O 1
ATOM 2766 N N . VAL A 1 332 ? -4.939 11.236 14.415 1.00 98.00 332 VAL A N 1
ATOM 2767 C CA . VAL A 1 332 ? -5.161 12.368 13.493 1.00 98.00 332 VAL A CA 1
ATOM 2768 C C . VAL A 1 332 ? -3.838 12.972 13.000 1.00 98.00 332 VAL A C 1
ATOM 2770 O O . VAL A 1 332 ? -3.743 13.364 11.838 1.00 98.00 332 VAL A O 1
ATOM 2773 N N . ARG A 1 333 ? -2.795 13.026 13.842 1.00 97.81 333 ARG A N 1
ATOM 2774 C CA . ARG A 1 333 ? -1.455 13.480 13.421 1.00 97.81 333 ARG A CA 1
ATOM 2775 C C . ARG A 1 333 ? -0.783 12.490 12.465 1.00 97.81 333 ARG A C 1
ATOM 2777 O O . ARG A 1 333 ? -0.171 12.940 11.503 1.00 97.81 333 ARG A O 1
ATOM 2784 N N . CYS A 1 334 ? -0.920 11.182 12.698 1.00 95.12 334 CYS A N 1
ATOM 2785 C CA . CYS A 1 334 ? -0.438 10.144 11.783 1.00 95.12 334 CYS A CA 1
ATOM 2786 C C . CYS A 1 334 ? -1.078 10.299 10.401 1.00 95.12 334 CYS A C 1
ATOM 2788 O O . CYS A 1 334 ? -0.345 10.510 9.441 1.00 95.12 334 CYS A O 1
ATOM 2790 N N . ALA A 1 335 ? -2.412 10.352 10.327 1.00 97.62 335 ALA A N 1
ATOM 2791 C CA . ALA A 1 335 ? -3.133 10.554 9.068 1.00 97.62 335 ALA A CA 1
ATOM 2792 C C . ALA A 1 335 ? -2.688 11.830 8.322 1.00 97.62 335 ALA A C 1
ATOM 2794 O O . ALA A 1 335 ? -2.523 11.817 7.107 1.00 97.62 335 ALA A O 1
ATOM 2795 N N . HIS A 1 336 ? -2.419 12.932 9.035 1.00 97.88 336 HIS A N 1
ATOM 2796 C CA . HIS A 1 336 ? -1.972 14.172 8.392 1.00 97.88 336 HIS A CA 1
ATOM 2797 C C . HIS A 1 336 ? -0.542 14.104 7.823 1.00 97.88 336 HIS A C 1
ATOM 2799 O O . HIS A 1 336 ? -0.258 14.707 6.784 1.00 97.88 336 HIS A O 1
ATOM 2805 N N . GLU A 1 337 ? 0.370 13.394 8.493 1.00 96.62 337 GLU A N 1
ATOM 2806 C CA . GLU A 1 337 ? 1.724 13.159 7.976 1.00 96.62 337 GLU A CA 1
ATOM 2807 C C . GLU A 1 337 ? 1.731 12.077 6.876 1.00 96.62 337 GLU A C 1
ATOM 2809 O O . GLU A 1 337 ? 2.537 12.168 5.953 1.00 96.62 337 GLU A O 1
ATOM 2814 N N . GLU A 1 338 ? 0.791 11.126 6.896 1.00 97.81 338 GLU A N 1
ATOM 2815 C CA . GLU A 1 338 ? 0.524 10.173 5.806 1.00 97.81 338 GLU A CA 1
ATOM 2816 C C . GLU A 1 338 ? 0.016 10.906 4.549 1.00 97.81 338 GLU A C 1
ATOM 2818 O O . GLU A 1 338 ? 0.685 10.851 3.516 1.00 97.81 338 GLU A O 1
ATOM 2823 N N . ASP A 1 339 ? -1.044 11.726 4.655 1.00 98.31 339 ASP A N 1
ATOM 2824 C CA . ASP A 1 339 ? -1.531 12.614 3.579 1.00 98.31 339 ASP A CA 1
ATOM 2825 C C . ASP A 1 339 ? -0.388 13.452 2.975 1.00 98.31 339 ASP A C 1
ATOM 2827 O O . ASP A 1 339 ? -0.362 13.786 1.787 1.00 98.31 339 ASP A O 1
ATOM 2831 N N . ARG A 1 340 ? 0.529 13.928 3.826 1.00 98.31 340 ARG A N 1
ATOM 2832 C CA . ARG A 1 340 ? 1.670 14.768 3.434 1.00 98.31 340 ARG A CA 1
ATOM 2833 C C . ARG A 1 340 ? 2.748 13.951 2.723 1.00 98.31 340 ARG A C 1
ATOM 2835 O O . ARG A 1 340 ? 3.321 14.442 1.752 1.00 98.31 340 ARG A O 1
ATOM 2842 N N . LEU A 1 341 ? 3.015 12.734 3.189 1.00 97.06 341 LEU A N 1
ATOM 2843 C CA . LEU A 1 341 ? 3.965 11.806 2.587 1.00 97.06 341 LEU A CA 1
ATOM 2844 C C . LEU A 1 341 ? 3.487 11.376 1.194 1.00 97.06 341 LEU A C 1
ATOM 2846 O O . LEU A 1 341 ? 4.283 11.434 0.259 1.00 97.06 341 LEU A O 1
ATOM 2850 N N . GLU A 1 342 ? 2.200 11.063 1.019 1.00 97.88 342 GLU A N 1
ATOM 2851 C CA . GLU A 1 342 ? 1.610 10.785 -0.299 1.00 97.88 342 GLU A CA 1
ATOM 2852 C C . GLU A 1 342 ? 1.758 11.980 -1.253 1.00 97.88 342 GLU A C 1
ATOM 2854 O O . GLU A 1 342 ? 2.260 11.832 -2.369 1.00 97.88 342 GLU A O 1
ATOM 2859 N N . ARG A 1 343 ? 1.422 13.199 -0.803 1.00 97.62 343 ARG A N 1
ATOM 2860 C CA . ARG A 1 343 ? 1.608 14.428 -1.604 1.00 97.62 343 ARG A CA 1
ATOM 2861 C C . ARG A 1 343 ? 3.071 14.657 -2.009 1.00 97.62 343 ARG A C 1
ATOM 2863 O O . ARG A 1 343 ? 3.325 15.086 -3.133 1.00 97.62 343 ARG A O 1
ATOM 2870 N N . LEU A 1 344 ? 4.030 14.349 -1.133 1.00 96.62 344 LEU A N 1
ATOM 2871 C CA . LEU A 1 344 ? 5.463 14.431 -1.441 1.00 96.62 344 LEU A CA 1
ATOM 2872 C C . LEU A 1 344 ? 5.933 13.313 -2.389 1.00 96.62 344 LEU A C 1
ATOM 2874 O O . LEU A 1 344 ? 6.807 13.561 -3.218 1.00 96.62 344 LEU A O 1
ATOM 2878 N N . GLN A 1 345 ? 5.350 12.112 -2.318 1.00 97.88 345 GLN A N 1
ATOM 2879 C CA . GLN A 1 345 ? 5.608 11.037 -3.283 1.00 97.88 345 GLN A CA 1
ATOM 2880 C C . GLN A 1 345 ? 5.092 11.398 -4.679 1.00 97.88 345 GLN A C 1
ATOM 2882 O O . GLN A 1 345 ? 5.835 11.251 -5.645 1.00 97.88 345 GLN A O 1
ATOM 2887 N N . VAL A 1 346 ? 3.877 11.945 -4.798 1.00 98.25 346 VAL A N 1
ATOM 2888 C CA . VAL A 1 346 ? 3.338 12.416 -6.088 1.00 98.25 346 VAL A CA 1
ATOM 2889 C C . VAL A 1 346 ? 4.265 13.467 -6.711 1.00 98.25 346 VAL A C 1
ATOM 2891 O O . VAL A 1 346 ? 4.686 13.303 -7.854 1.00 98.25 346 VAL A O 1
ATOM 2894 N N . GLN A 1 347 ? 4.694 14.473 -5.940 1.00 97.69 347 GLN A N 1
ATOM 2895 C CA . GLN A 1 347 ? 5.659 15.482 -6.406 1.00 97.69 347 GLN A CA 1
ATOM 2896 C C . GLN A 1 347 ? 7.027 14.880 -6.792 1.00 97.69 347 GLN A C 1
ATOM 2898 O O . GLN A 1 347 ? 7.689 15.355 -7.722 1.00 97.69 347 GLN A O 1
ATOM 2903 N N . LEU A 1 348 ? 7.476 13.821 -6.111 1.00 97.44 348 LEU A N 1
ATOM 2904 C CA . LEU A 1 348 ? 8.707 13.113 -6.467 1.00 97.44 348 LEU A CA 1
ATOM 2905 C C . LEU A 1 348 ? 8.576 12.381 -7.812 1.00 97.44 348 LEU A C 1
ATOM 2907 O O . LEU A 1 348 ? 9.481 12.481 -8.641 1.00 97.44 348 LEU A O 1
ATOM 2911 N N . GLU A 1 349 ? 7.466 11.685 -8.063 1.00 98.12 349 GLU A N 1
ATOM 2912 C CA . GLU A 1 349 ? 7.239 11.012 -9.349 1.00 98.12 349 GLU A CA 1
ATOM 2913 C C . GLU A 1 349 ? 7.000 12.014 -10.492 1.00 98.12 349 GLU A C 1
ATOM 2915 O O . GLU A 1 349 ? 7.539 11.831 -11.583 1.00 98.12 349 GLU A O 1
ATOM 2920 N N . GLU A 1 350 ? 6.314 13.133 -10.242 1.00 98.12 350 GLU A N 1
ATOM 2921 C CA . GLU A 1 350 ? 6.189 14.238 -11.204 1.00 98.12 350 GLU A CA 1
ATOM 2922 C C . GLU A 1 350 ? 7.559 14.828 -11.583 1.00 98.12 350 GLU A C 1
ATOM 2924 O O . GLU A 1 350 ? 7.853 15.014 -12.766 1.00 98.12 350 GLU A O 1
ATOM 2929 N N . THR A 1 351 ? 8.445 15.069 -10.608 1.00 97.00 351 THR A N 1
ATOM 2930 C CA . THR A 1 351 ? 9.799 15.602 -10.872 1.00 97.00 351 THR A CA 1
ATOM 2931 C C . THR A 1 351 ? 10.767 14.572 -11.466 1.00 97.00 351 THR A C 1
ATOM 2933 O O . THR A 1 351 ? 11.725 14.961 -12.141 1.00 97.00 351 THR A O 1
ATOM 2936 N N . LYS A 1 352 ? 10.539 13.266 -11.272 1.00 97.94 352 LYS A N 1
ATOM 2937 C CA . LYS A 1 352 ? 11.212 12.200 -12.036 1.00 97.94 352 LYS A CA 1
ATOM 2938 C C . LYS A 1 352 ? 10.741 12.200 -13.487 1.00 97.94 352 LYS A C 1
ATOM 2940 O O . LYS A 1 352 ? 11.571 12.353 -14.379 1.00 97.94 352 LYS A O 1
ATOM 2945 N N . LYS A 1 353 ? 9.429 12.146 -13.725 1.00 97.81 353 LYS A N 1
ATOM 2946 C CA . LYS A 1 353 ? 8.854 12.126 -15.074 1.00 97.81 353 LYS A CA 1
ATOM 2947 C C . LYS A 1 353 ? 9.250 13.366 -15.881 1.00 97.81 353 LYS A C 1
ATOM 2949 O O . LYS A 1 353 ? 9.711 13.245 -17.010 1.00 97.81 353 LYS A O 1
ATOM 2954 N N . ALA A 1 354 ? 9.172 14.560 -15.291 1.00 97.44 354 ALA A N 1
ATOM 2955 C CA . ALA A 1 354 ? 9.608 15.795 -15.948 1.00 97.44 354 ALA A CA 1
ATOM 2956 C C . ALA A 1 354 ? 11.108 15.780 -16.309 1.00 97.44 354 ALA A C 1
ATOM 2958 O O . ALA A 1 354 ? 11.509 16.350 -17.323 1.00 97.44 354 ALA A O 1
ATOM 2959 N N . ARG A 1 355 ? 11.947 15.106 -15.511 1.00 97.88 355 ARG A N 1
ATOM 2960 C CA . ARG A 1 355 ? 13.377 14.906 -15.797 1.00 97.88 355 ARG A CA 1
ATOM 2961 C C . ARG A 1 355 ? 13.588 13.911 -16.938 1.00 97.88 355 ARG A C 1
ATOM 2963 O O . ARG A 1 355 ? 14.422 14.163 -17.800 1.00 97.88 355 ARG A O 1
ATOM 2970 N N . GLU A 1 356 ? 12.835 12.816 -16.957 1.00 97.62 356 GLU A N 1
ATOM 2971 C CA . GLU A 1 356 ? 12.852 11.806 -18.023 1.00 97.62 356 GLU A CA 1
ATOM 2972 C C . GLU A 1 356 ? 12.410 12.410 -19.362 1.00 97.62 356 GLU A C 1
ATOM 2974 O O . GLU A 1 356 ? 13.148 12.313 -20.338 1.00 97.62 356 GLU A O 1
ATOM 2979 N N . GLU A 1 357 ? 11.304 13.161 -19.387 1.00 97.56 357 GLU A N 1
ATOM 2980 C CA . GLU A 1 357 ? 10.846 13.901 -20.570 1.00 97.56 357 GLU A CA 1
ATOM 2981 C C . GLU A 1 357 ? 11.892 14.914 -21.080 1.00 97.56 357 GLU A C 1
ATOM 2983 O O . GLU A 1 357 ? 11.983 15.160 -22.283 1.00 97.56 357 GLU A O 1
ATOM 2988 N N . MET A 1 358 ? 12.683 15.533 -20.194 1.00 96.38 358 MET A N 1
ATOM 2989 C CA . MET A 1 358 ? 13.778 16.433 -20.589 1.00 96.38 358 MET A CA 1
ATOM 2990 C C . MET A 1 358 ? 15.008 15.673 -21.105 1.00 96.38 358 MET A C 1
ATOM 2992 O O . MET A 1 358 ? 15.645 16.132 -22.054 1.00 96.38 358 MET A O 1
ATOM 2996 N N . TYR A 1 359 ? 15.327 14.503 -20.541 1.00 97.62 359 TYR A N 1
ATOM 2997 C CA . TYR A 1 359 ? 16.367 13.623 -21.081 1.00 97.62 359 TYR A CA 1
ATOM 2998 C C . TYR A 1 359 ? 15.987 13.063 -22.454 1.00 97.62 359 TYR A C 1
ATOM 3000 O O . TYR A 1 359 ? 16.840 13.029 -23.336 1.00 97.62 359 TYR A O 1
ATOM 3008 N N . GLU A 1 360 ? 14.725 12.692 -22.670 1.00 97.50 360 GLU A N 1
ATOM 3009 C CA . GLU A 1 360 ? 14.222 12.241 -23.969 1.00 97.50 360 GLU A CA 1
ATOM 3010 C C . GLU A 1 360 ? 14.333 13.356 -25.020 1.00 97.50 360 GLU A C 1
ATOM 3012 O O . GLU A 1 360 ? 14.927 13.135 -26.073 1.00 97.50 360 GLU A O 1
ATOM 3017 N N . LYS A 1 361 ? 13.903 14.586 -24.689 1.00 97.50 361 LYS A N 1
ATOM 3018 C CA . LYS A 1 361 ? 14.071 15.780 -25.546 1.00 97.50 361 LYS A CA 1
ATOM 3019 C C . LYS A 1 361 ? 15.546 16.084 -25.854 1.00 97.50 361 LYS A C 1
ATOM 3021 O O . LYS A 1 361 ? 15.871 16.484 -26.972 1.00 97.50 361 LYS A O 1
ATOM 3026 N N . TYR A 1 362 ? 16.450 15.885 -24.890 1.00 97.62 362 TYR A N 1
ATOM 3027 C CA . TYR A 1 362 ? 17.895 16.022 -25.105 1.00 97.62 362 TYR A CA 1
ATOM 3028 C C . TYR A 1 362 ? 18.449 14.931 -26.035 1.00 97.62 362 TYR A C 1
ATOM 3030 O O . TYR A 1 362 ? 19.187 15.248 -26.967 1.00 97.62 362 TYR A O 1
ATOM 3038 N N . VAL A 1 363 ? 18.081 13.665 -25.817 1.00 97.94 363 VAL A N 1
ATOM 3039 C CA . VAL A 1 363 ? 18.524 12.524 -26.634 1.00 97.94 363 VAL A CA 1
ATOM 3040 C C . VAL A 1 363 ? 18.018 12.653 -28.069 1.00 97.94 363 VAL A C 1
ATOM 3042 O O . VAL A 1 363 ? 18.824 12.575 -28.991 1.00 97.94 363 VAL A O 1
ATOM 3045 N N . SER A 1 364 ? 16.732 12.950 -28.275 1.00 97.38 364 SER A N 1
ATOM 3046 C CA . SER A 1 364 ? 16.168 13.142 -29.616 1.00 97.38 364 SER A CA 1
ATOM 3047 C C . SER A 1 364 ? 16.798 14.330 -30.348 1.00 97.38 364 SER A C 1
ATOM 3049 O O . SER A 1 364 ? 17.051 14.243 -31.545 1.00 97.38 364 SER A O 1
ATOM 3051 N N . SER A 1 365 ? 17.108 15.423 -29.638 1.00 96.75 365 SER A N 1
ATOM 3052 C CA . SER A 1 365 ? 17.823 16.579 -30.198 1.00 96.75 365 SER A CA 1
ATOM 3053 C C . SER A 1 365 ? 19.262 16.224 -30.600 1.00 96.75 365 SER A C 1
ATOM 3055 O O . SER A 1 365 ? 19.674 16.470 -31.734 1.00 96.75 365 SER A O 1
ATOM 3057 N N . ARG A 1 366 ? 20.014 15.559 -29.711 1.00 97.88 366 ARG A N 1
ATOM 3058 C CA . ARG A 1 366 ? 21.372 15.055 -29.981 1.00 97.88 366 ARG A CA 1
ATOM 3059 C C . ARG A 1 366 ? 21.396 14.125 -31.194 1.00 97.88 366 ARG A C 1
ATOM 3061 O O . ARG A 1 366 ? 22.270 14.261 -32.047 1.00 97.88 366 ARG A O 1
ATOM 3068 N N . ASP A 1 367 ? 20.453 13.192 -31.263 1.00 97.31 367 ASP A N 1
ATOM 3069 C CA . ASP A 1 367 ? 20.418 12.172 -32.310 1.00 97.31 367 ASP A CA 1
ATOM 3070 C C . ASP A 1 367 ? 19.935 12.751 -33.644 1.00 97.31 367 ASP A C 1
ATOM 3072 O O . ASP A 1 367 ? 20.485 12.396 -34.682 1.00 97.31 367 ASP A O 1
ATOM 3076 N N . HIS A 1 368 ? 19.042 13.746 -33.627 1.00 96.75 368 HIS A N 1
ATOM 3077 C CA . HIS A 1 368 ? 18.715 14.554 -34.804 1.00 96.75 368 HIS A CA 1
ATOM 3078 C C . HIS A 1 368 ? 19.949 15.288 -35.358 1.00 96.75 368 HIS A C 1
ATOM 3080 O O . HIS A 1 368 ? 20.246 15.146 -36.545 1.00 96.75 368 HIS A O 1
ATOM 3086 N N . TYR A 1 369 ? 20.720 15.995 -34.519 1.00 95.81 369 TYR A N 1
ATOM 3087 C CA . TYR A 1 369 ? 21.966 16.638 -34.962 1.00 95.81 369 TYR A CA 1
ATOM 3088 C C . TYR A 1 369 ? 23.001 15.624 -35.463 1.00 95.81 369 TYR A C 1
ATOM 3090 O O . TYR A 1 369 ? 23.646 15.869 -36.481 1.00 95.81 369 TYR A O 1
ATOM 3098 N N . LYS A 1 370 ? 23.147 14.471 -34.796 1.00 97.88 370 LYS A N 1
ATOM 3099 C CA . LYS A 1 370 ? 24.008 13.375 -35.264 1.00 97.88 370 LYS A CA 1
ATOM 3100 C C . LYS A 1 370 ? 23.603 12.928 -36.672 1.00 97.88 370 LYS A C 1
ATOM 3102 O O . LYS A 1 370 ? 24.463 12.874 -37.546 1.00 97.88 370 LYS A O 1
ATOM 3107 N N . THR A 1 371 ? 22.314 12.677 -36.905 1.00 97.06 371 THR A N 1
ATOM 3108 C CA . THR A 1 371 ? 21.788 12.313 -38.228 1.00 97.06 371 THR A CA 1
ATOM 3109 C C . THR A 1 371 ? 22.008 13.423 -39.256 1.00 97.06 371 THR A C 1
ATOM 3111 O O . THR A 1 371 ? 22.384 13.122 -40.383 1.00 97.06 371 THR A O 1
ATOM 3114 N N . GLU A 1 372 ? 21.864 14.703 -38.896 1.00 96.75 372 GLU A N 1
ATOM 3115 C CA . GLU A 1 372 ? 22.216 15.797 -39.811 1.00 96.75 372 GLU A CA 1
ATOM 3116 C C . GLU A 1 372 ? 23.700 15.797 -40.202 1.00 96.75 372 GLU A C 1
ATOM 3118 O O . GLU A 1 372 ? 24.013 16.039 -41.366 1.00 96.75 372 GLU A O 1
ATOM 3123 N N . TYR A 1 373 ? 24.618 15.565 -39.259 1.00 95.88 373 TYR A N 1
ATOM 3124 C CA . TYR A 1 373 ? 26.054 15.506 -39.556 1.00 95.88 373 TYR A CA 1
ATOM 3125 C C . TYR A 1 373 ? 26.423 14.268 -40.381 1.00 95.88 373 TYR A C 1
ATOM 3127 O O . TYR A 1 373 ? 27.221 14.379 -41.309 1.00 95.88 373 TYR A O 1
ATOM 3135 N N . GLU A 1 374 ? 25.819 13.112 -40.095 1.00 96.75 374 GLU A N 1
ATOM 3136 C CA . GLU A 1 374 ? 26.000 11.889 -40.887 1.00 96.75 374 GLU A CA 1
ATOM 3137 C C . GLU A 1 374 ? 25.452 12.055 -42.314 1.00 96.75 374 GLU A C 1
ATOM 3139 O O . GLU A 1 374 ? 26.126 11.662 -43.265 1.00 96.75 374 GLU A O 1
ATOM 3144 N N . ASN A 1 375 ? 24.303 12.720 -42.484 1.00 96.50 375 ASN A N 1
ATOM 3145 C CA . ASN A 1 375 ? 23.747 13.053 -43.798 1.00 96.50 375 ASN A CA 1
ATOM 3146 C C . ASN A 1 375 ? 24.632 14.051 -44.560 1.00 96.50 375 ASN A C 1
ATOM 3148 O O . ASN A 1 375 ? 24.964 13.796 -45.710 1.00 96.50 375 ASN A O 1
ATOM 3152 N N . LYS A 1 376 ? 25.085 15.144 -43.926 1.00 96.69 376 LYS A N 1
ATOM 3153 C CA . LYS A 1 376 ? 25.981 16.132 -44.565 1.00 96.69 376 LYS A CA 1
ATOM 3154 C C . LYS A 1 376 ? 27.293 15.487 -45.024 1.00 96.69 376 LYS A C 1
ATOM 3156 O O . LYS A 1 376 ? 27.727 15.721 -46.147 1.00 96.69 376 LYS A O 1
ATOM 3161 N N . LEU A 1 377 ? 27.880 14.614 -44.200 1.00 95.12 377 LEU A N 1
ATOM 3162 C CA . LEU A 1 377 ? 29.071 13.843 -44.567 1.00 95.12 377 LEU A CA 1
ATOM 3163 C C . LEU A 1 377 ? 28.789 12.849 -45.708 1.00 95.12 377 LEU A C 1
ATOM 3165 O O . LEU A 1 377 ? 29.637 12.660 -46.579 1.00 95.12 377 LEU A O 1
ATOM 3169 N N . HIS A 1 378 ? 27.610 12.222 -45.733 1.00 97.06 378 HIS A N 1
ATOM 3170 C CA . HIS A 1 378 ? 27.192 11.355 -46.835 1.00 97.06 378 HIS A CA 1
ATOM 3171 C C . HIS A 1 378 ? 27.032 12.139 -48.148 1.00 97.06 378 HIS A C 1
ATOM 3173 O O . HIS A 1 378 ? 27.601 11.737 -49.162 1.00 97.06 378 HIS A O 1
ATOM 3179 N N . ASP A 1 379 ? 26.356 13.290 -48.116 1.00 97.06 379 ASP A N 1
ATOM 3180 C CA . ASP A 1 379 ? 26.168 14.178 -49.268 1.00 97.06 379 ASP A CA 1
ATOM 3181 C C . ASP A 1 379 ? 27.506 14.722 -49.799 1.00 97.06 379 ASP A C 1
ATOM 3183 O O . ASP A 1 379 ? 27.712 14.788 -51.011 1.00 97.06 379 ASP A O 1
ATOM 3187 N N . GLU A 1 380 ? 28.446 15.082 -48.918 1.00 96.25 380 GLU A N 1
ATOM 3188 C CA . GLU A 1 380 ? 29.808 15.476 -49.303 1.00 96.25 380 GLU A CA 1
ATOM 3189 C C . GLU A 1 380 ? 30.572 14.319 -49.966 1.00 96.25 380 GLU A C 1
ATOM 3191 O O . GLU A 1 380 ? 31.204 14.512 -51.009 1.00 96.25 380 GLU A O 1
ATOM 3196 N N . LEU A 1 381 ? 30.478 13.101 -49.420 1.00 96.19 381 LEU A N 1
ATOM 3197 C CA . LEU A 1 381 ? 31.107 11.911 -49.998 1.00 96.19 381 LEU A CA 1
ATOM 3198 C C . LEU A 1 381 ? 30.501 11.528 -51.356 1.00 96.19 381 LEU A C 1
ATOM 3200 O O . LEU A 1 381 ? 31.253 11.188 -52.270 1.00 96.19 381 LEU A O 1
ATOM 3204 N N . GLU A 1 382 ? 29.179 11.609 -51.532 1.00 96.50 382 GLU A N 1
ATOM 3205 C CA . GLU A 1 382 ? 28.534 11.386 -52.833 1.00 96.50 382 GLU A CA 1
ATOM 3206 C C . GLU A 1 382 ? 28.855 12.503 -53.835 1.00 96.50 382 GLU A C 1
ATOM 3208 O O . GLU A 1 382 ? 29.121 12.213 -55.001 1.00 96.50 382 GLU A O 1
ATOM 3213 N N . GLN A 1 383 ? 28.954 13.766 -53.406 1.00 97.00 383 GLN A N 1
ATOM 3214 C CA . GLN A 1 383 ? 29.439 14.851 -54.268 1.00 97.00 383 GLN A CA 1
ATOM 3215 C C . GLN A 1 383 ? 30.888 14.639 -54.721 1.00 97.00 383 GLN A C 1
ATOM 3217 O O . GLN A 1 383 ? 31.206 14.926 -55.877 1.00 97.00 383 GLN A O 1
ATOM 3222 N N . ILE A 1 384 ? 31.769 14.144 -53.845 1.00 95.50 384 ILE A N 1
ATOM 3223 C CA . ILE A 1 384 ? 33.154 13.807 -54.203 1.00 95.50 384 ILE A CA 1
ATOM 3224 C C . ILE A 1 384 ? 33.170 12.636 -55.191 1.00 95.50 384 ILE A C 1
ATOM 3226 O O . ILE A 1 384 ? 33.759 12.769 -56.261 1.00 95.50 384 ILE A O 1
ATOM 3230 N N . LYS A 1 385 ? 32.460 11.533 -54.907 1.00 95.56 385 LYS A N 1
ATOM 3231 C CA . LYS A 1 385 ? 32.325 10.393 -55.837 1.00 95.56 385 LYS A CA 1
ATOM 3232 C C . LYS A 1 385 ? 31.802 10.833 -57.204 1.00 95.56 385 LYS A C 1
ATOM 3234 O O . LYS A 1 385 ? 32.339 10.413 -58.225 1.00 95.56 385 LYS A O 1
ATOM 3239 N N . LEU A 1 386 ? 30.776 11.685 -57.236 1.00 96.75 386 LEU A N 1
ATOM 3240 C CA . LEU A 1 386 ? 30.181 12.194 -58.469 1.00 96.75 386 LEU A CA 1
ATOM 3241 C C . LEU A 1 386 ? 31.178 13.045 -59.267 1.00 96.75 386 LEU A C 1
ATOM 3243 O O . LEU A 1 386 ? 31.320 12.820 -60.467 1.00 96.75 386 LEU A O 1
ATOM 3247 N N . LYS A 1 387 ? 31.903 13.965 -58.615 1.00 96.31 387 LYS A N 1
ATOM 3248 C CA . LYS A 1 387 ? 32.957 14.775 -59.252 1.00 96.31 387 LYS A CA 1
ATOM 3249 C C . LYS A 1 387 ? 34.092 13.902 -59.784 1.00 96.31 387 LYS A C 1
ATOM 3251 O O . LYS A 1 387 ? 34.416 14.000 -60.959 1.00 96.31 387 LYS A O 1
ATOM 3256 N N . THR A 1 388 ? 34.622 12.980 -58.981 1.00 94.81 388 THR A N 1
ATOM 3257 C CA . THR A 1 388 ? 35.689 12.065 -59.413 1.00 94.81 388 THR A CA 1
ATOM 3258 C C . THR A 1 388 ? 35.236 11.144 -60.552 1.00 94.81 388 THR A C 1
ATOM 3260 O O . THR A 1 388 ? 36.004 10.910 -61.479 1.00 94.81 388 THR A O 1
ATOM 3263 N N . ASN A 1 389 ? 33.985 10.670 -60.564 1.00 96.12 389 ASN A N 1
ATOM 3264 C CA . ASN A 1 389 ? 33.441 9.924 -61.705 1.00 96.12 389 ASN A CA 1
ATOM 3265 C C . ASN A 1 389 ? 33.327 10.803 -62.965 1.00 96.12 389 ASN A C 1
ATOM 3267 O O . ASN A 1 389 ? 33.709 10.364 -64.048 1.00 96.12 389 ASN A O 1
ATOM 3271 N N . GLN A 1 390 ? 32.868 12.053 -62.832 1.00 96.00 390 GLN A N 1
ATOM 3272 C CA . GLN A 1 390 ? 32.826 13.016 -63.939 1.00 96.00 390 GLN A CA 1
ATOM 3273 C C . GLN A 1 390 ? 34.229 13.338 -64.475 1.00 96.00 390 GLN A C 1
ATOM 3275 O O . GLN A 1 390 ? 34.410 13.381 -65.687 1.00 96.00 390 GLN A O 1
ATOM 3280 N N . GLU A 1 391 ? 35.226 13.512 -63.606 1.00 95.56 391 GLU A N 1
ATOM 3281 C CA . GLU A 1 391 ? 36.636 13.704 -63.972 1.00 95.56 391 GLU A CA 1
ATOM 3282 C C . GLU A 1 391 ? 37.210 12.465 -64.675 1.00 95.56 391 GLU A C 1
ATOM 3284 O O . GLU A 1 391 ? 37.852 12.592 -65.716 1.00 95.56 391 GLU A O 1
ATOM 3289 N N . ILE A 1 392 ? 36.928 11.258 -64.172 1.00 95.88 392 ILE A N 1
ATOM 3290 C CA . ILE A 1 392 ? 37.330 9.991 -64.802 1.00 95.88 392 ILE A CA 1
ATOM 3291 C C . ILE A 1 392 ? 36.721 9.857 -66.203 1.00 95.88 392 ILE A C 1
ATOM 3293 O O . ILE A 1 392 ? 37.431 9.485 -67.138 1.00 95.88 392 ILE A O 1
ATOM 3297 N N . ASP A 1 393 ? 35.437 10.169 -66.384 1.00 95.50 393 ASP A N 1
ATOM 3298 C CA . ASP A 1 393 ? 34.783 10.080 -67.694 1.00 95.50 393 ASP A CA 1
ATOM 3299 C C . ASP A 1 393 ? 35.190 11.219 -68.641 1.00 95.50 393 ASP A C 1
ATOM 3301 O O . ASP A 1 393 ? 35.342 10.982 -69.841 1.00 95.50 393 ASP A O 1
ATOM 3305 N N . GLN A 1 394 ? 35.486 12.418 -68.129 1.00 95.94 394 GLN A N 1
ATOM 3306 C CA . GLN A 1 394 ? 36.138 13.483 -68.900 1.00 95.94 394 GLN A CA 1
ATOM 3307 C C . GLN A 1 394 ? 37.531 13.055 -69.374 1.00 95.94 394 GLN A C 1
ATOM 3309 O O . GLN A 1 394 ? 37.825 13.190 -70.559 1.00 95.94 394 GLN A O 1
ATOM 3314 N N . LEU A 1 395 ? 38.362 12.475 -68.500 1.00 94.06 395 LEU A N 1
ATOM 3315 C CA . LEU A 1 395 ? 39.684 11.953 -68.859 1.00 94.06 395 LEU A CA 1
ATOM 3316 C C . LEU A 1 395 ? 39.581 10.809 -69.875 1.00 94.06 395 LEU A C 1
ATOM 3318 O O . LEU A 1 395 ? 40.282 10.832 -70.881 1.00 94.06 395 LEU A O 1
ATOM 3322 N N . ARG A 1 396 ? 38.660 9.853 -69.687 1.00 95.38 396 ARG A N 1
ATOM 3323 C CA . ARG A 1 396 ? 38.388 8.774 -70.658 1.00 95.38 396 ARG A CA 1
ATOM 3324 C C . ARG A 1 396 ? 37.978 9.320 -72.023 1.00 95.38 396 ARG A C 1
ATOM 3326 O O . ARG A 1 396 ? 38.476 8.838 -73.040 1.00 95.38 396 ARG A O 1
ATOM 3333 N N . ASN A 1 397 ? 37.082 10.307 -72.058 1.00 95.25 397 ASN A N 1
ATOM 3334 C CA . ASN A 1 397 ? 36.627 10.921 -73.302 1.00 95.25 397 ASN A CA 1
ATOM 3335 C C . ASN A 1 397 ? 37.753 11.729 -73.961 1.00 95.25 397 ASN A C 1
ATOM 3337 O O . ASN A 1 397 ? 38.029 11.501 -75.133 1.00 95.25 397 ASN A O 1
ATOM 3341 N N . ALA A 1 398 ? 38.477 12.569 -73.218 1.00 93.75 398 ALA A N 1
ATOM 3342 C CA . ALA A 1 398 ? 39.619 13.325 -73.731 1.00 93.75 398 ALA A CA 1
ATOM 3343 C C . ALA A 1 398 ? 40.733 12.407 -74.266 1.00 93.75 398 ALA A C 1
ATOM 3345 O O . ALA A 1 398 ? 41.253 12.648 -75.355 1.00 93.75 398 ALA A O 1
ATOM 3346 N N . SER A 1 399 ? 41.062 11.315 -73.563 1.00 93.50 399 SER A N 1
ATOM 3347 C CA . SER A 1 399 ? 41.997 10.292 -74.050 1.00 93.50 399 SER A CA 1
ATOM 3348 C C . SER A 1 399 ? 41.488 9.615 -75.323 1.00 93.50 399 SER A C 1
ATOM 3350 O O . SER A 1 399 ? 42.251 9.497 -76.280 1.00 93.50 399 SER A O 1
ATOM 3352 N N . ARG A 1 400 ? 40.206 9.217 -75.379 1.00 95.25 400 ARG A N 1
ATOM 3353 C CA . ARG A 1 400 ? 39.600 8.640 -76.591 1.00 95.25 400 ARG A CA 1
ATOM 3354 C C . ARG A 1 400 ? 39.694 9.614 -77.764 1.00 95.25 400 ARG A C 1
ATOM 3356 O O . ARG A 1 400 ? 40.191 9.239 -78.818 1.00 95.25 400 ARG A O 1
ATOM 3363 N N . GLU A 1 401 ? 39.301 10.870 -77.569 1.00 93.94 401 GLU A N 1
ATOM 3364 C CA . GLU A 1 401 ? 39.393 11.897 -78.602 1.00 93.94 401 GLU A CA 1
ATOM 3365 C C . GLU A 1 401 ? 40.842 12.181 -79.025 1.00 93.94 401 GLU A C 1
ATOM 3367 O O . GLU A 1 401 ? 41.079 12.459 -80.197 1.00 93.94 401 GLU A O 1
ATOM 3372 N N . MET A 1 402 ? 41.827 12.140 -78.116 1.00 93.56 402 MET A N 1
ATOM 3373 C CA . MET A 1 402 ? 43.242 12.257 -78.494 1.00 93.56 402 MET A CA 1
ATOM 3374 C C . MET A 1 402 ? 43.673 11.085 -79.376 1.00 93.56 402 MET A C 1
ATOM 3376 O O . MET A 1 402 ? 44.204 11.329 -80.456 1.00 93.56 402 MET A O 1
ATOM 3380 N N . TYR A 1 403 ? 43.359 9.842 -78.998 1.00 93.44 403 TYR A N 1
ATOM 3381 C CA . TYR A 1 403 ? 43.636 8.679 -79.844 1.00 93.44 403 TYR A CA 1
ATOM 3382 C C . TYR A 1 403 ? 42.876 8.727 -81.180 1.00 93.44 403 TYR A C 1
ATOM 3384 O O . TYR A 1 403 ? 43.414 8.295 -82.195 1.00 93.44 403 TYR A O 1
ATOM 3392 N N . GLU A 1 404 ? 41.660 9.278 -81.232 1.00 93.44 404 GLU A N 1
ATOM 3393 C CA . GLU A 1 404 ? 40.882 9.466 -82.467 1.00 93.44 404 GLU A CA 1
ATOM 3394 C C . GLU A 1 404 ? 41.382 10.633 -83.338 1.00 93.44 404 GLU A C 1
ATOM 3396 O O . GLU A 1 404 ? 41.240 10.589 -84.563 1.00 93.44 404 GLU A O 1
ATOM 3401 N N . ARG A 1 405 ? 41.964 11.683 -82.744 1.00 93.62 405 ARG A N 1
ATOM 3402 C CA . ARG A 1 405 ? 42.703 12.739 -83.462 1.00 93.62 405 ARG A CA 1
ATOM 3403 C C . ARG A 1 405 ? 43.995 12.166 -84.036 1.00 93.62 405 ARG A C 1
ATOM 3405 O O . ARG A 1 405 ? 44.231 12.295 -85.228 1.00 93.62 405 ARG A O 1
ATOM 3412 N N . GLU A 1 406 ? 44.784 11.463 -83.229 1.00 92.25 406 GLU A N 1
ATOM 3413 C CA . GLU A 1 406 ? 46.032 10.826 -83.657 1.00 92.25 406 GLU A CA 1
ATOM 3414 C C . GLU A 1 406 ? 45.787 9.775 -84.751 1.00 92.25 406 GLU A C 1
ATOM 3416 O O . GLU A 1 406 ? 46.441 9.808 -85.789 1.00 92.25 406 GLU A O 1
ATOM 3421 N N . ASN A 1 407 ? 44.777 8.911 -84.602 1.00 91.94 407 ASN A N 1
ATOM 3422 C CA . ASN A 1 407 ? 44.395 7.949 -85.641 1.00 91.94 407 ASN A CA 1
ATOM 3423 C C . ASN A 1 407 ? 43.948 8.622 -86.946 1.00 91.94 407 ASN A C 1
ATOM 3425 O O . ASN A 1 407 ? 44.187 8.059 -88.013 1.00 91.94 407 ASN A O 1
ATOM 3429 N N . ARG A 1 408 ? 43.302 9.795 -86.892 1.00 93.25 408 ARG A N 1
ATOM 3430 C CA . ARG A 1 408 ? 42.991 10.585 -88.094 1.00 93.25 408 ARG A CA 1
ATOM 3431 C C . ARG A 1 408 ? 44.256 11.169 -88.704 1.00 93.25 408 ARG A C 1
ATOM 3433 O O . ARG A 1 408 ? 44.540 10.852 -89.851 1.00 93.25 408 ARG A O 1
ATOM 3440 N N . ASN A 1 409 ? 45.070 11.871 -87.920 1.00 93.06 409 ASN A N 1
ATOM 3441 C CA . ASN A 1 409 ? 46.339 12.447 -88.366 1.00 93.06 409 ASN A CA 1
ATOM 3442 C C . ASN A 1 409 ? 47.265 11.390 -88.999 1.00 93.06 409 ASN A C 1
ATOM 3444 O O . ASN A 1 409 ? 47.888 11.659 -90.018 1.00 93.06 409 ASN A O 1
ATOM 3448 N N . LEU A 1 410 ? 47.334 10.173 -88.444 1.00 92.62 410 LEU A N 1
ATOM 3449 C CA . LEU A 1 410 ? 48.124 9.064 -88.993 1.00 92.62 410 LEU A CA 1
ATOM 3450 C C . LEU A 1 410 ? 47.537 8.497 -90.296 1.00 92.62 410 LEU A C 1
ATOM 3452 O O . LEU A 1 410 ? 48.297 8.137 -91.195 1.00 92.62 410 LEU A O 1
ATOM 3456 N N . ARG A 1 411 ? 46.204 8.433 -90.435 1.00 93.12 411 ARG A N 1
ATOM 3457 C CA . ARG A 1 411 ? 45.542 8.047 -91.698 1.00 93.12 411 ARG A CA 1
ATOM 3458 C C . ARG A 1 411 ? 45.747 9.115 -92.767 1.00 93.12 411 ARG A C 1
ATOM 3460 O O . ARG A 1 411 ? 46.163 8.783 -93.866 1.00 93.12 411 ARG A O 1
ATOM 3467 N N . GLU A 1 412 ? 45.548 10.382 -92.426 1.00 92.31 412 GLU A N 1
ATOM 3468 C CA . GLU A 1 412 ? 45.765 11.527 -93.312 1.00 92.31 412 GLU A CA 1
ATOM 3469 C C . GLU A 1 412 ? 47.241 11.643 -93.724 1.00 92.31 412 GLU A C 1
ATOM 3471 O O . GLU A 1 412 ? 47.533 11.828 -94.900 1.00 92.31 412 GLU A O 1
ATOM 3476 N N . ALA A 1 413 ? 48.194 11.445 -92.807 1.00 91.81 413 ALA A N 1
ATOM 3477 C CA . ALA A 1 413 ? 49.622 11.405 -93.128 1.00 91.81 413 ALA A CA 1
ATOM 3478 C C . ALA A 1 413 ? 49.981 10.224 -94.046 1.00 91.81 413 ALA A C 1
ATOM 3480 O O . ALA A 1 413 ? 50.719 10.411 -95.013 1.00 91.81 413 ALA A O 1
ATOM 3481 N N . ARG A 1 414 ? 49.426 9.027 -93.797 1.00 94.19 414 ARG A N 1
ATOM 3482 C CA . ARG A 1 414 ? 49.554 7.862 -94.690 1.00 94.19 414 ARG A CA 1
ATOM 3483 C C . ARG A 1 414 ? 48.988 8.165 -96.077 1.00 94.19 414 ARG A C 1
ATOM 3485 O O . ARG A 1 414 ? 49.641 7.861 -97.067 1.00 94.19 414 ARG A O 1
ATOM 3492 N N . ASP A 1 415 ? 47.801 8.753 -96.157 1.00 93.88 415 ASP A N 1
ATOM 3493 C CA . ASP A 1 415 ? 47.098 8.983 -97.422 1.00 93.88 415 ASP A CA 1
ATOM 3494 C C . ASP A 1 415 ? 47.744 10.119 -98.227 1.00 93.88 415 ASP A C 1
ATOM 3496 O O . ASP A 1 415 ? 47.904 9.996 -99.440 1.00 93.88 415 ASP A O 1
ATOM 3500 N N . ASN A 1 416 ? 48.256 11.154 -97.554 1.00 93.06 416 ASN A N 1
ATOM 3501 C CA . ASN A 1 416 ? 49.123 12.167 -98.156 1.00 93.06 416 ASN A CA 1
ATOM 3502 C C . ASN A 1 416 ? 50.447 11.564 -98.657 1.00 93.06 416 ASN A C 1
ATOM 3504 O O . ASN A 1 416 ? 50.870 11.875 -99.769 1.00 93.06 416 ASN A O 1
ATOM 3508 N N . ALA A 1 417 ? 51.083 10.671 -97.890 1.00 90.25 417 ALA A N 1
ATOM 3509 C CA . ALA A 1 417 ? 52.307 9.984 -98.310 1.00 90.25 417 ALA A CA 1
ATOM 3510 C C . ALA A 1 417 ? 52.065 9.021 -99.486 1.00 90.25 417 ALA A C 1
ATOM 3512 O O . ALA A 1 417 ? 52.900 8.934 -100.385 1.00 90.25 417 ALA A O 1
ATOM 3513 N N . LEU A 1 418 ? 50.913 8.341 -99.533 1.00 92.50 418 LEU A N 1
ATOM 3514 C CA . LEU A 1 418 ? 50.487 7.544 -100.685 1.00 92.50 418 LEU A CA 1
ATOM 3515 C C . LEU A 1 418 ? 50.248 8.435 -101.909 1.00 92.50 418 LEU A C 1
ATOM 3517 O O . LEU A 1 418 ? 50.795 8.144 -102.968 1.00 92.50 418 LEU A O 1
ATOM 3521 N N . ALA A 1 419 ? 49.535 9.554 -101.759 1.00 92.25 419 ALA A N 1
ATOM 3522 C CA . ALA A 1 419 ? 49.287 10.507 -102.840 1.00 92.25 419 ALA A CA 1
ATOM 3523 C C . ALA A 1 419 ? 50.564 11.213 -103.338 1.00 92.25 419 ALA A C 1
ATOM 3525 O O . ALA A 1 419 ? 50.650 11.558 -104.515 1.00 92.25 419 ALA A O 1
ATOM 3526 N N . GLU A 1 420 ? 51.561 11.434 -102.477 1.00 89.69 420 GLU A N 1
ATOM 3527 C CA . GLU A 1 420 ? 52.896 11.909 -102.872 1.00 89.69 420 GLU A CA 1
ATOM 3528 C C . GLU A 1 420 ? 53.680 10.808 -103.593 1.00 89.69 420 GLU A C 1
ATOM 3530 O O . GLU A 1 420 ? 54.223 11.051 -104.664 1.00 89.69 420 GLU A O 1
ATOM 3535 N N . LYS A 1 421 ? 53.660 9.569 -103.086 1.00 92.81 421 LYS A N 1
ATOM 3536 C CA . LYS A 1 421 ? 54.266 8.404 -103.749 1.00 92.81 421 LYS A CA 1
ATOM 3537 C C . LYS A 1 421 ? 53.636 8.141 -105.122 1.00 92.81 421 LYS A C 1
ATOM 3539 O O . LYS A 1 421 ? 54.349 7.797 -106.054 1.00 92.81 421 LYS A O 1
ATOM 3544 N N . ASP A 1 422 ? 52.324 8.310 -105.279 1.00 92.00 422 ASP A N 1
ATOM 3545 C CA . ASP A 1 422 ? 51.638 8.141 -106.566 1.00 92.00 422 ASP A CA 1
ATOM 3546 C C . ASP A 1 422 ? 51.933 9.304 -107.525 1.00 92.00 422 ASP A C 1
ATOM 3548 O O . ASP A 1 422 ? 52.176 9.061 -108.707 1.00 92.00 422 ASP A O 1
ATOM 3552 N N . ARG A 1 423 ? 52.034 10.548 -107.032 1.00 92.81 423 ARG A N 1
ATOM 3553 C CA . ARG A 1 423 ? 52.539 11.681 -107.831 1.00 92.81 423 ARG A CA 1
ATOM 3554 C C . ARG A 1 423 ? 53.998 11.485 -108.254 1.00 92.81 423 ARG A C 1
ATOM 3556 O O . ARG A 1 423 ? 54.318 11.749 -109.408 1.00 92.81 423 ARG A O 1
ATOM 3563 N N . ALA A 1 424 ? 54.852 10.962 -107.376 1.00 88.50 424 ALA A N 1
ATOM 3564 C CA . ALA A 1 424 ? 56.241 10.632 -107.681 1.00 88.50 424 ALA A CA 1
ATOM 3565 C C . ALA A 1 424 ? 56.353 9.500 -108.716 1.00 88.50 424 ALA A C 1
ATOM 3567 O O . ALA A 1 424 ? 57.099 9.644 -109.675 1.00 88.50 424 ALA A O 1
ATOM 3568 N N . VAL A 1 425 ? 55.561 8.427 -108.595 1.00 92.00 425 VAL A N 1
ATOM 3569 C CA . VAL A 1 425 ? 55.499 7.333 -109.588 1.00 92.00 425 VAL A CA 1
ATOM 3570 C C . VAL A 1 425 ? 54.949 7.816 -110.936 1.00 92.00 425 VAL A C 1
ATOM 3572 O O . VAL A 1 425 ? 55.394 7.350 -111.983 1.00 92.00 425 VAL A O 1
ATOM 3575 N N . MET A 1 426 ? 54.004 8.760 -110.952 1.00 91.62 426 MET A N 1
ATOM 3576 C CA . MET A 1 426 ? 53.570 9.390 -112.203 1.00 91.62 426 MET A CA 1
ATOM 3577 C C . MET A 1 426 ? 54.669 10.275 -112.800 1.00 91.62 426 MET A C 1
ATOM 3579 O O . MET A 1 426 ? 54.937 10.153 -113.988 1.00 91.62 426 MET A O 1
ATOM 3583 N N . ALA A 1 427 ? 55.369 11.081 -111.995 1.00 90.38 427 ALA A N 1
ATOM 3584 C CA . ALA A 1 427 ? 56.512 11.877 -112.451 1.00 90.38 427 ALA A CA 1
ATOM 3585 C C . ALA A 1 427 ? 57.689 11.008 -112.946 1.00 90.38 427 ALA A C 1
ATOM 3587 O O . ALA A 1 427 ? 58.356 11.375 -113.912 1.00 90.38 427 ALA A O 1
ATOM 3588 N N . GLU A 1 428 ? 57.917 9.844 -112.331 1.00 88.81 428 GLU A N 1
ATOM 3589 C CA . GLU A 1 428 ? 58.883 8.832 -112.769 1.00 88.81 428 GLU A CA 1
ATOM 3590 C C . GLU A 1 428 ? 58.483 8.240 -114.124 1.00 88.81 428 GLU A C 1
ATOM 3592 O O . GLU A 1 428 ? 59.309 8.208 -115.032 1.00 88.81 428 GLU A O 1
ATOM 3597 N N . LYS A 1 429 ? 57.217 7.839 -114.307 1.00 92.12 429 LYS A N 1
ATOM 3598 C CA . LYS A 1 429 ? 56.698 7.371 -115.606 1.00 92.12 429 LYS A CA 1
ATOM 3599 C C . LYS A 1 429 ? 56.837 8.438 -116.685 1.00 92.12 429 LYS A C 1
ATOM 3601 O O . LYS A 1 429 ? 57.368 8.147 -117.747 1.00 92.12 429 LYS A O 1
ATOM 3606 N N . ASP A 1 430 ? 56.439 9.669 -116.387 1.00 91.00 430 ASP A N 1
ATOM 3607 C CA . ASP A 1 430 ? 56.611 10.840 -117.246 1.00 91.00 430 ASP A CA 1
ATOM 3608 C C . ASP A 1 430 ? 58.081 11.058 -117.643 1.00 91.00 430 ASP A C 1
ATOM 3610 O O . ASP A 1 430 ? 58.376 11.417 -118.783 1.00 91.00 430 ASP A O 1
ATOM 3614 N N . ALA A 1 431 ? 59.013 10.882 -116.702 1.00 87.81 431 ALA A N 1
ATOM 3615 C CA . ALA A 1 431 ? 60.447 11.031 -116.933 1.00 87.81 431 ALA A CA 1
ATOM 3616 C C . ALA A 1 431 ? 61.031 9.858 -117.736 1.00 87.81 431 ALA A C 1
ATOM 3618 O O . ALA A 1 431 ? 61.846 10.089 -118.626 1.00 87.81 431 ALA A O 1
ATOM 3619 N N . LEU A 1 432 ? 60.585 8.625 -117.478 1.00 91.12 432 LEU A N 1
ATOM 3620 C CA . LEU A 1 432 ? 60.928 7.429 -118.249 1.00 91.12 432 LEU A CA 1
ATOM 3621 C C . LEU A 1 432 ? 60.374 7.503 -119.674 1.00 91.12 432 LEU A C 1
ATOM 3623 O O . LEU A 1 432 ? 61.074 7.148 -120.616 1.00 91.12 432 LEU A O 1
ATOM 3627 N N . GLU A 1 433 ? 59.160 8.015 -119.866 1.00 91.56 433 GLU A N 1
ATOM 3628 C CA . GLU A 1 433 ? 58.577 8.208 -121.192 1.00 91.56 433 GLU A CA 1
ATOM 3629 C C . GLU A 1 433 ? 59.323 9.305 -121.961 1.00 91.56 433 GLU A C 1
ATOM 3631 O O . GLU A 1 433 ? 59.713 9.086 -123.105 1.00 91.56 433 GLU A O 1
ATOM 3636 N N . LYS A 1 434 ? 59.647 10.436 -121.317 1.00 90.62 434 LYS A N 1
ATOM 3637 C CA . LYS A 1 434 ? 60.527 11.471 -121.895 1.00 90.62 434 LYS A CA 1
ATOM 3638 C C . LYS A 1 434 ? 61.929 10.928 -122.194 1.00 90.62 434 LYS A C 1
ATOM 3640 O O . LYS A 1 434 ? 62.509 11.300 -123.210 1.00 90.62 434 LYS A O 1
ATOM 3645 N N . HIS A 1 435 ? 62.467 10.034 -121.363 1.00 89.94 435 HIS A N 1
ATOM 3646 C CA . HIS A 1 435 ? 63.748 9.365 -121.605 1.00 89.94 435 HIS A CA 1
ATOM 3647 C C . HIS A 1 435 ? 63.674 8.403 -122.796 1.00 89.94 435 HIS A C 1
ATOM 3649 O O . HIS A 1 435 ? 64.562 8.437 -123.640 1.00 89.94 435 HIS A O 1
ATOM 3655 N N . ASN A 1 436 ? 62.601 7.620 -122.927 1.00 91.00 436 ASN A N 1
ATOM 3656 C CA . ASN A 1 436 ? 62.367 6.748 -124.079 1.00 91.00 436 ASN A CA 1
ATOM 3657 C C . ASN A 1 436 ? 62.188 7.566 -125.367 1.00 91.00 436 ASN A C 1
ATOM 3659 O O . ASN A 1 436 ? 62.875 7.304 -126.346 1.00 91.00 436 ASN A O 1
ATOM 3663 N N . GLN A 1 437 ? 61.385 8.635 -125.345 1.00 90.06 437 GLN A N 1
ATOM 3664 C CA . GLN A 1 437 ? 61.263 9.580 -126.463 1.00 90.06 437 GLN A CA 1
ATOM 3665 C C . GLN A 1 437 ? 62.612 10.232 -126.824 1.00 90.06 437 GLN A C 1
ATOM 3667 O O . GLN A 1 437 ? 62.877 10.495 -127.997 1.00 90.06 437 GLN A O 1
ATOM 3672 N N . LEU A 1 438 ? 63.485 10.488 -125.841 1.00 90.12 438 LEU A N 1
ATOM 3673 C CA . LEU A 1 438 ? 64.836 11.005 -126.076 1.00 90.12 438 LEU A CA 1
ATOM 3674 C C . LEU A 1 438 ? 65.783 9.928 -126.632 1.00 90.12 438 LEU A C 1
ATOM 3676 O O . LEU A 1 438 ? 66.590 10.245 -127.499 1.00 90.12 438 LEU A O 1
ATOM 3680 N N . LEU A 1 439 ? 65.672 8.673 -126.183 1.00 90.31 439 LEU A N 1
ATOM 3681 C CA . LEU A 1 439 ? 66.401 7.522 -126.726 1.00 90.31 439 LEU A CA 1
ATOM 3682 C C . LEU A 1 439 ? 65.982 7.218 -128.164 1.00 90.31 439 LEU A C 1
ATOM 3684 O O . LEU A 1 439 ? 66.842 6.947 -128.996 1.00 90.31 439 LEU A O 1
ATOM 3688 N N . ASP A 1 440 ? 64.692 7.294 -128.478 1.00 89.88 440 ASP A N 1
ATOM 3689 C CA . ASP A 1 440 ? 64.185 7.058 -129.826 1.00 89.88 440 ASP A CA 1
ATOM 3690 C C . ASP A 1 440 ? 64.549 8.216 -130.758 1.00 89.88 440 ASP A C 1
ATOM 3692 O O . ASP A 1 440 ? 65.088 7.963 -131.830 1.00 89.88 440 ASP A O 1
ATOM 3696 N N . ARG A 1 441 ? 64.463 9.477 -130.310 1.00 88.50 441 ARG A N 1
ATOM 3697 C CA . ARG A 1 441 ? 65.065 10.610 -131.042 1.00 88.50 441 ARG A CA 1
ATOM 3698 C C . ARG A 1 441 ? 66.580 10.494 -131.190 1.00 88.50 441 ARG A C 1
ATOM 3700 O O . ARG A 1 441 ? 67.121 10.928 -132.201 1.00 88.50 441 ARG A O 1
ATOM 3707 N N . TYR A 1 442 ? 67.284 9.931 -130.208 1.00 84.44 442 TYR A N 1
ATOM 3708 C CA . TYR A 1 442 ? 68.721 9.672 -130.309 1.00 84.44 442 TYR A CA 1
ATOM 3709 C C . TYR A 1 442 ? 69.012 8.568 -131.333 1.00 84.44 442 TYR A C 1
ATOM 3711 O O . TYR A 1 442 ? 69.936 8.726 -132.120 1.00 84.44 442 TYR A O 1
ATOM 3719 N N . ARG A 1 443 ? 68.198 7.505 -131.392 1.00 89.94 443 ARG A N 1
ATOM 3720 C CA . ARG A 1 443 ? 68.265 6.445 -132.414 1.00 89.94 443 ARG A CA 1
ATOM 3721 C C . ARG A 1 443 ? 67.930 6.972 -133.808 1.00 89.94 443 ARG A C 1
ATOM 3723 O O . ARG A 1 443 ? 68.664 6.682 -134.741 1.00 89.94 443 ARG A O 1
ATOM 3730 N N . GLU A 1 444 ? 66.879 7.775 -133.960 1.00 86.50 444 GLU A N 1
ATOM 3731 C CA . GLU A 1 444 ? 66.542 8.466 -135.213 1.00 86.50 444 GLU A CA 1
ATOM 3732 C C . GLU A 1 444 ? 67.684 9.384 -135.656 1.00 86.50 444 GLU A C 1
ATOM 3734 O O . GLU A 1 444 ? 68.106 9.348 -136.814 1.00 86.50 444 GLU A O 1
ATOM 3739 N N . LEU A 1 445 ? 68.230 10.181 -134.730 1.00 86.75 445 LEU A N 1
ATOM 3740 C CA . LEU A 1 445 ? 69.359 11.059 -135.008 1.00 86.75 445 LEU A CA 1
ATOM 3741 C C . LEU A 1 445 ? 70.596 10.247 -135.398 1.00 86.75 445 LEU A C 1
ATOM 3743 O O . LEU A 1 445 ? 71.203 10.592 -136.407 1.00 86.75 445 LEU A O 1
ATOM 3747 N N . GLN A 1 446 ? 70.915 9.173 -134.666 1.00 89.06 446 GLN A N 1
ATOM 3748 C CA . GLN A 1 446 ? 72.014 8.243 -134.936 1.00 89.06 446 GLN A CA 1
ATOM 3749 C C . GLN A 1 446 ? 71.861 7.587 -136.310 1.00 89.06 446 GLN A C 1
ATOM 3751 O O . GLN A 1 446 ? 72.786 7.649 -137.105 1.00 89.06 446 GLN A O 1
ATOM 3756 N N . LEU A 1 447 ? 70.694 7.038 -136.648 1.00 87.06 447 LEU A N 1
ATOM 3757 C CA . LEU A 1 447 ? 70.432 6.477 -137.976 1.00 87.06 447 LEU A CA 1
ATOM 3758 C C . LEU A 1 447 ? 70.537 7.557 -139.065 1.00 87.06 447 LEU A C 1
ATOM 3760 O O . LEU A 1 447 ? 71.068 7.299 -140.144 1.00 87.06 447 LEU A O 1
ATOM 3764 N N . SER A 1 448 ? 70.112 8.796 -138.786 1.00 87.44 448 SER A N 1
ATOM 3765 C CA . SER A 1 448 ? 70.271 9.913 -139.726 1.00 87.44 448 SER A CA 1
ATOM 3766 C C . SER A 1 448 ? 71.728 10.370 -139.881 1.00 87.44 448 SER A C 1
ATOM 3768 O O . SER A 1 448 ? 72.104 10.814 -140.966 1.00 87.44 448 SER A O 1
ATOM 3770 N N . THR A 1 449 ? 72.554 10.297 -138.831 1.00 81.62 449 THR A N 1
ATOM 3771 C CA . THR A 1 449 ? 73.973 10.671 -138.884 1.00 81.62 449 THR A CA 1
ATOM 3772 C C . THR A 1 449 ? 74.821 9.542 -139.442 1.00 81.62 449 THR A C 1
ATOM 3774 O O . THR A 1 449 ? 75.711 9.835 -140.225 1.00 81.62 449 THR A O 1
ATOM 3777 N N . GLU A 1 450 ? 74.511 8.279 -139.160 1.00 88.25 450 GLU A N 1
ATOM 3778 C CA . GLU A 1 450 ? 75.074 7.109 -139.838 1.00 88.25 450 GLU A CA 1
ATOM 3779 C C . GLU A 1 450 ? 74.737 7.147 -141.332 1.00 88.25 450 GLU A C 1
ATOM 3781 O O . GLU A 1 450 ? 75.647 7.051 -142.153 1.00 88.25 450 GLU A O 1
ATOM 3786 N N . SER A 1 451 ? 73.480 7.425 -141.705 1.00 84.25 451 SER A N 1
ATOM 3787 C CA . SER A 1 451 ? 73.089 7.650 -143.103 1.00 84.25 451 SER A CA 1
ATOM 3788 C C . SER A 1 451 ? 73.922 8.770 -143.735 1.00 84.25 451 SER A C 1
ATOM 3790 O O . SER A 1 451 ? 74.624 8.517 -144.711 1.00 84.25 451 SER A O 1
ATOM 3792 N N . LYS A 1 452 ? 73.960 9.972 -143.138 1.00 87.81 452 LYS A N 1
ATOM 3793 C CA . LYS A 1 452 ? 74.781 11.099 -143.630 1.00 87.81 452 LYS A CA 1
ATOM 3794 C C . LYS A 1 452 ? 76.277 10.778 -143.672 1.00 87.81 452 LYS A C 1
ATOM 3796 O O . LYS A 1 452 ? 76.964 11.229 -144.577 1.00 87.81 452 LYS A O 1
ATOM 3801 N N . VAL A 1 453 ? 76.804 9.992 -142.734 1.00 87.00 453 VAL A N 1
ATOM 3802 C CA . VAL A 1 453 ? 78.201 9.532 -142.742 1.00 87.00 453 VAL A CA 1
ATOM 3803 C C . VAL A 1 453 ? 78.430 8.562 -143.895 1.00 87.00 453 VAL A C 1
ATOM 3805 O O . VAL A 1 453 ? 79.443 8.692 -144.575 1.00 87.00 453 VAL A O 1
ATOM 3808 N N . THR A 1 454 ? 77.500 7.651 -144.198 1.00 85.69 454 THR A N 1
ATOM 3809 C CA . THR A 1 454 ? 77.612 6.809 -145.399 1.00 85.69 454 THR A CA 1
ATOM 3810 C C . THR A 1 454 ? 77.476 7.620 -146.688 1.00 85.69 454 THR A C 1
ATOM 3812 O O . THR A 1 454 ? 78.251 7.381 -147.611 1.00 85.69 454 THR A O 1
ATOM 3815 N N . GLU A 1 455 ? 76.592 8.621 -146.754 1.00 85.69 455 GLU A N 1
ATOM 3816 C CA . GLU A 1 455 ? 76.488 9.552 -147.887 1.00 85.69 455 GLU A CA 1
ATOM 3817 C C . GLU A 1 455 ? 77.785 10.345 -148.075 1.00 85.69 455 GLU A C 1
ATOM 3819 O O . GLU A 1 455 ? 78.358 10.325 -149.162 1.00 85.69 455 GLU A O 1
ATOM 3824 N N . PHE A 1 456 ? 78.308 10.982 -147.022 1.00 85.38 456 PHE A N 1
ATOM 3825 C CA . PHE A 1 456 ? 79.573 11.716 -147.071 1.00 85.38 456 PHE A CA 1
ATOM 3826 C C . PHE A 1 456 ? 80.771 10.805 -147.351 1.00 85.38 456 PHE A C 1
ATOM 3828 O O . PHE A 1 456 ? 81.706 11.239 -148.015 1.00 85.38 456 PHE A O 1
ATOM 3835 N N . LEU A 1 457 ? 80.757 9.538 -146.928 1.00 87.94 457 LEU A N 1
ATOM 3836 C CA . LEU A 1 457 ? 81.799 8.562 -147.260 1.00 87.94 457 LEU A CA 1
ATOM 3837 C C . LEU A 1 457 ? 81.725 8.142 -148.739 1.00 87.94 457 LEU A C 1
ATOM 3839 O O . LEU A 1 457 ? 82.768 7.997 -149.378 1.00 87.94 457 LEU A O 1
ATOM 3843 N N . HIS A 1 458 ? 80.527 8.017 -149.320 1.00 86.62 458 HIS A N 1
ATOM 3844 C CA . HIS A 1 458 ? 80.358 7.811 -150.764 1.00 86.62 458 HIS A CA 1
ATOM 3845 C C . HIS A 1 458 ? 80.734 9.061 -151.571 1.00 86.62 458 HIS A C 1
ATOM 3847 O O . HIS A 1 458 ? 81.467 8.943 -152.549 1.00 86.62 458 HIS A O 1
ATOM 3853 N N . GLN A 1 459 ? 80.320 10.259 -151.145 1.00 84.56 459 GLN A N 1
ATOM 3854 C CA . GLN A 1 459 ? 80.742 11.523 -151.757 1.00 84.56 459 GLN A CA 1
ATOM 3855 C C . GLN A 1 459 ? 82.260 11.712 -151.655 1.00 84.56 459 GLN A C 1
ATOM 3857 O O . GLN A 1 459 ? 82.882 12.106 -152.634 1.00 84.56 459 GLN A O 1
ATOM 3862 N N . SER A 1 460 ? 82.873 11.375 -150.518 1.00 80.50 460 SER A N 1
ATOM 3863 C CA . SER A 1 460 ? 84.323 11.432 -150.311 1.00 80.50 460 SER A CA 1
ATOM 3864 C C . SER A 1 460 ? 85.065 10.458 -151.230 1.00 80.50 460 SER A C 1
ATOM 3866 O O . SER A 1 460 ? 86.013 10.868 -151.887 1.00 80.50 460 SER A O 1
ATOM 3868 N N . LYS A 1 461 ? 84.581 9.216 -151.396 1.00 87.62 461 LYS A N 1
ATOM 3869 C CA . LYS A 1 461 ? 85.115 8.269 -152.398 1.00 87.62 461 LYS A CA 1
ATOM 3870 C C . LYS A 1 461 ? 84.950 8.768 -153.836 1.00 87.62 461 LYS A C 1
ATOM 3872 O O . LYS A 1 461 ? 85.873 8.661 -154.633 1.00 87.62 461 LYS A O 1
ATOM 3877 N N . LEU A 1 462 ? 83.799 9.346 -154.185 1.00 83.00 462 LEU A N 1
ATOM 3878 C CA . LEU A 1 462 ? 83.603 9.951 -155.507 1.00 83.00 462 LEU A CA 1
ATOM 3879 C C . LEU A 1 462 ? 84.560 11.132 -155.722 1.00 83.00 462 LEU A C 1
ATOM 3881 O O . LEU A 1 462 ? 85.152 11.247 -156.791 1.00 83.00 462 LEU A O 1
ATOM 3885 N N . LYS A 1 463 ? 84.780 11.964 -154.697 1.00 84.50 463 LYS A N 1
ATOM 3886 C CA . LYS A 1 463 ? 85.742 13.071 -154.736 1.00 84.50 463 LYS A CA 1
ATOM 3887 C C . LYS A 1 463 ? 87.195 12.596 -154.737 1.00 84.50 463 LYS A C 1
ATOM 3889 O O . LYS A 1 463 ? 88.004 13.248 -155.387 1.00 84.50 463 LYS A O 1
ATOM 3894 N N . SER A 1 464 ? 87.535 11.466 -154.110 1.00 84.75 464 SER A N 1
ATOM 3895 C CA . SER A 1 464 ? 88.876 10.880 -154.216 1.00 84.75 464 SER A CA 1
ATOM 3896 C C . SER A 1 464 ? 89.118 10.330 -155.620 1.00 84.75 464 SER A C 1
ATOM 3898 O O . SER A 1 464 ? 90.121 10.691 -156.216 1.00 84.75 464 SER A O 1
ATOM 3900 N N . PHE A 1 465 ? 88.171 9.601 -156.222 1.00 87.00 465 PHE A N 1
ATOM 3901 C CA . PHE A 1 465 ? 88.287 9.154 -157.618 1.00 87.00 465 PHE A CA 1
ATOM 3902 C C . PHE A 1 465 ? 88.320 10.323 -158.621 1.00 87.00 465 PHE A C 1
ATOM 3904 O O . PHE A 1 465 ? 89.080 10.293 -159.591 1.00 87.00 465 PHE A O 1
ATOM 3911 N N . GLU A 1 466 ? 87.539 11.386 -158.398 1.00 83.62 466 GLU A N 1
ATOM 3912 C CA . GLU A 1 466 ? 87.650 12.619 -159.188 1.00 83.62 466 GLU A CA 1
ATOM 3913 C C . GLU A 1 466 ? 89.018 13.288 -159.006 1.00 83.62 466 GLU A C 1
ATOM 3915 O O . GLU A 1 466 ? 89.597 13.731 -159.997 1.00 83.62 466 GLU A O 1
ATOM 3920 N N . SER A 1 467 ? 89.546 13.331 -157.778 1.00 79.69 467 SER A N 1
ATOM 3921 C CA . SER A 1 467 ? 90.855 13.907 -157.458 1.00 79.69 467 SER A CA 1
ATOM 3922 C C . SER A 1 467 ? 92.007 13.086 -158.034 1.00 79.69 467 SER A C 1
ATOM 3924 O O . SER A 1 467 ? 92.925 13.670 -158.587 1.00 79.69 467 SER A O 1
ATOM 3926 N N . GLU A 1 468 ? 91.955 11.755 -157.977 1.00 83.88 468 GLU A N 1
ATOM 3927 C CA . GLU A 1 468 ? 92.924 10.842 -158.597 1.00 83.88 468 GLU A CA 1
ATOM 3928 C C . GLU A 1 468 ? 92.929 11.014 -160.121 1.00 83.88 468 GLU A C 1
ATOM 3930 O O . GLU A 1 468 ? 93.987 11.148 -160.736 1.00 83.88 468 GLU A O 1
ATOM 3935 N N . ARG A 1 469 ? 91.745 11.111 -160.744 1.00 87.69 469 ARG A N 1
ATOM 3936 C CA . ARG A 1 469 ? 91.614 11.407 -162.178 1.00 87.69 469 ARG A CA 1
ATOM 3937 C C . ARG A 1 469 ? 92.174 12.789 -162.528 1.00 87.69 469 ARG A C 1
ATOM 3939 O O . ARG A 1 469 ? 92.867 12.923 -163.533 1.00 87.69 469 ARG A O 1
ATOM 3946 N N . ILE A 1 470 ? 91.879 13.814 -161.725 1.00 82.06 470 ILE A N 1
ATOM 3947 C CA . ILE A 1 470 ? 92.411 15.171 -161.919 1.00 82.06 470 ILE A CA 1
ATOM 3948 C C . ILE A 1 470 ? 93.927 15.193 -161.704 1.00 82.06 470 ILE A C 1
ATOM 3950 O O . ILE A 1 470 ? 94.617 15.831 -162.489 1.00 82.06 470 ILE A O 1
ATOM 3954 N N . GLN A 1 471 ? 94.459 14.463 -160.722 1.00 84.19 471 GLN A N 1
ATOM 3955 C CA . GLN A 1 471 ? 95.893 14.356 -160.465 1.00 84.19 471 GLN A CA 1
ATOM 3956 C C . GLN A 1 471 ? 96.613 13.649 -161.617 1.00 84.19 471 GLN A C 1
ATOM 3958 O O . GLN A 1 471 ? 97.636 14.145 -162.073 1.00 84.19 471 GLN A O 1
ATOM 3963 N N . LEU A 1 472 ? 96.074 12.552 -162.157 1.00 84.38 472 LEU A N 1
ATOM 3964 C CA . LEU A 1 472 ? 96.648 11.896 -163.339 1.00 84.38 472 LEU A CA 1
ATOM 3965 C C . LEU A 1 472 ? 96.710 12.852 -164.543 1.00 84.38 472 LEU A C 1
ATOM 3967 O O . LEU A 1 472 ? 97.750 12.949 -165.193 1.00 84.38 472 LEU A O 1
ATOM 3971 N N . ILE A 1 473 ? 95.642 13.622 -164.783 1.00 81.75 473 ILE A N 1
ATOM 3972 C CA . ILE A 1 473 ? 95.600 14.659 -165.828 1.00 81.75 473 ILE A CA 1
ATOM 3973 C C . ILE A 1 473 ? 96.566 15.815 -165.505 1.00 81.75 473 ILE A C 1
ATOM 3975 O O . ILE A 1 473 ? 97.216 16.341 -166.408 1.00 81.75 473 ILE A O 1
ATOM 3979 N N . GLN A 1 474 ? 96.714 16.209 -164.238 1.00 84.56 474 GLN A N 1
ATOM 3980 C CA . GLN A 1 474 ? 97.669 17.229 -163.794 1.00 84.56 474 GLN A CA 1
ATOM 3981 C C . GLN A 1 474 ? 99.112 16.765 -164.017 1.00 84.56 474 GLN A C 1
ATOM 3983 O O . GLN A 1 474 ? 99.930 17.528 -164.519 1.00 84.56 474 GLN A O 1
ATOM 3988 N N . GLU A 1 475 ? 99.441 15.520 -163.682 1.00 86.44 475 GLU A N 1
ATOM 3989 C CA . GLU A 1 475 ? 100.771 14.959 -163.892 1.00 86.44 475 GLU A CA 1
ATOM 3990 C C . GLU A 1 475 ? 101.081 14.788 -165.385 1.00 86.44 475 GLU A C 1
ATOM 3992 O O . GLU A 1 475 ? 102.193 15.082 -165.819 1.00 86.44 475 GLU A O 1
ATOM 3997 N N . GLU A 1 476 ? 100.114 14.350 -166.197 1.00 82.50 476 GLU A N 1
ATOM 3998 C CA . GLU A 1 476 ? 100.259 14.271 -167.654 1.00 82.50 476 GLU A CA 1
ATOM 3999 C C . GLU A 1 476 ? 100.435 15.662 -168.283 1.00 82.50 476 GLU A C 1
ATOM 4001 O O . GLU A 1 476 ? 101.364 15.879 -169.062 1.00 82.50 476 GLU A O 1
ATOM 4006 N N . THR A 1 477 ? 99.623 16.647 -167.890 1.00 78.31 477 THR A N 1
ATOM 4007 C CA . THR A 1 477 ? 99.775 18.033 -168.363 1.00 78.31 477 THR A CA 1
ATOM 4008 C C . THR A 1 477 ? 101.048 18.701 -167.840 1.00 78.31 477 THR A C 1
ATOM 4010 O O . THR A 1 477 ? 101.642 19.480 -168.579 1.00 78.31 477 THR A O 1
ATOM 4013 N N . ALA A 1 478 ? 101.547 18.357 -166.649 1.00 83.00 478 ALA A N 1
ATOM 4014 C CA . ALA A 1 478 ? 102.839 18.823 -166.137 1.00 83.00 478 ALA A CA 1
ATOM 4015 C C . ALA A 1 478 ? 104.033 18.187 -166.874 1.00 83.00 478 ALA A C 1
ATOM 4017 O O . ALA A 1 478 ? 105.007 18.882 -167.175 1.00 83.00 478 ALA A O 1
ATOM 4018 N N . ARG A 1 479 ? 103.960 16.896 -167.232 1.00 85.44 479 ARG A N 1
ATOM 4019 C CA . ARG A 1 479 ? 104.941 16.228 -168.114 1.00 85.44 479 ARG A CA 1
ATOM 4020 C C . ARG A 1 479 ? 104.954 16.880 -169.500 1.00 85.44 479 ARG A C 1
ATOM 4022 O O . ARG A 1 479 ? 106.016 17.248 -169.993 1.00 85.44 479 ARG A O 1
ATOM 4029 N N . ASN A 1 480 ? 103.780 17.127 -170.080 1.00 81.88 480 ASN A N 1
ATOM 4030 C CA . ASN A 1 480 ? 103.653 17.825 -171.360 1.00 81.88 480 ASN A CA 1
ATOM 4031 C C . ASN A 1 480 ? 104.156 19.280 -171.279 1.00 81.88 480 ASN A C 1
ATOM 4033 O O . ASN A 1 480 ? 104.869 19.731 -172.171 1.00 81.88 480 ASN A O 1
ATOM 4037 N N . LEU A 1 481 ? 103.857 20.009 -170.197 1.00 79.75 481 LEU A N 1
ATOM 4038 C CA . LEU A 1 481 ? 104.326 21.382 -169.984 1.00 79.75 481 LEU A CA 1
ATOM 4039 C C . LEU A 1 481 ? 105.850 21.446 -169.839 1.00 79.75 481 LEU A C 1
ATOM 4041 O O . LEU A 1 481 ? 106.474 22.290 -170.474 1.00 79.75 481 LEU A O 1
ATOM 4045 N N . THR A 1 482 ? 106.454 20.555 -169.050 1.00 81.88 482 THR A N 1
ATOM 4046 C CA . THR A 1 482 ? 107.917 20.501 -168.877 1.00 81.88 482 THR A CA 1
ATOM 4047 C C . THR A 1 482 ? 108.631 20.073 -170.160 1.00 81.88 482 THR A C 1
ATOM 4049 O O . THR A 1 482 ? 109.664 20.651 -170.497 1.00 81.88 482 THR A O 1
ATOM 4052 N N . GLN A 1 483 ? 108.056 19.159 -170.951 1.00 83.25 483 GLN A N 1
ATOM 4053 C CA . GLN A 1 483 ? 108.561 18.855 -172.293 1.00 83.25 483 GLN A CA 1
ATOM 4054 C C . GLN A 1 483 ? 108.479 20.080 -173.223 1.00 83.25 483 GLN A C 1
ATOM 4056 O O . GLN A 1 483 ? 109.478 20.439 -173.848 1.00 83.25 483 GLN A O 1
ATOM 4061 N N . CYS A 1 484 ? 107.339 20.777 -173.263 1.00 77.75 484 CYS A N 1
ATOM 4062 C CA . CYS A 1 484 ? 107.186 22.018 -174.026 1.00 77.75 484 CYS A CA 1
ATOM 4063 C C . CYS A 1 484 ? 108.142 23.126 -173.551 1.00 77.75 484 CYS A C 1
ATOM 4065 O O . CYS A 1 484 ? 108.675 23.856 -174.380 1.00 77.75 484 CYS A O 1
ATOM 4067 N N . GLN A 1 485 ? 108.416 23.244 -172.249 1.00 79.69 485 GLN A N 1
ATOM 4068 C CA . GLN A 1 485 ? 109.391 24.195 -171.700 1.00 79.69 485 GLN A CA 1
ATOM 4069 C C . GLN A 1 485 ? 110.821 23.867 -172.148 1.00 79.69 485 GLN A C 1
ATOM 4071 O O . GLN A 1 485 ? 111.536 24.768 -172.582 1.00 79.69 485 GLN A O 1
ATOM 4076 N N . LEU A 1 486 ? 111.222 22.591 -172.132 1.00 83.12 486 LEU A N 1
ATOM 4077 C CA . LEU A 1 486 ? 112.523 22.149 -172.649 1.00 83.12 486 LEU A CA 1
ATOM 4078 C C . LEU A 1 486 ? 112.653 22.374 -174.165 1.00 83.12 486 LEU A C 1
ATOM 4080 O O . LEU A 1 486 ? 113.730 22.728 -174.651 1.00 83.12 486 LEU A O 1
ATOM 4084 N N . GLU A 1 487 ? 111.567 22.214 -174.925 1.00 80.38 487 GLU A N 1
ATOM 4085 C CA . GLU A 1 487 ? 111.536 22.581 -176.342 1.00 80.38 487 GLU A CA 1
ATOM 4086 C C . GLU A 1 487 ? 111.622 24.102 -176.544 1.00 80.38 487 GLU A C 1
ATOM 4088 O O . GLU A 1 487 ? 112.439 24.553 -177.347 1.00 80.38 487 GLU A O 1
ATOM 4093 N N . CYS A 1 488 ? 110.883 24.905 -175.773 1.00 77.19 488 CYS A N 1
ATOM 4094 C CA . CYS A 1 488 ? 110.975 26.366 -175.787 1.00 77.19 488 CYS A CA 1
ATOM 4095 C C . CYS A 1 488 ? 112.385 26.863 -175.441 1.00 77.19 488 CYS A C 1
ATOM 4097 O O . CYS A 1 488 ? 112.933 27.657 -176.199 1.00 77.19 488 CYS A O 1
ATOM 4099 N N . GLU A 1 489 ? 113.027 26.353 -174.384 1.00 81.19 489 GLU A N 1
ATOM 4100 C CA . GLU A 1 489 ? 114.424 26.670 -174.055 1.00 81.19 489 GLU A CA 1
ATOM 4101 C C . GLU A 1 489 ? 115.380 26.333 -175.205 1.00 81.19 489 GLU A C 1
ATOM 4103 O O . GLU A 1 489 ? 116.286 27.102 -175.526 1.00 81.19 489 GLU A O 1
ATOM 4108 N N . LYS A 1 490 ? 115.187 25.175 -175.841 1.00 82.69 490 LYS A N 1
ATOM 4109 C CA . LYS A 1 490 ? 115.990 24.716 -176.979 1.00 82.69 490 LYS A CA 1
ATOM 4110 C C . LYS A 1 490 ? 115.793 25.609 -178.206 1.00 82.69 490 LYS A C 1
ATOM 4112 O O . LYS A 1 490 ? 116.771 25.900 -178.897 1.00 82.69 490 LYS A O 1
ATOM 4117 N N . TYR A 1 491 ? 114.573 26.079 -178.469 1.00 78.31 491 TYR A N 1
ATOM 4118 C CA . TYR A 1 491 ? 114.302 27.065 -179.518 1.00 78.31 491 TYR A CA 1
ATOM 4119 C C . TYR A 1 491 ? 114.827 28.460 -179.154 1.00 78.31 491 TYR A C 1
ATOM 4121 O O . TYR A 1 491 ? 115.374 29.124 -180.028 1.00 78.31 491 TYR A O 1
ATOM 4129 N N . GLN A 1 492 ? 114.762 28.875 -177.887 1.00 79.81 492 GLN A N 1
ATOM 4130 C CA . GLN A 1 492 ? 115.258 30.164 -177.400 1.00 79.81 492 GLN A CA 1
ATOM 4131 C C . GLN A 1 492 ? 116.789 30.243 -177.453 1.00 79.81 492 GLN A C 1
ATOM 4133 O O . GLN A 1 492 ? 117.328 31.166 -178.055 1.00 79.81 492 GLN A O 1
ATOM 4138 N N . LYS A 1 493 ? 117.504 29.226 -176.955 1.00 81.56 493 LYS A N 1
ATOM 4139 C CA . LYS A 1 493 ? 118.971 29.107 -177.085 1.00 81.56 493 LYS A CA 1
ATOM 4140 C C . LYS A 1 493 ? 119.407 29.070 -178.555 1.00 81.56 493 LYS A C 1
ATOM 4142 O O . LYS A 1 493 ? 120.421 29.659 -178.922 1.00 81.56 493 LYS A O 1
ATOM 4147 N N . LYS A 1 494 ? 118.616 28.436 -179.428 1.00 79.31 494 LYS A N 1
ATOM 4148 C CA . LYS A 1 494 ? 118.846 28.448 -180.881 1.00 79.31 494 LYS A CA 1
ATOM 4149 C C . LYS A 1 494 ? 118.574 29.822 -181.510 1.00 79.31 494 LYS A C 1
ATOM 4151 O O . LYS A 1 494 ? 119.317 30.222 -182.402 1.00 79.31 494 LYS A O 1
ATOM 4156 N N . LEU A 1 495 ? 117.561 30.549 -181.038 1.00 72.25 495 LEU A N 1
ATOM 4157 C CA . LEU A 1 495 ? 117.289 31.938 -181.414 1.00 72.25 495 LEU A CA 1
ATOM 4158 C C . LEU A 1 495 ? 118.420 32.866 -180.972 1.00 72.25 495 LEU A C 1
ATOM 4160 O O . LEU A 1 495 ? 118.843 33.688 -181.771 1.00 72.25 495 LEU A O 1
ATOM 4164 N N . GLU A 1 496 ? 118.965 32.720 -179.763 1.00 80.12 496 GLU A N 1
ATOM 4165 C CA . GLU A 1 496 ? 120.113 33.514 -179.306 1.00 80.12 496 GLU A CA 1
ATOM 4166 C C . GLU A 1 496 ? 121.356 33.305 -180.176 1.00 80.12 496 GLU A C 1
ATOM 4168 O O . GLU A 1 496 ? 122.032 34.278 -180.512 1.00 80.12 496 GLU A O 1
ATOM 4173 N N . VAL A 1 497 ? 121.653 32.060 -180.567 1.00 80.56 497 VAL A N 1
ATOM 4174 C CA . VAL A 1 497 ? 122.754 31.759 -181.499 1.00 80.56 497 VAL A CA 1
ATOM 4175 C C . VAL A 1 497 ? 122.485 32.393 -182.863 1.00 80.56 497 VAL A C 1
ATOM 4177 O O . VAL A 1 497 ? 123.314 33.167 -183.331 1.00 80.56 497 VAL A O 1
ATOM 4180 N N . LEU A 1 498 ? 121.304 32.167 -183.451 1.00 72.50 498 LEU A N 1
ATOM 4181 C CA . LEU A 1 498 ? 120.918 32.766 -184.736 1.00 72.50 498 LEU A CA 1
ATOM 4182 C C . LEU A 1 498 ? 120.881 34.303 -184.693 1.00 72.50 498 LEU A C 1
ATOM 4184 O O . LEU A 1 498 ? 121.156 34.943 -185.699 1.00 72.50 498 LEU A O 1
ATOM 4188 N N . THR A 1 499 ? 120.579 34.905 -183.542 1.00 75.88 499 THR A N 1
ATOM 4189 C CA . THR A 1 499 ? 120.560 36.364 -183.344 1.00 75.88 499 THR A CA 1
ATOM 4190 C C . THR A 1 499 ? 121.979 36.926 -183.230 1.00 75.88 499 THR A C 1
ATOM 4192 O O . THR A 1 499 ? 122.270 37.980 -183.790 1.00 75.88 499 THR A O 1
ATOM 4195 N N . LYS A 1 500 ? 122.897 36.213 -182.562 1.00 79.69 500 LYS A N 1
ATOM 4196 C CA . LYS A 1 500 ? 124.330 36.560 -182.527 1.00 79.69 500 LYS A CA 1
ATOM 4197 C C . LYS A 1 500 ? 124.972 36.416 -183.910 1.00 79.69 500 LYS A C 1
ATOM 4199 O O . LYS A 1 500 ? 125.673 37.327 -184.348 1.00 79.69 500 LYS A O 1
ATOM 4204 N N . GLU A 1 501 ? 124.682 35.325 -184.623 1.00 75.44 501 GLU A N 1
ATOM 4205 C CA . GLU A 1 501 ? 125.064 35.147 -186.028 1.00 75.44 501 GLU A CA 1
ATOM 4206 C C . GLU A 1 501 ? 124.493 36.277 -186.893 1.00 75.44 501 GLU A C 1
ATOM 4208 O O . GLU A 1 501 ? 125.265 36.960 -187.561 1.00 75.44 501 GLU A O 1
ATOM 4213 N N . TYR A 1 502 ? 123.187 36.558 -186.807 1.00 74.81 502 TYR A N 1
ATOM 4214 C CA . TYR A 1 502 ? 122.526 37.636 -187.545 1.00 74.81 502 TYR A CA 1
ATOM 4215 C C . TYR A 1 502 ? 123.168 39.006 -187.298 1.00 74.81 502 TYR A C 1
ATOM 4217 O O . TYR A 1 502 ? 123.519 39.671 -188.266 1.00 74.81 502 TYR A O 1
ATOM 4225 N N . TYR A 1 503 ? 123.401 39.422 -186.046 1.00 78.69 503 TYR A N 1
ATOM 4226 C CA . TYR A 1 503 ? 124.027 40.722 -185.773 1.00 78.69 503 TYR A CA 1
ATOM 4227 C C . TYR A 1 503 ? 125.496 40.785 -186.214 1.00 78.69 503 TYR A C 1
ATOM 4229 O O . TYR A 1 503 ? 125.934 41.821 -186.719 1.00 78.69 503 TYR A O 1
ATOM 4237 N N . SER A 1 504 ? 126.262 39.692 -186.091 1.00 76.19 504 SER A N 1
ATOM 4238 C CA . SER A 1 504 ? 127.628 39.648 -186.636 1.00 76.19 504 SER A CA 1
ATOM 4239 C C . SER A 1 504 ? 127.638 39.746 -188.167 1.00 76.19 504 SER A C 1
ATOM 4241 O O . SER A 1 504 ? 128.435 40.496 -188.737 1.00 76.19 504 SER A O 1
ATOM 4243 N N . LEU A 1 505 ? 126.701 39.064 -188.833 1.00 77.69 505 LEU A N 1
ATOM 4244 C CA . LEU A 1 505 ? 126.547 39.086 -190.279 1.00 77.69 505 LEU A CA 1
ATOM 4245 C C . LEU A 1 505 ? 126.070 40.465 -190.752 1.00 77.69 505 LEU A C 1
ATOM 4247 O O . LEU A 1 505 ? 126.674 41.014 -191.671 1.00 77.69 505 LEU A O 1
ATOM 4251 N N . GLN A 1 506 ? 125.083 41.060 -190.074 1.00 80.06 506 GLN A N 1
ATOM 4252 C CA . GLN A 1 506 ? 124.597 42.418 -190.311 1.00 80.06 506 GLN A CA 1
ATOM 4253 C C . GLN A 1 506 ? 125.752 43.422 -190.218 1.00 80.06 506 GLN A C 1
ATOM 4255 O O . GLN A 1 506 ? 126.040 44.081 -191.214 1.00 80.06 506 GLN A O 1
ATOM 4260 N N . SER A 1 507 ? 126.495 43.457 -189.106 1.00 72.81 507 SER A N 1
ATOM 4261 C CA . SER A 1 507 ? 127.623 44.386 -188.936 1.00 72.81 507 SER A CA 1
ATOM 4262 C C . SER A 1 507 ? 128.743 44.165 -189.968 1.00 72.81 507 SER A C 1
ATOM 4264 O O . SER A 1 507 ? 129.356 45.123 -190.445 1.00 72.81 507 SER A O 1
ATOM 4266 N N . SER A 1 508 ? 128.990 42.914 -190.383 1.00 79.94 508 SER A N 1
ATOM 4267 C CA . SER A 1 508 ? 129.915 42.621 -191.489 1.00 79.94 508 SER A CA 1
ATOM 4268 C C . SER A 1 508 ? 129.387 43.116 -192.844 1.00 79.94 508 SER A C 1
ATOM 4270 O O . SER A 1 508 ? 130.159 43.618 -193.662 1.00 79.94 508 SER A O 1
ATOM 4272 N N . SER A 1 509 ? 128.072 43.033 -193.069 1.00 71.88 509 SER A N 1
ATOM 4273 C CA . SER A 1 509 ? 127.415 43.464 -194.302 1.00 71.88 509 SER A CA 1
ATOM 4274 C C . SER A 1 509 ? 127.299 44.983 -194.397 1.00 71.88 509 SER A C 1
ATOM 4276 O O . SER A 1 509 ? 127.510 45.524 -195.471 1.00 71.88 509 SER A O 1
ATOM 4278 N N . GLU A 1 510 ? 127.079 45.692 -193.290 1.00 77.62 510 GLU A N 1
ATOM 4279 C CA . GLU A 1 510 ? 127.037 47.158 -193.240 1.00 77.62 510 GLU A CA 1
ATOM 4280 C C . GLU A 1 510 ? 128.420 47.759 -193.537 1.00 77.62 510 GLU A C 1
ATOM 4282 O O . GLU A 1 510 ? 128.537 48.696 -194.331 1.00 77.62 510 GLU A O 1
ATOM 4287 N N . LYS A 1 511 ? 129.492 47.150 -193.007 1.00 79.06 511 LYS A N 1
ATOM 4288 C CA . LYS A 1 511 ? 130.876 47.455 -193.416 1.00 79.06 511 LYS A CA 1
ATOM 4289 C C . LYS A 1 511 ? 131.103 47.179 -194.905 1.00 79.06 511 LYS A C 1
ATOM 4291 O O . LYS A 1 511 ? 131.622 48.031 -195.617 1.00 79.06 511 LYS A O 1
ATOM 4296 N N . ARG A 1 512 ? 130.642 46.031 -195.412 1.00 79.94 512 ARG A N 1
ATOM 4297 C CA . ARG A 1 512 ? 130.738 45.687 -196.841 1.00 79.94 512 ARG A CA 1
ATOM 4298 C C . ARG A 1 512 ? 129.956 46.657 -197.738 1.00 79.94 512 ARG A C 1
ATOM 4300 O O . ARG A 1 512 ? 130.424 46.976 -198.824 1.00 79.94 512 ARG A O 1
ATOM 4307 N N . ILE A 1 513 ? 128.785 47.123 -197.303 1.00 78.00 513 ILE A N 1
ATOM 4308 C CA . ILE A 1 513 ? 127.927 48.072 -198.026 1.00 78.00 513 ILE A CA 1
ATOM 4309 C C . ILE A 1 513 ? 128.585 49.449 -198.068 1.00 78.00 513 ILE A C 1
ATOM 4311 O O . ILE A 1 513 ? 128.664 50.032 -199.143 1.00 78.00 513 ILE A O 1
ATOM 4315 N N . THR A 1 514 ? 129.116 49.942 -196.947 1.00 74.75 514 THR A N 1
ATOM 4316 C CA . THR A 1 514 ? 129.818 51.237 -196.906 1.00 74.75 514 THR A CA 1
ATOM 4317 C C . THR A 1 514 ? 131.111 51.226 -197.731 1.00 74.75 514 THR A C 1
ATOM 4319 O O . THR A 1 514 ? 131.338 52.151 -198.512 1.00 74.75 514 THR A O 1
ATOM 4322 N N . GLU A 1 515 ? 131.904 50.148 -197.678 1.00 76.06 515 GLU A N 1
ATOM 4323 C CA . GLU A 1 515 ? 133.048 49.938 -198.583 1.00 76.06 515 GLU A CA 1
ATOM 4324 C C . GLU A 1 515 ? 132.631 49.912 -200.066 1.00 76.06 515 GLU A C 1
ATOM 4326 O O . GLU A 1 515 ? 133.295 50.510 -200.918 1.00 76.06 515 GLU A O 1
ATOM 4331 N N . LEU A 1 516 ? 131.533 49.221 -200.395 1.00 74.75 516 LEU A N 1
ATOM 4332 C CA . LEU A 1 516 ? 131.032 49.127 -201.768 1.00 74.75 516 LEU A CA 1
ATOM 4333 C C . LEU A 1 516 ? 130.439 50.447 -202.266 1.00 74.75 516 LEU A C 1
ATOM 4335 O O . LEU A 1 516 ? 130.654 50.781 -203.424 1.00 74.75 516 LEU A O 1
ATOM 4339 N N . GLN A 1 517 ? 129.753 51.223 -201.425 1.00 74.62 517 GLN A N 1
ATOM 4340 C CA . GLN A 1 517 ? 129.241 52.552 -201.777 1.00 74.62 517 GLN A CA 1
ATOM 4341 C C . GLN A 1 517 ? 130.385 53.527 -202.086 1.00 74.62 517 GLN A C 1
ATOM 4343 O O . GLN A 1 517 ? 130.323 54.226 -203.099 1.00 74.62 517 GLN A O 1
ATOM 4348 N N . ALA A 1 518 ? 131.464 53.506 -201.294 1.00 71.38 518 ALA A N 1
ATOM 4349 C CA . ALA A 1 518 ? 132.669 54.283 -201.583 1.00 71.38 518 ALA A CA 1
ATOM 4350 C C . ALA A 1 518 ? 133.275 53.903 -202.949 1.00 71.38 518 ALA A C 1
ATOM 4352 O O . ALA A 1 518 ? 133.470 54.773 -203.799 1.00 71.38 518 ALA A O 1
ATOM 4353 N N . ARG A 1 519 ? 133.466 52.603 -203.224 1.00 76.94 519 ARG A N 1
ATOM 4354 C CA . ARG A 1 519 ? 133.948 52.134 -204.541 1.00 76.94 519 ARG A CA 1
ATOM 4355 C C . ARG A 1 519 ? 132.991 52.460 -205.685 1.00 76.94 519 ARG A C 1
ATOM 4357 O O . ARG A 1 519 ? 133.447 52.759 -206.783 1.00 76.94 519 ARG A O 1
ATOM 4364 N N . ASN A 1 520 ? 131.680 52.417 -205.458 1.00 73.12 520 ASN A N 1
ATOM 4365 C CA . ASN A 1 520 ? 130.704 52.702 -206.505 1.00 73.12 520 ASN A CA 1
ATOM 4366 C C . ASN A 1 520 ? 130.725 54.186 -206.903 1.00 73.12 520 ASN A C 1
ATOM 4368 O O . ASN A 1 520 ? 130.606 54.489 -208.084 1.00 73.12 520 ASN A O 1
ATOM 4372 N N . SER A 1 521 ? 130.972 55.103 -205.956 1.00 74.62 521 SER A N 1
ATOM 4373 C CA . SER A 1 521 ? 131.208 56.518 -206.286 1.00 74.62 521 SER A CA 1
ATOM 4374 C C . SER A 1 521 ? 132.505 56.742 -207.084 1.00 74.62 521 SER A C 1
ATOM 4376 O O . SER A 1 521 ? 132.498 57.515 -208.041 1.00 74.62 521 SER A O 1
ATOM 4378 N N . GLU A 1 522 ? 133.584 56.005 -206.782 1.00 73.75 522 GLU A N 1
ATOM 4379 C CA . GLU A 1 522 ? 134.833 56.036 -207.567 1.00 73.75 522 GLU A CA 1
ATOM 4380 C C . GLU A 1 522 ? 134.625 55.492 -208.995 1.00 73.75 522 GLU A C 1
ATOM 4382 O O . GLU A 1 522 ? 135.128 56.056 -209.968 1.00 73.75 522 GLU A O 1
ATOM 4387 N N . HIS A 1 523 ? 133.862 54.404 -209.143 1.00 75.31 523 HIS A N 1
ATOM 4388 C CA . HIS A 1 523 ? 133.557 53.815 -210.448 1.00 75.31 523 HIS A CA 1
ATOM 4389 C C . HIS A 1 523 ? 132.614 54.680 -211.291 1.00 75.31 523 HIS A C 1
ATOM 4391 O O . HIS A 1 523 ? 132.851 54.811 -212.492 1.00 75.31 523 HIS A O 1
ATOM 4397 N N . GLN A 1 524 ? 131.601 55.311 -210.688 1.00 73.69 524 GLN A N 1
ATOM 4398 C CA . GLN A 1 524 ? 130.697 56.213 -211.406 1.00 73.69 524 GLN A CA 1
ATOM 4399 C C . GLN A 1 524 ? 131.469 57.402 -212.001 1.00 73.69 524 GLN A C 1
ATOM 4401 O O . GLN A 1 524 ? 131.346 57.681 -213.189 1.00 73.69 524 GLN A O 1
ATOM 4406 N N . ALA A 1 525 ? 132.378 58.005 -211.224 1.00 67.69 525 ALA A N 1
ATOM 4407 C CA . ALA A 1 525 ? 133.246 59.088 -211.692 1.00 67.69 525 ALA A CA 1
ATOM 4408 C C . ALA A 1 525 ? 134.207 58.688 -212.836 1.00 67.69 525 ALA A C 1
ATOM 4410 O O . ALA A 1 525 ? 134.720 59.562 -213.534 1.00 67.69 525 ALA A O 1
ATOM 4411 N N . ARG A 1 526 ? 134.456 57.386 -213.058 1.00 71.56 526 ARG A N 1
ATOM 4412 C CA . ARG A 1 526 ? 135.186 56.885 -214.239 1.00 71.56 526 ARG A CA 1
ATOM 4413 C C . ARG A 1 526 ? 134.285 56.674 -215.460 1.00 71.56 526 ARG A C 1
ATOM 4415 O O . ARG A 1 526 ? 134.761 56.870 -216.575 1.00 71.56 526 ARG A O 1
ATOM 4422 N N . LEU A 1 527 ? 133.023 56.274 -215.286 1.00 65.31 527 LEU A N 1
ATOM 4423 C CA . LEU A 1 527 ? 132.094 56.036 -216.403 1.00 65.31 527 LEU A CA 1
ATOM 4424 C C . LEU A 1 527 ? 131.761 57.330 -217.162 1.00 65.31 527 LEU A C 1
ATOM 4426 O O . LEU A 1 527 ? 131.870 57.353 -218.387 1.00 65.31 527 LEU A O 1
ATOM 4430 N N . ASP A 1 528 ? 131.523 58.428 -216.440 1.00 70.62 528 ASP A N 1
ATOM 4431 C CA . ASP A 1 528 ? 131.274 59.779 -216.978 1.00 70.62 528 ASP A CA 1
ATOM 4432 C C . ASP A 1 528 ? 132.420 60.351 -217.854 1.00 70.62 528 ASP A C 1
ATOM 4434 O O . ASP A 1 528 ? 132.272 61.408 -218.488 1.00 70.62 528 ASP A O 1
ATOM 4438 N N . ILE A 1 529 ? 133.585 59.691 -217.860 1.00 65.62 529 ILE A N 1
ATOM 4439 C CA . ILE A 1 529 ? 134.743 60.001 -218.712 1.00 65.62 529 ILE A CA 1
ATOM 4440 C C . ILE A 1 529 ? 134.718 59.141 -219.987 1.00 65.62 529 ILE A C 1
ATOM 4442 O O . ILE A 1 529 ? 134.995 59.654 -221.070 1.00 65.62 529 ILE A O 1
ATOM 4446 N N . TYR A 1 530 ? 134.346 57.859 -219.888 1.00 66.06 530 TYR A N 1
ATOM 4447 C CA . TYR A 1 530 ? 134.283 56.946 -221.036 1.00 66.06 530 TYR A CA 1
ATOM 4448 C C . TYR A 1 530 ? 133.102 57.232 -221.976 1.00 66.06 530 TYR A C 1
ATOM 4450 O O . TYR A 1 530 ? 133.300 57.228 -223.189 1.00 66.06 530 TYR A O 1
ATOM 4458 N N . GLU A 1 531 ? 131.910 57.565 -221.463 1.00 66.06 531 GLU A N 1
ATOM 4459 C CA . GLU A 1 531 ? 130.727 57.836 -222.312 1.00 66.06 531 GLU A CA 1
ATOM 4460 C C . GLU A 1 531 ? 130.896 59.036 -223.267 1.00 66.06 531 GLU A C 1
ATOM 4462 O O . GLU A 1 531 ? 130.150 59.178 -224.238 1.00 66.06 531 GLU A O 1
ATOM 4467 N N . LYS A 1 532 ? 131.863 59.921 -222.997 1.00 63.72 532 LYS A N 1
ATOM 4468 C CA . LYS A 1 532 ? 132.192 61.061 -223.868 1.00 63.72 532 LYS A CA 1
ATOM 4469 C C . LYS A 1 532 ? 133.032 60.630 -225.072 1.00 63.72 532 LYS A C 1
ATOM 4471 O O . LYS A 1 532 ? 132.756 61.071 -226.179 1.00 63.72 532 LYS A O 1
ATOM 4476 N N . LEU A 1 533 ? 133.981 59.716 -224.859 1.00 62.53 533 LEU A N 1
ATOM 4477 C CA . LEU A 1 533 ? 134.849 59.155 -225.901 1.00 62.53 533 LEU A CA 1
ATOM 4478 C C . LEU A 1 533 ? 134.096 58.280 -226.912 1.00 62.53 533 LEU A C 1
ATOM 4480 O O . LEU A 1 533 ? 134.507 58.188 -228.064 1.00 62.53 533 LEU A O 1
ATOM 4484 N N . GLU A 1 534 ? 133.014 57.619 -226.497 1.00 59.56 534 GLU A N 1
ATOM 4485 C CA . GLU A 1 534 ? 132.274 56.704 -227.377 1.00 59.56 534 GLU A CA 1
ATOM 4486 C C . GLU A 1 534 ? 131.420 57.465 -228.412 1.00 59.56 534 GLU A C 1
ATOM 4488 O O . GLU A 1 534 ? 131.389 57.094 -229.584 1.00 59.56 534 GLU A O 1
ATOM 4493 N N . LYS A 1 535 ? 130.828 58.606 -228.027 1.00 61.88 535 LYS A N 1
ATOM 4494 C CA . LYS A 1 535 ? 130.020 59.456 -228.927 1.00 61.88 535 LYS A CA 1
ATOM 4495 C C . LYS A 1 535 ? 130.825 60.098 -230.059 1.00 61.88 535 LYS A C 1
ATOM 4497 O O . LYS A 1 535 ? 130.289 60.289 -231.144 1.00 61.88 535 LYS A O 1
ATOM 4502 N N . GLU A 1 536 ? 132.105 60.389 -229.830 1.00 57.22 536 GLU A N 1
ATOM 4503 C CA . GLU A 1 536 ? 133.008 60.961 -230.841 1.00 57.22 536 GLU A CA 1
ATOM 4504 C C . GLU A 1 536 ? 133.390 59.954 -231.951 1.00 57.22 536 GLU A C 1
ATOM 4506 O O . GLU A 1 536 ? 133.909 60.355 -232.993 1.00 57.22 536 GLU A O 1
ATOM 4511 N N . LEU A 1 537 ? 133.131 58.651 -231.760 1.00 62.00 537 LEU A N 1
ATOM 4512 C CA . LEU A 1 537 ? 133.456 57.600 -232.734 1.00 62.00 537 LEU A CA 1
ATOM 4513 C C . LEU A 1 537 ? 132.316 57.291 -233.717 1.00 62.00 537 LEU A C 1
ATOM 4515 O O . LEU A 1 537 ? 132.592 56.999 -234.883 1.00 62.00 537 LEU A O 1
ATOM 4519 N N . ASP A 1 538 ? 131.055 57.351 -233.281 1.00 61.53 538 ASP A N 1
ATOM 4520 C CA . ASP A 1 538 ? 129.911 56.929 -234.106 1.00 61.53 538 ASP A CA 1
ATOM 4521 C C . ASP A 1 538 ? 129.609 57.897 -235.268 1.00 61.53 538 ASP A C 1
ATOM 4523 O O . ASP A 1 538 ? 129.262 57.452 -236.367 1.00 61.53 538 ASP A O 1
ATOM 4527 N N . GLU A 1 539 ? 129.812 59.210 -235.090 1.00 61.12 539 GLU A N 1
ATOM 4528 C CA . GLU A 1 539 ? 129.583 60.207 -236.156 1.00 61.12 539 GLU A CA 1
ATOM 4529 C C . GLU A 1 539 ? 130.478 59.971 -237.391 1.00 61.12 539 GLU A C 1
ATOM 4531 O O . GLU A 1 539 ? 130.047 60.169 -238.532 1.00 61.12 539 GLU A O 1
ATOM 4536 N N . VAL A 1 540 ? 131.699 59.465 -237.182 1.00 59.34 540 VAL A N 1
ATOM 4537 C CA . VAL A 1 540 ? 132.684 59.169 -238.241 1.00 59.34 540 VAL A CA 1
ATOM 4538 C C . VAL A 1 540 ? 132.242 57.989 -239.123 1.00 59.34 540 VAL A C 1
ATOM 4540 O O . VAL A 1 540 ? 132.585 57.916 -240.310 1.00 59.34 540 VAL A O 1
ATOM 4543 N N . ILE A 1 541 ? 131.457 57.058 -238.570 1.00 60.34 541 ILE A N 1
ATOM 4544 C CA . ILE A 1 541 ? 131.000 55.854 -239.278 1.00 60.34 541 ILE A CA 1
ATOM 4545 C C . ILE A 1 541 ? 129.868 56.186 -240.261 1.00 60.34 541 ILE A C 1
ATOM 4547 O O . ILE A 1 541 ? 129.836 55.618 -241.354 1.00 60.34 541 ILE A O 1
ATOM 4551 N N . MET A 1 542 ? 128.972 57.126 -239.932 1.00 60.19 542 MET A N 1
ATOM 4552 C CA . MET A 1 542 ? 127.900 57.522 -240.860 1.00 60.19 542 MET A CA 1
ATOM 4553 C C . MET A 1 542 ? 128.451 58.235 -242.101 1.00 60.19 542 MET A C 1
ATOM 4555 O O . MET A 1 542 ? 128.150 57.825 -243.222 1.00 60.19 542 MET A O 1
ATOM 4559 N N . GLN A 1 543 ? 129.332 59.229 -241.921 1.00 59.19 543 GLN A N 1
ATOM 4560 C CA . GLN A 1 543 ? 129.885 60.026 -243.031 1.00 59.19 543 GLN A CA 1
ATOM 4561 C C . GLN A 1 543 ? 130.681 59.198 -244.059 1.00 59.19 543 GLN A C 1
ATOM 4563 O O . GLN A 1 543 ? 130.852 59.620 -245.201 1.00 59.19 543 GLN A O 1
ATOM 4568 N N . THR A 1 544 ? 131.166 58.011 -243.681 1.00 58.00 544 THR A N 1
ATOM 4569 C CA . THR A 1 544 ? 131.947 57.127 -244.565 1.00 58.00 544 THR A CA 1
ATOM 4570 C C . THR A 1 544 ? 131.120 56.042 -245.263 1.00 58.00 544 THR A C 1
ATOM 4572 O O . THR A 1 544 ? 131.639 55.365 -246.151 1.00 58.00 544 THR A O 1
ATOM 4575 N N . ALA A 1 545 ? 129.830 55.890 -244.937 1.00 56.56 545 ALA A N 1
ATOM 4576 C CA . ALA A 1 545 ? 128.943 54.931 -245.601 1.00 56.56 545 ALA A CA 1
ATOM 4577 C C . ALA A 1 545 ? 128.328 55.469 -246.909 1.00 56.56 545 ALA A C 1
ATOM 4579 O O . ALA A 1 545 ? 128.098 54.688 -247.840 1.00 56.56 545 ALA A O 1
ATOM 4580 N N . GLU A 1 546 ? 128.084 56.781 -246.994 1.00 53.47 546 GLU A N 1
ATOM 4581 C CA . GLU A 1 546 ? 127.321 57.428 -248.077 1.00 53.47 546 GLU A CA 1
ATOM 4582 C C . GLU A 1 546 ? 128.155 57.771 -249.327 1.00 53.47 546 GLU A C 1
ATOM 4584 O O . GLU A 1 546 ? 127.612 57.841 -250.426 1.00 53.47 546 GLU A O 1
ATOM 4589 N N . ILE A 1 547 ? 129.478 57.928 -249.201 1.00 58.28 547 ILE A N 1
ATOM 4590 C CA . ILE A 1 547 ? 130.365 58.281 -250.325 1.00 58.28 547 ILE A CA 1
ATOM 4591 C C . ILE A 1 547 ? 130.533 57.078 -251.265 1.00 58.28 547 ILE A C 1
ATOM 4593 O O . ILE A 1 547 ? 131.155 56.079 -250.901 1.00 58.28 547 ILE A O 1
ATOM 4597 N N . GLU A 1 548 ? 130.002 57.149 -252.488 1.00 45.59 548 GLU A N 1
ATOM 4598 C CA . GLU A 1 548 ? 129.988 56.008 -253.422 1.00 45.59 548 GLU A CA 1
ATOM 4599 C C . GLU A 1 548 ? 131.393 55.513 -253.828 1.00 45.59 548 GLU A C 1
ATOM 4601 O O . GLU A 1 548 ? 131.573 54.316 -254.061 1.00 45.59 548 GLU A O 1
ATOM 4606 N N . ASN A 1 549 ? 132.391 56.403 -253.859 1.00 53.59 549 ASN A N 1
ATOM 4607 C CA . ASN A 1 549 ? 133.741 56.152 -254.373 1.00 53.59 549 ASN A CA 1
ATOM 4608 C C . ASN A 1 549 ? 134.741 55.728 -253.268 1.00 53.59 549 ASN A C 1
ATOM 4610 O O . ASN A 1 549 ? 135.046 56.502 -252.358 1.00 53.59 549 ASN A O 1
ATOM 4614 N N . GLU A 1 550 ? 135.296 54.511 -253.353 1.00 55.38 550 GLU A N 1
ATOM 4615 C CA . GLU A 1 550 ? 136.081 53.891 -252.263 1.00 55.38 550 GLU A CA 1
ATOM 4616 C C . GLU A 1 550 ? 137.341 54.679 -251.853 1.00 55.38 550 GLU A C 1
ATOM 4618 O O . GLU A 1 550 ? 137.683 54.727 -250.670 1.00 55.38 550 GLU A O 1
ATOM 4623 N N . VAL A 1 551 ? 138.011 55.337 -252.806 1.00 57.12 551 VAL A N 1
ATOM 4624 C CA . VAL A 1 551 ? 139.258 56.101 -252.568 1.00 57.12 551 VAL A CA 1
ATOM 4625 C C . VAL A 1 551 ? 139.010 57.387 -251.762 1.00 57.12 551 VAL A C 1
ATOM 4627 O O . VAL A 1 551 ? 139.922 57.934 -251.137 1.00 57.12 551 VAL A O 1
ATOM 4630 N N . GLU A 1 552 ? 137.772 57.875 -251.759 1.00 53.75 552 GLU A N 1
ATOM 4631 C CA . GLU A 1 552 ? 137.371 59.128 -251.119 1.00 53.75 552 GLU A CA 1
ATOM 4632 C C . GLU A 1 552 ? 136.819 58.879 -249.704 1.00 53.75 552 GLU A C 1
ATOM 4634 O O . GLU A 1 552 ? 137.164 59.603 -248.767 1.00 53.75 552 GLU A O 1
ATOM 4639 N N . ALA A 1 553 ? 136.102 57.767 -249.507 1.00 54.16 553 ALA A N 1
ATOM 4640 C CA . ALA A 1 553 ? 135.662 57.303 -248.189 1.00 54.16 553 ALA A CA 1
ATOM 4641 C C . ALA A 1 553 ? 136.837 56.985 -247.237 1.00 54.16 553 ALA A C 1
ATOM 4643 O O . ALA A 1 553 ? 136.806 57.379 -246.068 1.00 54.16 553 ALA A O 1
ATOM 4644 N N . GLU A 1 554 ? 137.917 56.344 -247.715 1.00 61.69 554 GLU A N 1
ATOM 4645 C CA . GLU A 1 554 ? 139.109 56.122 -246.874 1.00 61.69 554 GLU A CA 1
ATOM 4646 C C . GLU A 1 554 ? 139.799 57.433 -246.460 1.00 61.69 554 GLU A C 1
ATOM 4648 O O . GLU A 1 554 ? 140.444 57.469 -245.412 1.00 61.69 554 GLU A O 1
ATOM 4653 N N . ARG A 1 555 ? 139.642 58.527 -247.221 1.00 57.44 555 ARG A N 1
ATOM 4654 C CA . ARG A 1 555 ? 140.262 59.823 -246.903 1.00 57.44 555 ARG A CA 1
ATOM 4655 C C . ARG A 1 555 ? 139.578 60.521 -245.726 1.00 57.44 555 ARG A C 1
ATOM 4657 O O . ARG A 1 555 ? 140.287 61.004 -244.846 1.00 57.44 555 ARG A O 1
ATOM 4664 N N . VAL A 1 556 ? 138.242 60.510 -245.672 1.00 60.56 556 VAL A N 1
ATOM 4665 C CA . VAL A 1 556 ? 137.463 61.017 -244.520 1.00 60.56 556 VAL A CA 1
ATOM 4666 C C . VAL A 1 556 ? 137.815 60.232 -243.252 1.00 60.56 556 VAL A C 1
ATOM 4668 O O . VAL A 1 556 ? 138.073 60.822 -242.199 1.00 60.56 556 VAL A O 1
ATOM 4671 N N . LEU A 1 557 ? 137.944 58.906 -243.379 1.00 60.59 557 LEU A N 1
ATOM 4672 C CA . LEU A 1 557 ? 138.396 58.033 -242.296 1.00 60.59 557 LEU A CA 1
ATOM 4673 C C . LEU A 1 557 ? 139.825 58.387 -241.830 1.00 60.59 557 LEU A C 1
ATOM 4675 O O . LEU A 1 557 ? 140.100 58.398 -240.631 1.00 60.59 557 LEU A O 1
ATOM 4679 N N . PHE A 1 558 ? 140.735 58.722 -242.754 1.00 51.56 558 PHE A N 1
ATOM 4680 C CA . PHE A 1 558 ? 142.126 59.059 -242.430 1.00 51.56 558 PHE A CA 1
ATOM 4681 C C . PHE A 1 558 ? 142.280 60.388 -241.676 1.00 51.56 558 PHE A C 1
ATOM 4683 O O . PHE A 1 558 ? 143.120 60.472 -240.779 1.00 51.56 558 PHE A O 1
ATOM 4690 N N . SER A 1 559 ? 141.454 61.399 -241.979 1.00 55.69 559 SER A N 1
ATOM 4691 C CA . SER A 1 559 ? 141.452 62.684 -241.257 1.00 55.69 559 SER A CA 1
ATOM 4692 C C . SER A 1 559 ? 141.099 62.558 -239.771 1.00 55.69 559 SER A C 1
ATOM 4694 O O . SER A 1 559 ? 141.646 63.304 -238.965 1.00 55.69 559 SER A O 1
ATOM 4696 N N . TYR A 1 560 ? 140.283 61.571 -239.384 1.00 54.97 560 TYR A N 1
ATOM 4697 C CA . TYR A 1 560 ? 139.954 61.266 -237.982 1.00 54.97 560 TYR A CA 1
ATOM 4698 C C . TYR A 1 560 ? 141.007 60.374 -237.280 1.00 54.97 560 TYR A C 1
ATOM 4700 O O . TYR A 1 560 ? 140.716 59.665 -236.320 1.00 54.97 560 TYR A O 1
ATOM 4708 N N . GLY A 1 561 ? 142.267 60.404 -237.734 1.00 57.44 561 GLY A N 1
ATOM 4709 C CA . GLY A 1 561 ? 143.394 59.813 -237.001 1.00 57.44 561 GLY A CA 1
ATOM 4710 C C . GLY A 1 561 ? 143.586 58.301 -237.178 1.00 57.44 561 GLY A C 1
ATOM 4711 O O . GLY A 1 561 ? 144.147 57.650 -236.290 1.00 57.44 561 GLY A O 1
ATOM 4712 N N . TYR A 1 562 ? 143.179 57.733 -238.323 1.00 51.59 562 TYR A N 1
ATOM 4713 C CA . TYR A 1 562 ? 143.254 56.297 -238.671 1.00 51.59 562 TYR A CA 1
ATOM 4714 C C . TYR A 1 562 ? 144.692 55.758 -238.892 1.00 51.59 562 TYR A C 1
ATOM 4716 O O . TYR A 1 562 ? 145.008 55.086 -239.878 1.00 51.59 562 TYR A O 1
ATOM 4724 N N . GLY A 1 563 ? 145.585 56.006 -237.933 1.00 42.59 563 GLY A N 1
ATOM 4725 C CA . GLY A 1 563 ? 146.974 55.546 -237.949 1.00 42.59 563 GLY A CA 1
ATOM 4726 C C . GLY A 1 563 ? 147.702 55.561 -236.601 1.00 42.59 563 GLY A C 1
ATOM 4727 O O . GLY A 1 563 ? 148.642 54.789 -236.450 1.00 42.59 563 GLY A O 1
ATOM 4728 N N . ALA A 1 564 ? 147.287 56.380 -235.624 1.00 38.91 564 ALA A N 1
ATOM 4729 C CA . ALA A 1 564 ? 148.143 56.697 -234.472 1.00 38.91 564 ALA A CA 1
ATOM 4730 C C . ALA A 1 564 ? 147.965 55.813 -233.217 1.00 38.91 564 ALA A C 1
ATOM 4732 O O . ALA A 1 564 ? 148.964 55.493 -232.586 1.00 38.91 564 ALA A O 1
ATOM 4733 N N . ASN A 1 565 ? 146.734 55.437 -232.827 1.00 45.09 565 ASN A N 1
ATOM 4734 C CA . ASN A 1 565 ? 146.476 54.837 -231.497 1.00 45.09 565 ASN A CA 1
ATOM 4735 C C . ASN A 1 565 ? 145.364 53.756 -231.434 1.00 45.09 565 ASN A C 1
ATOM 4737 O O . ASN A 1 565 ? 144.912 53.401 -230.347 1.00 45.09 565 ASN A O 1
ATOM 4741 N N . VAL A 1 566 ? 144.906 53.200 -232.565 1.00 41.69 566 VAL A N 1
ATOM 4742 C CA . VAL A 1 566 ? 143.789 52.223 -232.588 1.00 41.69 566 VAL A CA 1
ATOM 4743 C C . VAL A 1 566 ? 144.290 50.767 -232.713 1.00 41.69 566 VAL A C 1
ATOM 4745 O O . VAL A 1 566 ? 145.004 50.462 -233.673 1.00 41.69 566 VAL A O 1
ATOM 4748 N N . PRO A 1 567 ? 143.894 49.832 -231.818 1.00 46.31 567 PRO A N 1
ATOM 4749 C CA . PRO A 1 567 ? 144.310 48.426 -231.875 1.00 46.31 567 PRO A CA 1
ATOM 4750 C C . PRO A 1 567 ? 143.931 47.676 -233.166 1.00 46.31 567 PRO A C 1
ATOM 4752 O O . PRO A 1 567 ? 142.866 47.871 -233.761 1.00 46.31 567 PRO A O 1
ATOM 4755 N N . THR A 1 568 ? 144.788 46.733 -233.566 1.00 45.72 568 THR A N 1
ATOM 4756 C CA . THR A 1 568 ? 144.739 46.035 -234.867 1.00 45.72 568 THR A CA 1
ATOM 4757 C C . THR A 1 568 ? 143.464 45.221 -235.124 1.00 45.72 568 THR A C 1
ATOM 4759 O O . THR A 1 568 ? 143.058 45.074 -236.277 1.00 45.72 568 THR A O 1
ATOM 4762 N N . THR A 1 569 ? 142.786 44.728 -234.085 1.00 44.88 569 THR A N 1
ATOM 4763 C CA . THR A 1 569 ? 141.502 44.011 -234.207 1.00 44.88 569 THR A CA 1
ATOM 4764 C C . THR A 1 569 ? 140.309 44.937 -234.454 1.00 44.88 569 THR A C 1
ATOM 4766 O O . THR A 1 569 ? 139.407 44.568 -235.208 1.00 44.88 569 THR A O 1
ATOM 4769 N N . ALA A 1 570 ? 140.305 46.151 -233.891 1.00 42.97 570 ALA A N 1
ATOM 4770 C CA . ALA A 1 570 ? 139.244 47.136 -234.121 1.00 42.97 570 ALA A CA 1
ATOM 4771 C C . ALA A 1 570 ? 139.255 47.637 -235.575 1.00 42.97 570 ALA A C 1
ATOM 4773 O O . ALA A 1 570 ? 138.204 47.712 -236.215 1.00 42.97 570 ALA A O 1
ATOM 4774 N N . LYS A 1 571 ? 140.456 47.841 -236.140 1.00 49.38 571 LYS A N 1
ATOM 4775 C CA . LYS A 1 571 ? 140.669 48.238 -237.544 1.00 49.38 571 LYS A CA 1
ATOM 4776 C C . LYS A 1 571 ? 139.973 47.305 -238.551 1.00 49.38 571 LYS A C 1
ATOM 4778 O O . LYS A 1 571 ? 139.477 47.770 -239.575 1.00 49.38 571 LYS A O 1
ATOM 4783 N N . ARG A 1 572 ? 139.883 46.001 -238.240 1.00 51.44 572 ARG A N 1
ATOM 4784 C CA . ARG A 1 572 ? 139.176 44.999 -239.061 1.00 51.44 572 ARG A CA 1
ATOM 4785 C C . ARG A 1 572 ? 137.653 45.042 -238.890 1.00 51.44 572 ARG A C 1
ATOM 4787 O O . ARG A 1 572 ? 136.953 44.833 -239.874 1.00 51.44 572 ARG A O 1
ATOM 4794 N N . ARG A 1 573 ? 137.140 45.328 -237.685 1.00 54.00 573 ARG A N 1
ATOM 4795 C CA . ARG A 1 573 ? 135.690 45.447 -237.434 1.00 54.00 573 ARG A CA 1
ATOM 4796 C C . ARG A 1 573 ? 135.088 46.648 -238.161 1.00 54.00 573 ARG A C 1
ATOM 4798 O O . ARG A 1 573 ? 134.107 46.470 -238.871 1.00 54.00 573 ARG A O 1
ATOM 4805 N N . LEU A 1 574 ? 135.715 47.824 -238.062 1.00 57.88 574 LEU A N 1
ATOM 4806 C CA . LEU A 1 574 ? 135.218 49.052 -238.702 1.00 57.88 574 LEU A CA 1
ATOM 4807 C C . LEU A 1 574 ? 134.998 48.859 -240.217 1.00 57.88 574 LEU A C 1
ATOM 4809 O O . LEU A 1 574 ? 133.938 49.186 -240.744 1.00 57.88 574 LEU A O 1
ATOM 4813 N N . LYS A 1 575 ? 135.959 48.215 -240.899 1.00 56.50 575 LYS A N 1
ATOM 4814 C CA . LYS A 1 575 ? 135.882 47.934 -242.343 1.00 56.50 575 LYS A CA 1
ATOM 4815 C C . LYS A 1 575 ? 134.873 46.827 -242.715 1.00 56.50 575 LYS A C 1
ATOM 4817 O O . LYS A 1 575 ? 134.494 46.724 -243.875 1.00 56.50 575 LYS A O 1
ATOM 4822 N N . GLN A 1 576 ? 134.389 46.028 -241.755 1.00 59.44 576 GLN A N 1
ATOM 4823 C CA . GLN A 1 576 ? 133.256 45.110 -241.963 1.00 59.44 576 GLN A CA 1
ATOM 4824 C C . GLN A 1 576 ? 131.897 45.802 -241.765 1.00 59.44 576 GLN A C 1
ATOM 4826 O O . GLN A 1 576 ? 130.971 45.527 -242.527 1.00 59.44 576 GLN A O 1
ATOM 4831 N N . SER A 1 577 ? 131.776 46.713 -240.791 1.00 56.25 577 SER A N 1
ATOM 4832 C CA . SER A 1 577 ? 130.524 47.434 -240.508 1.00 56.25 577 SER A CA 1
ATOM 4833 C C . SER A 1 577 ? 130.027 48.247 -241.710 1.00 56.25 577 SER A C 1
ATOM 4835 O O . SER A 1 577 ? 128.851 48.164 -242.060 1.00 56.25 577 SER A O 1
ATOM 4837 N N . VAL A 1 578 ? 130.927 48.958 -242.403 1.00 59.97 578 VAL A N 1
ATOM 4838 C CA . VAL A 1 578 ? 130.579 49.790 -243.574 1.00 59.97 578 VAL A CA 1
ATOM 4839 C C . VAL A 1 578 ? 130.037 48.950 -244.747 1.00 59.97 578 VAL A C 1
ATOM 4841 O O . VAL A 1 578 ? 129.071 49.347 -245.398 1.00 59.97 578 VAL A O 1
ATOM 4844 N N . HIS A 1 579 ? 130.575 47.747 -244.989 1.00 59.34 579 HIS A N 1
ATOM 4845 C CA . HIS A 1 579 ? 130.034 46.841 -246.014 1.00 59.34 579 HIS A CA 1
ATOM 4846 C C . HIS A 1 579 ? 128.663 46.245 -245.642 1.00 59.34 579 HIS A C 1
ATOM 4848 O O . HIS A 1 579 ? 127.859 45.979 -246.535 1.00 59.34 579 HIS A O 1
ATOM 4854 N N . LEU A 1 580 ? 128.375 46.036 -244.351 1.00 61.31 580 LEU A N 1
ATOM 4855 C CA . LEU A 1 580 ? 127.062 45.556 -243.899 1.00 61.31 580 LEU A CA 1
ATOM 4856 C C . LEU A 1 580 ? 125.974 46.625 -244.069 1.00 61.31 580 LEU A C 1
ATOM 4858 O O . LEU A 1 580 ? 124.889 46.307 -244.562 1.00 61.31 580 LEU A O 1
ATOM 4862 N N . ALA A 1 581 ? 126.281 47.884 -243.738 1.00 56.97 581 ALA A N 1
ATOM 4863 C CA . ALA A 1 581 ? 125.347 49.008 -243.836 1.00 56.97 581 ALA A CA 1
ATOM 4864 C C . ALA A 1 581 ? 124.724 49.153 -245.240 1.00 56.97 581 ALA A C 1
ATOM 4866 O O . ALA A 1 581 ? 123.517 49.360 -245.367 1.00 56.97 581 ALA A O 1
ATOM 4867 N N . ARG A 1 582 ? 125.511 48.942 -246.307 1.00 57.41 582 ARG A N 1
ATOM 4868 C CA . ARG A 1 582 ? 125.035 49.053 -247.700 1.00 57.41 582 ARG A CA 1
ATOM 4869 C C . ARG A 1 582 ? 124.066 47.949 -248.151 1.00 57.41 582 ARG A C 1
ATOM 4871 O O . ARG A 1 582 ? 123.396 48.136 -249.161 1.00 57.41 582 ARG A O 1
ATOM 4878 N N . ARG A 1 583 ? 123.973 46.803 -247.457 1.00 57.53 583 ARG A N 1
ATOM 4879 C CA . ARG A 1 583 ? 123.202 45.633 -247.943 1.00 57.53 583 ARG A CA 1
ATOM 4880 C C . ARG A 1 583 ? 121.815 45.463 -247.314 1.00 57.53 583 ARG A C 1
ATOM 4882 O O . ARG A 1 583 ? 120.962 44.819 -247.920 1.00 57.53 583 ARG A O 1
ATOM 4889 N N . VAL A 1 584 ? 121.566 46.036 -246.136 1.00 63.34 584 VAL A N 1
ATOM 4890 C CA . VAL A 1 584 ? 120.258 45.934 -245.451 1.00 63.34 584 VAL A CA 1
ATOM 4891 C C . VAL A 1 584 ? 119.197 46.801 -246.145 1.00 63.34 584 VAL A C 1
ATOM 4893 O O . VAL A 1 584 ? 118.091 46.333 -246.414 1.00 63.34 584 VAL A O 1
ATOM 4896 N N . LEU A 1 585 ? 119.581 48.020 -246.542 1.00 62.91 585 LEU A N 1
ATOM 4897 C CA . LEU A 1 585 ? 118.726 49.064 -247.134 1.00 62.91 585 LEU A CA 1
ATOM 4898 C C . LEU A 1 585 ? 117.987 48.676 -248.436 1.00 62.91 585 LEU A C 1
ATOM 4900 O O . LEU A 1 585 ? 117.075 49.387 -248.854 1.00 62.91 585 LEU A O 1
ATOM 4904 N N . GLN A 1 586 ? 118.350 47.564 -249.087 1.00 54.03 586 GLN A N 1
ATOM 4905 C CA . GLN A 1 586 ? 117.682 47.075 -250.302 1.00 54.03 586 GLN A CA 1
ATOM 4906 C C . GLN A 1 586 ? 116.524 46.092 -250.051 1.00 54.03 586 GLN A C 1
ATOM 4908 O O . GLN A 1 586 ? 115.693 45.926 -250.942 1.00 54.03 586 GLN A O 1
ATOM 4913 N N . LEU A 1 587 ? 116.448 45.430 -248.888 1.00 61.31 587 LEU A N 1
ATOM 4914 C CA . LEU A 1 587 ? 115.533 44.292 -248.685 1.00 61.31 587 LEU A CA 1
ATOM 4915 C C . LEU A 1 587 ? 114.175 44.665 -248.073 1.00 61.31 587 LEU A C 1
ATOM 4917 O O . LEU A 1 587 ? 113.157 44.080 -248.437 1.00 61.31 587 LEU A O 1
ATOM 4921 N N . GLU A 1 588 ? 114.121 45.650 -247.174 1.00 59.94 588 GLU A N 1
ATOM 4922 C CA . GLU A 1 588 ? 112.892 45.962 -246.419 1.00 59.94 588 GLU A CA 1
ATOM 4923 C C . GLU A 1 588 ? 111.747 46.492 -247.302 1.00 59.94 588 GLU A C 1
ATOM 4925 O O . GLU A 1 588 ? 110.571 46.345 -246.971 1.00 59.94 588 GLU A O 1
ATOM 4930 N N . LYS A 1 589 ? 112.075 47.048 -248.474 1.00 62.12 589 LYS A N 1
ATOM 4931 C CA . LYS A 1 589 ? 111.132 47.724 -249.380 1.00 62.12 589 LYS A CA 1
ATOM 4932 C C . LYS A 1 589 ? 110.118 46.794 -250.074 1.00 62.12 589 LYS A C 1
ATOM 4934 O O . LYS A 1 589 ? 109.255 47.289 -250.792 1.00 62.12 589 LYS A O 1
ATOM 4939 N N . GLN A 1 590 ? 110.220 45.473 -249.889 1.00 48.03 590 GLN A N 1
ATOM 4940 C CA . GLN A 1 590 ? 109.379 44.471 -250.566 1.00 48.03 590 GLN A CA 1
ATOM 4941 C C . GLN A 1 590 ? 108.239 43.890 -249.706 1.00 48.03 590 GLN A C 1
ATOM 4943 O O . GLN A 1 590 ? 107.303 43.318 -250.258 1.00 48.03 590 GLN A O 1
ATOM 4948 N N . ASN A 1 591 ? 108.280 44.016 -248.375 1.00 63.44 591 ASN A N 1
ATOM 4949 C CA . ASN A 1 591 ? 107.454 43.177 -247.486 1.00 63.44 591 ASN A CA 1
ATOM 4950 C C . ASN A 1 591 ? 106.035 43.731 -247.194 1.00 63.44 591 ASN A C 1
ATOM 4952 O O . ASN A 1 591 ? 105.204 43.060 -246.588 1.00 63.44 591 ASN A O 1
ATOM 4956 N N . SER A 1 592 ? 105.737 44.967 -247.606 1.00 56.34 592 SER A N 1
ATOM 4957 C CA . SER A 1 592 ? 104.614 45.759 -247.065 1.00 56.34 592 SER A CA 1
ATOM 4958 C C . SER A 1 592 ? 103.236 45.549 -247.718 1.00 56.34 592 SER A C 1
ATOM 4960 O O . SER A 1 592 ? 102.302 46.271 -247.373 1.00 56.34 592 SER A O 1
ATOM 4962 N N . LEU A 1 593 ? 103.090 44.627 -248.679 1.00 56.56 593 LEU A N 1
ATOM 4963 C CA . LEU A 1 593 ? 101.888 44.539 -249.534 1.00 56.56 593 LEU A CA 1
ATOM 4964 C C . LEU A 1 593 ? 100.913 43.391 -249.205 1.00 56.56 593 LEU A C 1
ATOM 4966 O O . LEU A 1 593 ? 99.720 43.539 -249.447 1.00 56.56 593 LEU A O 1
ATOM 4970 N N . VAL A 1 594 ? 101.381 42.271 -248.646 1.00 64.06 594 VAL A N 1
ATOM 4971 C CA . VAL A 1 594 ? 100.631 40.991 -248.663 1.00 64.06 594 VAL A CA 1
ATOM 4972 C C . VAL A 1 594 ? 99.511 40.889 -247.611 1.00 64.06 594 VAL A C 1
ATOM 4974 O O . VAL A 1 594 ? 98.532 40.178 -247.805 1.00 64.06 594 VAL A O 1
ATOM 4977 N N . LEU A 1 595 ? 99.611 41.595 -246.481 1.00 69.81 595 LEU A N 1
ATOM 4978 C CA . LEU A 1 595 ? 98.747 41.348 -245.310 1.00 69.81 595 LEU A CA 1
ATOM 4979 C C . LEU A 1 595 ? 97.304 41.893 -245.397 1.00 69.81 595 LEU A C 1
ATOM 4981 O O . LEU A 1 595 ? 96.561 41.759 -244.428 1.00 69.81 595 LEU A O 1
ATOM 4985 N N . LYS A 1 596 ? 96.886 42.499 -246.518 1.00 62.88 596 LYS A N 1
ATOM 4986 C CA . LYS A 1 596 ? 95.543 43.100 -246.666 1.00 62.88 596 LYS A CA 1
ATOM 4987 C C . LYS A 1 596 ? 94.485 42.203 -247.322 1.00 62.88 596 LYS A C 1
ATOM 4989 O O . LYS A 1 596 ? 93.315 42.560 -247.288 1.00 62.88 596 LYS A O 1
ATOM 4994 N N . GLU A 1 597 ? 94.853 41.054 -247.888 1.00 55.59 597 GLU A N 1
ATOM 4995 C CA . GLU A 1 597 ? 93.919 40.199 -248.652 1.00 55.59 597 GLU A CA 1
ATOM 4996 C C . GLU A 1 597 ? 93.277 39.055 -247.837 1.00 55.59 597 GLU A C 1
ATOM 4998 O O . GLU A 1 597 ? 92.505 38.275 -248.384 1.00 55.59 597 GLU A O 1
ATOM 5003 N N . LEU A 1 598 ? 93.547 38.956 -246.526 1.00 68.69 598 LEU A N 1
ATOM 5004 C CA . LEU A 1 598 ? 93.000 37.901 -245.646 1.00 68.69 598 LEU A CA 1
ATOM 5005 C C . LEU A 1 598 ? 91.664 38.272 -244.958 1.00 68.69 598 LEU A C 1
ATOM 5007 O O . LEU A 1 598 ? 91.184 37.556 -244.079 1.00 68.69 598 LEU A O 1
ATOM 5011 N N . GLU A 1 599 ? 91.076 39.408 -245.325 1.00 52.53 599 GLU A N 1
ATOM 5012 C CA . GLU A 1 599 ? 89.729 39.814 -244.908 1.00 52.53 599 GLU A CA 1
ATOM 5013 C C . GLU A 1 599 ? 88.662 39.076 -245.763 1.00 52.53 599 GLU A C 1
ATOM 5015 O O . GLU A 1 599 ? 88.948 38.079 -246.428 1.00 52.53 599 GLU A O 1
ATOM 5020 N N . HIS A 1 600 ? 87.417 39.557 -245.776 1.00 58.88 600 HIS A N 1
ATOM 5021 C CA . HIS A 1 600 ? 86.409 39.293 -246.818 1.00 58.88 600 HIS A CA 1
ATOM 5022 C C . HIS A 1 600 ? 85.786 37.877 -246.928 1.00 58.88 600 HIS A C 1
ATOM 5024 O O . HIS A 1 600 ? 84.642 37.774 -247.362 1.00 58.88 600 HIS A O 1
ATOM 5030 N N . GLN A 1 601 ? 86.454 36.780 -246.539 1.00 59.44 601 GLN A N 1
ATOM 5031 C CA . GLN A 1 601 ? 85.915 35.421 -246.771 1.00 59.44 601 GLN A CA 1
ATOM 5032 C C . GLN A 1 601 ? 84.965 34.857 -245.695 1.00 59.44 601 GLN A C 1
ATOM 5034 O O . GLN A 1 601 ? 84.227 33.917 -245.989 1.00 59.44 601 GLN A O 1
ATOM 5039 N N . LYS A 1 602 ? 84.955 35.362 -244.452 1.00 64.62 602 LYS A N 1
ATOM 5040 C CA . LYS A 1 602 ? 84.222 34.687 -243.353 1.00 64.62 602 LYS A CA 1
ATOM 5041 C C . LYS A 1 602 ? 82.729 35.011 -243.238 1.00 64.62 602 LYS A C 1
ATOM 5043 O O . LYS A 1 602 ? 82.000 34.218 -242.644 1.00 64.62 602 LYS A O 1
ATOM 5048 N N . ASP A 1 603 ? 82.247 36.099 -243.834 1.00 52.97 603 ASP A N 1
ATOM 5049 C CA . ASP A 1 603 ? 80.864 36.561 -243.624 1.00 52.97 603 ASP A CA 1
ATOM 5050 C C . ASP A 1 603 ? 79.794 35.713 -244.346 1.00 52.97 603 ASP A C 1
ATOM 5052 O O . ASP A 1 603 ? 78.623 35.719 -243.957 1.00 52.97 603 ASP A O 1
ATOM 5056 N N . GLN A 1 604 ? 80.185 34.912 -245.347 1.00 52.56 604 GLN A N 1
ATOM 5057 C CA . GLN A 1 604 ? 79.266 34.082 -246.145 1.00 52.56 604 GLN A CA 1
ATOM 5058 C C . GLN A 1 604 ? 78.671 32.873 -245.393 1.00 52.56 604 GLN A C 1
ATOM 5060 O O . GLN A 1 604 ? 77.680 32.300 -245.839 1.00 52.56 604 GLN A O 1
ATOM 5065 N N . VAL A 1 605 ? 79.230 32.480 -244.243 1.00 65.25 605 VAL A N 1
ATOM 5066 C CA . VAL A 1 605 ? 78.827 31.258 -243.509 1.00 65.25 605 VAL A CA 1
ATOM 5067 C C . VAL A 1 605 ? 77.490 31.423 -242.753 1.00 65.25 605 VAL A C 1
ATOM 5069 O O . VAL A 1 605 ? 76.917 30.455 -242.260 1.00 65.25 605 VAL A O 1
ATOM 5072 N N . THR A 1 606 ? 76.950 32.641 -242.670 1.00 51.38 606 THR A N 1
ATOM 5073 C CA . THR A 1 606 ? 75.825 32.988 -241.782 1.00 51.38 606 THR A CA 1
ATOM 5074 C C . THR A 1 606 ? 74.431 32.509 -242.219 1.00 51.38 606 THR A C 1
ATOM 5076 O O . THR A 1 606 ? 73.548 32.420 -241.368 1.00 51.38 606 THR A O 1
ATOM 5079 N N . GLN A 1 607 ? 74.184 32.222 -243.504 1.00 53.84 607 GLN A N 1
ATOM 5080 C CA . GLN A 1 607 ? 72.824 32.374 -244.066 1.00 53.84 607 GLN A CA 1
ATOM 5081 C C . GLN A 1 607 ? 71.995 31.091 -244.297 1.00 53.84 607 GLN A C 1
ATOM 5083 O O . GLN A 1 607 ? 70.795 31.197 -244.528 1.00 53.84 607 GLN A O 1
ATOM 5088 N N . LEU A 1 608 ? 72.567 29.883 -244.216 1.00 55.72 608 LEU A N 1
ATOM 5089 C CA . LEU A 1 608 ? 71.889 28.644 -244.668 1.00 55.72 608 LEU A CA 1
ATOM 5090 C C . LEU A 1 608 ? 71.179 27.815 -243.572 1.00 55.72 608 LEU A C 1
ATOM 5092 O O . LEU A 1 608 ? 70.623 26.759 -243.861 1.00 55.72 608 LEU A O 1
ATOM 5096 N N . SER A 1 609 ? 71.184 28.255 -242.310 1.00 55.75 609 SER A N 1
ATOM 5097 C CA . SER A 1 609 ? 70.799 27.401 -241.165 1.00 55.75 609 SER A CA 1
ATOM 5098 C C . SER A 1 609 ? 69.297 27.401 -240.797 1.00 55.75 609 SER A C 1
ATOM 5100 O O . SER A 1 609 ? 68.908 26.775 -239.812 1.00 55.75 609 SER A O 1
ATOM 5102 N N . GLN A 1 610 ? 68.433 28.124 -241.524 1.00 49.75 610 GLN A N 1
ATOM 5103 C CA . GLN A 1 610 ? 67.090 28.490 -241.022 1.00 49.75 610 GLN A CA 1
ATOM 5104 C C . GLN A 1 610 ? 65.874 27.756 -241.633 1.00 49.75 610 GLN A C 1
ATOM 5106 O O . GLN A 1 610 ? 64.797 27.842 -241.048 1.00 49.75 610 GLN A O 1
ATOM 5111 N N . GLU A 1 611 ? 65.987 27.024 -242.750 1.00 54.62 611 GLU A N 1
ATOM 5112 C CA . GLU A 1 611 ? 64.787 26.670 -243.550 1.00 54.62 611 GLU A CA 1
ATOM 5113 C C . GLU A 1 611 ? 64.190 25.250 -243.378 1.00 54.62 611 GLU A C 1
ATOM 5115 O O . GLU A 1 611 ? 63.029 25.039 -243.718 1.00 54.62 611 GLU A O 1
ATOM 5120 N N . VAL A 1 612 ? 64.931 24.244 -242.889 1.00 56.91 612 VAL A N 1
ATOM 5121 C CA . VAL A 1 612 ? 64.630 22.839 -243.276 1.00 56.91 612 VAL A CA 1
ATOM 5122 C C . VAL A 1 612 ? 63.564 22.083 -242.451 1.00 56.91 612 VAL A C 1
ATOM 5124 O O . VAL A 1 612 ? 62.769 21.347 -243.036 1.00 56.91 612 VAL A O 1
ATOM 5127 N N . ASN A 1 613 ? 63.555 22.150 -241.111 1.00 52.84 613 ASN A N 1
ATOM 5128 C CA . ASN A 1 613 ? 63.048 21.004 -240.315 1.00 52.84 613 ASN A CA 1
ATOM 5129 C C . ASN A 1 613 ? 61.641 21.090 -239.677 1.00 52.84 613 ASN A C 1
ATOM 5131 O O . ASN A 1 613 ? 61.104 20.044 -239.312 1.00 52.84 613 ASN A O 1
ATOM 5135 N N . ASN A 1 614 ? 60.988 22.254 -239.584 1.00 50.06 614 ASN A N 1
ATOM 5136 C CA . ASN A 1 614 ? 59.732 22.391 -238.810 1.00 50.06 614 ASN A CA 1
ATOM 5137 C C . ASN A 1 614 ? 58.422 22.116 -239.588 1.00 50.06 614 ASN A C 1
ATOM 5139 O O . ASN A 1 614 ? 57.344 22.518 -239.160 1.00 50.06 614 ASN A O 1
ATOM 5143 N N . LEU A 1 615 ? 58.477 21.369 -240.696 1.00 42.59 615 LEU A N 1
ATOM 5144 C CA . LEU A 1 615 ? 57.294 20.938 -241.465 1.00 42.59 615 LEU A CA 1
ATOM 5145 C C . LEU A 1 615 ? 56.814 19.508 -241.127 1.00 42.59 615 LEU A C 1
ATOM 5147 O O . LEU A 1 615 ? 56.159 18.864 -241.945 1.00 42.59 615 LEU A O 1
ATOM 5151 N N . LYS A 1 616 ? 57.175 18.956 -239.956 1.00 49.03 616 LYS A N 1
ATOM 5152 C CA . LYS A 1 616 ? 57.140 17.494 -239.712 1.00 49.03 616 LYS A CA 1
ATOM 5153 C C . LYS A 1 616 ? 56.287 17.015 -238.521 1.00 49.03 616 LYS A C 1
ATOM 5155 O O . LYS A 1 616 ? 56.289 15.822 -238.226 1.00 49.03 616 LYS A O 1
ATOM 5160 N N . GLU A 1 617 ? 55.514 17.897 -237.881 1.00 46.50 617 GLU A N 1
ATOM 5161 C CA . GLU A 1 617 ? 54.949 17.689 -236.527 1.00 46.50 617 GLU A CA 1
ATOM 5162 C C . GLU A 1 617 ? 53.429 17.374 -236.448 1.00 46.50 617 GLU A C 1
ATOM 5164 O O . GLU A 1 617 ? 52.778 17.601 -235.435 1.00 46.50 617 GLU A O 1
ATOM 5169 N N . THR A 1 618 ? 52.802 16.852 -237.507 1.00 40.72 618 THR A N 1
ATOM 5170 C CA . THR A 1 618 ? 51.318 16.844 -237.624 1.00 40.72 618 THR A CA 1
ATOM 5171 C C . THR A 1 618 ? 50.715 15.523 -238.125 1.00 40.72 618 THR A C 1
ATOM 5173 O O . THR A 1 618 ? 49.822 15.522 -238.977 1.00 40.72 618 THR A O 1
ATOM 5176 N N . GLN A 1 619 ? 51.150 14.365 -237.601 1.00 33.94 619 GLN A N 1
ATOM 5177 C CA . GLN A 1 619 ? 50.400 13.109 -237.815 1.00 33.94 619 GLN A CA 1
ATOM 5178 C C . GLN A 1 619 ? 50.642 11.979 -236.786 1.00 33.94 619 GLN A C 1
ATOM 5180 O O . GLN A 1 619 ? 51.177 10.927 -237.129 1.00 33.94 619 GLN A O 1
ATOM 5185 N N . ARG A 1 620 ? 50.180 12.144 -235.530 1.00 42.97 620 ARG A N 1
ATOM 5186 C CA . ARG A 1 620 ? 49.842 11.000 -234.635 1.00 42.97 620 ARG A CA 1
ATOM 5187 C C . ARG A 1 620 ? 48.894 11.306 -233.458 1.00 42.97 620 ARG A C 1
ATOM 5189 O O . ARG A 1 620 ? 48.965 10.673 -232.415 1.00 42.97 620 ARG A O 1
ATOM 5196 N N . ILE A 1 621 ? 47.943 12.222 -233.667 1.00 41.78 621 ILE A N 1
ATOM 5197 C CA . ILE A 1 621 ? 46.814 12.485 -232.742 1.00 41.78 621 ILE A CA 1
ATOM 5198 C C . ILE A 1 621 ? 45.609 11.541 -233.002 1.00 41.78 621 ILE A C 1
ATOM 5200 O O . ILE A 1 621 ? 44.652 11.501 -232.236 1.00 41.78 621 ILE A O 1
ATOM 5204 N N . MET A 1 622 ? 45.657 10.698 -234.043 1.00 33.59 622 MET A N 1
ATOM 5205 C CA . MET A 1 622 ? 44.682 9.613 -234.226 1.00 33.59 622 MET A CA 1
ATOM 5206 C C . MET A 1 622 ? 44.959 8.442 -233.270 1.00 33.59 622 MET A C 1
ATOM 5208 O O . MET A 1 622 ? 45.915 7.706 -233.501 1.00 33.59 622 MET A O 1
ATOM 5212 N N . VAL A 1 623 ? 44.096 8.253 -232.260 1.00 41.03 623 VAL A N 1
ATOM 5213 C CA . VAL A 1 623 ? 43.437 6.967 -231.889 1.00 41.03 623 VAL A CA 1
ATOM 5214 C C . VAL A 1 623 ? 42.603 7.108 -230.601 1.00 41.03 623 VAL A C 1
ATOM 5216 O O . VAL A 1 623 ? 41.543 6.495 -230.506 1.00 41.03 623 VAL A O 1
ATOM 5219 N N . PHE A 1 624 ? 43.008 7.960 -229.653 1.00 33.31 624 PHE A N 1
ATOM 5220 C CA . PHE A 1 624 ? 42.214 8.319 -228.466 1.00 33.31 624 PHE A CA 1
ATOM 5221 C C . PHE A 1 624 ? 41.676 9.757 -228.630 1.00 33.31 624 PHE A C 1
ATOM 5223 O O . PHE A 1 624 ? 42.472 10.685 -228.703 1.00 33.31 624 PHE A O 1
ATOM 5230 N N . ILE A 1 625 ? 40.370 10.032 -228.718 1.00 32.34 625 ILE A N 1
ATOM 5231 C CA . ILE A 1 625 ? 39.192 9.180 -228.479 1.00 32.34 625 ILE A CA 1
ATOM 5232 C C . ILE A 1 625 ? 38.257 9.221 -229.699 1.00 32.34 625 ILE A C 1
ATOM 5234 O O . ILE A 1 625 ? 37.760 10.279 -230.078 1.00 32.34 625 ILE A O 1
ATOM 5238 N N . SER A 1 626 ? 37.989 8.050 -230.281 1.00 33.34 626 SER A N 1
ATOM 5239 C CA . SER A 1 626 ? 36.800 7.801 -231.108 1.00 33.34 626 SER A CA 1
ATOM 5240 C C . SER A 1 626 ? 35.718 7.160 -230.233 1.00 33.34 626 SER A C 1
ATOM 5242 O O . SER A 1 626 ? 36.068 6.428 -229.311 1.00 33.34 626 SER A O 1
ATOM 5244 N N . VAL A 1 627 ? 34.435 7.390 -230.549 1.00 40.38 627 VAL A N 1
ATOM 5245 C CA . VAL A 1 627 ? 33.252 7.053 -229.718 1.00 40.38 627 VAL A CA 1
ATOM 5246 C C . VAL A 1 627 ? 33.182 7.954 -228.462 1.00 40.38 627 VAL A C 1
ATOM 5248 O O . VAL A 1 627 ? 33.901 7.739 -227.498 1.00 40.38 627 VAL A O 1
ATOM 5251 N N . LEU A 1 628 ? 32.518 9.122 -228.527 1.00 36.44 628 LEU A N 1
ATOM 5252 C CA . LEU A 1 628 ? 31.057 9.354 -228.368 1.00 36.44 628 LEU A CA 1
ATOM 5253 C C . LEU A 1 628 ? 30.599 9.258 -226.886 1.00 36.44 628 LEU A C 1
ATOM 5255 O O . LEU A 1 628 ? 31.075 8.401 -226.159 1.00 36.44 628 LEU A O 1
ATOM 5259 N N . CYS A 1 629 ? 29.700 10.103 -226.355 1.00 31.45 629 CYS A N 1
ATOM 5260 C CA . CYS A 1 629 ? 28.605 10.853 -226.996 1.00 31.45 629 CYS A CA 1
ATOM 5261 C C . CYS A 1 629 ? 28.312 12.240 -226.355 1.00 31.45 629 CYS A C 1
ATOM 5263 O O . CYS A 1 629 ? 28.324 12.381 -225.140 1.00 31.45 629 CYS A O 1
ATOM 5265 N N . TYR A 1 630 ? 27.915 13.210 -227.193 1.00 37.62 630 TYR A N 1
ATOM 5266 C CA . TYR A 1 630 ? 26.862 14.227 -226.963 1.00 37.62 630 TYR A CA 1
ATOM 5267 C C . TYR A 1 630 ? 26.802 15.032 -225.636 1.00 37.62 630 TYR A C 1
ATOM 5269 O O . TYR A 1 630 ? 25.999 14.740 -224.752 1.00 37.62 630 TYR A O 1
ATOM 5277 N N . SER A 1 631 ? 27.445 16.207 -225.618 1.00 29.25 631 SER A N 1
ATOM 5278 C CA . SER A 1 631 ? 26.741 17.517 -225.647 1.00 29.25 631 SER A CA 1
ATOM 5279 C C . SER A 1 631 ? 27.733 18.639 -226.020 1.00 29.25 631 SER A C 1
ATOM 5281 O O . SER A 1 631 ? 28.812 18.700 -225.449 1.00 29.25 631 SER A O 1
ATOM 5283 N N . PHE A 1 632 ? 27.569 19.359 -227.139 1.00 29.45 632 PHE A N 1
ATOM 5284 C CA . PHE A 1 632 ? 26.688 20.528 -227.380 1.00 29.45 632 PHE A CA 1
ATOM 5285 C C . PHE A 1 632 ? 27.231 21.830 -226.725 1.00 29.45 632 PHE A C 1
ATOM 5287 O O . PHE A 1 632 ? 27.339 21.874 -225.508 1.00 29.45 632 PHE A O 1
ATOM 5294 N N . VAL A 1 633 ? 27.563 22.921 -227.444 1.00 39.94 633 VAL A N 1
ATOM 5295 C CA . VAL A 1 633 ? 27.612 23.151 -228.911 1.00 39.94 633 VAL A CA 1
ATOM 5296 C C . VAL A 1 633 ? 28.461 24.398 -229.268 1.00 39.94 633 VAL A C 1
ATOM 5298 O O . VAL A 1 633 ? 28.464 25.342 -228.492 1.00 39.94 633 VAL A O 1
ATOM 5301 N N . TYR A 1 634 ? 29.084 24.407 -230.465 1.00 31.33 634 TYR A N 1
ATOM 5302 C CA . TYR A 1 634 ? 29.807 25.518 -231.154 1.00 31.33 634 TYR A CA 1
ATOM 5303 C C . TYR A 1 634 ? 31.034 26.094 -230.388 1.00 31.33 634 TYR A C 1
ATOM 5305 O O . TYR A 1 634 ? 30.925 26.475 -229.234 1.00 31.33 634 TYR A O 1
ATOM 5313 N N . PHE A 1 635 ? 32.252 26.228 -230.944 1.00 37.72 635 PHE A N 1
ATOM 5314 C CA . PHE A 1 635 ? 32.763 26.273 -232.339 1.00 37.72 635 PHE A CA 1
ATOM 5315 C C . PHE A 1 635 ? 34.315 26.027 -232.319 1.00 37.72 635 PHE A C 1
ATOM 5317 O O . PHE A 1 635 ? 34.881 25.989 -231.233 1.00 37.72 635 PHE A O 1
ATOM 5324 N N . LEU A 1 636 ? 35.116 25.861 -233.393 1.00 32.34 636 LEU A N 1
ATOM 5325 C CA . LEU A 1 636 ? 34.883 25.878 -234.852 1.00 32.34 636 LEU A CA 1
ATOM 5326 C C . LEU A 1 636 ? 35.786 24.849 -235.614 1.00 32.34 636 LEU A C 1
ATOM 5328 O O . LEU A 1 636 ? 35.300 23.773 -235.944 1.00 32.34 636 LEU A O 1
ATOM 5332 N N . SER A 1 637 ? 37.055 25.168 -235.944 1.00 34.53 637 SER A N 1
ATOM 5333 C CA . SER A 1 637 ? 38.059 24.339 -236.690 1.00 34.53 637 SER A CA 1
ATOM 5334 C C . SER A 1 637 ? 39.476 25.001 -236.595 1.00 34.53 637 SER A C 1
ATOM 5336 O O . SER A 1 637 ? 39.610 25.849 -235.718 1.00 34.53 637 SER A O 1
ATOM 5338 N N . ASN A 1 638 ? 40.591 24.762 -237.331 1.00 35.94 638 ASN A N 1
ATOM 5339 C CA . ASN A 1 638 ? 41.005 24.070 -238.592 1.00 35.94 638 ASN A CA 1
ATOM 5340 C C . ASN A 1 638 ? 42.590 24.049 -238.651 1.00 35.94 638 ASN A C 1
ATOM 5342 O O . ASN A 1 638 ? 43.178 24.715 -237.807 1.00 35.94 638 ASN A O 1
ATOM 5346 N N . PHE A 1 639 ? 43.418 23.447 -239.546 1.00 33.06 639 PHE A N 1
ATOM 5347 C CA . PHE A 1 639 ? 43.322 22.438 -240.636 1.00 33.06 639 PHE A CA 1
ATOM 5348 C C . PHE A 1 639 ? 44.742 21.919 -241.076 1.00 33.06 639 PHE A C 1
ATOM 5350 O O . PHE A 1 639 ? 45.482 22.672 -241.703 1.00 33.06 639 PHE A O 1
ATOM 5357 N N . LYS A 1 640 ? 45.090 20.623 -240.898 1.00 39.41 640 LYS A N 1
ATOM 5358 C CA . LYS A 1 640 ? 46.274 19.927 -241.524 1.00 39.41 640 LYS A CA 1
ATOM 5359 C C . LYS A 1 640 ? 47.672 20.530 -241.144 1.00 39.41 640 LYS A C 1
ATOM 5361 O O . LYS A 1 640 ? 47.715 21.291 -240.189 1.00 39.41 640 LYS A O 1
ATOM 5366 N N . ILE A 1 641 ? 48.858 20.215 -241.719 1.00 37.28 641 ILE A N 1
ATOM 5367 C CA . ILE A 1 641 ? 49.339 19.220 -242.726 1.00 37.28 641 ILE A CA 1
ATOM 5368 C C . ILE A 1 641 ? 50.793 18.744 -242.413 1.00 37.28 641 ILE A C 1
ATOM 5370 O O . ILE A 1 641 ? 51.516 19.474 -241.741 1.00 37.28 641 ILE A O 1
ATOM 5374 N N . SER A 1 642 ? 51.194 17.541 -242.870 1.00 37.94 642 SER A N 1
ATOM 5375 C CA . SER A 1 642 ? 52.409 16.738 -242.508 1.00 37.94 642 SER A CA 1
ATOM 5376 C C . SER A 1 642 ? 53.697 17.040 -243.330 1.00 37.94 642 SER A C 1
ATOM 5378 O O . SER A 1 642 ? 53.596 17.760 -244.317 1.00 37.94 642 SER A O 1
ATOM 5380 N N . CYS A 1 643 ? 54.930 16.579 -242.991 1.00 32.56 643 CYS A N 1
ATOM 5381 C CA . CYS A 1 643 ? 55.471 15.199 -243.167 1.00 32.56 643 CYS A CA 1
ATOM 5382 C C . CYS A 1 643 ? 56.956 14.921 -242.699 1.00 32.56 643 CYS A C 1
ATOM 5384 O O . CYS A 1 643 ? 57.908 15.405 -243.305 1.00 32.56 643 CYS A O 1
ATOM 5386 N N . LEU A 1 644 ? 57.138 14.031 -241.701 1.00 42.81 644 LEU A N 1
ATOM 5387 C CA . LEU A 1 644 ? 58.159 12.949 -241.475 1.00 42.81 644 LEU A CA 1
ATOM 5388 C C . LEU A 1 644 ? 59.680 13.021 -241.890 1.00 42.81 644 LEU A C 1
ATOM 5390 O O . LEU A 1 644 ? 59.998 13.326 -243.036 1.00 42.81 644 LEU A O 1
ATOM 5394 N N . ILE A 1 645 ? 60.587 12.504 -241.012 1.00 41.69 645 ILE A N 1
ATOM 5395 C CA . ILE A 1 645 ? 61.906 11.809 -241.296 1.00 41.69 645 ILE A CA 1
ATOM 5396 C C . ILE A 1 645 ? 63.160 12.683 -241.704 1.00 41.69 645 ILE A C 1
ATOM 5398 O O . ILE A 1 645 ? 62.934 13.744 -242.276 1.00 41.69 645 ILE A O 1
ATOM 5402 N N . ILE A 1 646 ? 64.483 12.391 -241.497 1.00 35.69 646 ILE A N 1
ATOM 5403 C CA . ILE A 1 646 ? 65.304 11.362 -240.757 1.00 35.69 646 ILE A CA 1
ATOM 5404 C C . ILE A 1 646 ? 66.839 11.742 -240.621 1.00 35.69 646 ILE A C 1
ATOM 5406 O O . ILE A 1 646 ? 67.301 12.583 -241.378 1.00 35.69 646 ILE A O 1
ATOM 5410 N N . GLN A 1 647 ? 67.601 11.061 -239.724 1.00 33.66 647 GLN A N 1
ATOM 5411 C CA . GLN A 1 647 ? 69.082 10.768 -239.626 1.00 33.66 647 GLN A CA 1
ATOM 5412 C C . GLN A 1 647 ? 70.225 11.817 -239.377 1.00 33.66 647 GLN A C 1
ATOM 5414 O O . GLN A 1 647 ? 70.527 12.652 -240.215 1.00 33.66 647 GLN A O 1
ATOM 5419 N N . ASN A 1 648 ? 70.944 11.597 -238.252 1.00 34.03 648 ASN A N 1
ATOM 5420 C CA . ASN A 1 648 ? 72.391 11.294 -238.022 1.00 34.03 648 ASN A CA 1
ATOM 5421 C C . ASN A 1 648 ? 73.643 12.105 -238.510 1.00 34.03 648 ASN A C 1
ATOM 5423 O O . ASN A 1 648 ? 73.855 12.317 -239.695 1.00 34.03 648 ASN A O 1
ATOM 5427 N N . ASP A 1 649 ? 74.574 12.248 -237.537 1.00 27.92 649 ASP A N 1
ATOM 5428 C CA . ASP A 1 649 ? 76.041 11.951 -237.531 1.00 27.92 649 ASP A CA 1
ATOM 5429 C C . ASP A 1 649 ? 77.192 12.971 -237.836 1.00 27.92 649 ASP A C 1
ATOM 5431 O O . ASP A 1 649 ? 77.357 13.494 -238.929 1.00 27.92 649 ASP A O 1
ATOM 5435 N N . PHE A 1 650 ? 78.080 13.084 -236.822 1.00 28.78 650 PHE A N 1
ATOM 5436 C CA . PHE A 1 650 ? 79.571 13.134 -236.797 1.00 28.78 650 PHE A CA 1
ATOM 5437 C C . PHE A 1 650 ? 80.457 14.282 -237.406 1.00 28.78 650 PHE A C 1
ATOM 5439 O O . PHE A 1 650 ? 80.775 14.307 -238.589 1.00 28.78 650 PHE A O 1
ATOM 5446 N N . THR A 1 651 ? 81.131 15.012 -236.485 1.00 31.98 651 THR A N 1
ATOM 5447 C CA . THR A 1 651 ? 82.606 15.313 -236.389 1.00 31.98 651 THR A CA 1
ATOM 5448 C C . THR A 1 651 ? 83.396 16.452 -237.108 1.00 31.98 651 THR A C 1
ATOM 5450 O O . THR A 1 651 ? 83.391 16.566 -238.324 1.00 31.98 651 THR A O 1
ATOM 5453 N N . ILE A 1 652 ? 84.307 17.062 -236.298 1.00 32.44 652 ILE A N 1
ATOM 5454 C CA . ILE A 1 652 ? 85.763 17.383 -236.517 1.00 32.44 652 ILE A CA 1
ATOM 5455 C C . ILE A 1 652 ? 86.261 18.814 -236.924 1.00 32.44 652 ILE A C 1
ATOM 5457 O O . ILE A 1 652 ? 85.659 19.486 -237.750 1.00 32.44 652 ILE A O 1
ATOM 5461 N N . CYS A 1 653 ? 87.439 19.196 -236.359 1.00 30.77 653 CYS A N 1
ATOM 5462 C CA . CYS A 1 653 ? 88.363 20.340 -236.653 1.00 30.77 653 CYS A CA 1
ATOM 5463 C C . CYS A 1 653 ? 87.935 21.795 -236.248 1.00 30.77 653 CYS A C 1
ATOM 5465 O O . CYS A 1 653 ? 86.748 22.052 -236.108 1.00 30.77 653 CYS A O 1
ATOM 5467 N N . GLU A 1 654 ? 88.809 22.803 -235.974 1.00 30.08 654 GLU A N 1
ATOM 5468 C CA . GLU A 1 654 ? 90.301 22.913 -235.976 1.00 30.08 654 GLU A CA 1
ATOM 5469 C C . GLU A 1 654 ? 90.911 24.120 -235.159 1.00 30.08 654 GLU A C 1
ATOM 5471 O O . GLU A 1 654 ? 90.234 25.110 -234.904 1.00 30.08 654 GLU A O 1
ATOM 5476 N N . THR A 1 655 ? 92.242 24.098 -234.902 1.00 33.81 655 THR A N 1
ATOM 5477 C CA . THR A 1 655 ? 93.233 25.228 -234.728 1.00 33.81 655 THR A CA 1
ATOM 5478 C C . THR A 1 655 ? 93.405 26.157 -233.470 1.00 33.81 655 THR A C 1
ATOM 5480 O O . THR A 1 655 ? 92.540 26.951 -233.129 1.00 33.81 655 THR A O 1
ATOM 5483 N N . ASN A 1 656 ? 94.674 26.204 -232.978 1.00 30.31 656 ASN A N 1
ATOM 5484 C CA . ASN A 1 656 ? 95.597 27.372 -232.744 1.00 30.31 656 ASN A CA 1
ATOM 5485 C C . ASN A 1 656 ? 95.791 28.211 -231.424 1.00 30.31 656 ASN A C 1
ATOM 5487 O O . ASN A 1 656 ? 94.909 28.941 -230.999 1.00 30.31 656 ASN A O 1
ATOM 5491 N N . LEU A 1 657 ? 97.082 28.256 -230.979 1.00 30.00 657 LEU A N 1
ATOM 5492 C CA . LEU A 1 657 ? 97.941 29.362 -230.414 1.00 30.00 657 LEU A CA 1
ATOM 5493 C C . LEU A 1 657 ? 97.559 30.162 -229.116 1.00 30.00 657 LEU A C 1
ATOM 5495 O O . LEU A 1 657 ? 96.400 30.203 -228.740 1.00 30.00 657 LEU A O 1
ATOM 5499 N N . MET A 1 658 ? 98.443 30.938 -228.427 1.00 29.12 658 MET A N 1
ATOM 5500 C CA . MET A 1 658 ? 99.849 30.765 -227.923 1.00 29.12 658 MET A CA 1
ATOM 5501 C C . MET A 1 658 ? 100.350 31.981 -227.057 1.00 29.12 658 MET A C 1
ATOM 5503 O O . MET A 1 658 ? 99.787 33.064 -227.143 1.00 29.12 658 MET A O 1
ATOM 5507 N N . LEU A 1 659 ? 101.502 31.824 -226.360 1.00 27.22 659 LEU A N 1
ATOM 5508 C CA . LEU A 1 659 ? 102.471 32.852 -225.848 1.00 27.22 659 LEU A CA 1
ATOM 5509 C C . LEU A 1 659 ? 102.295 33.557 -224.454 1.00 27.22 659 LEU A C 1
ATOM 5511 O O . LEU A 1 659 ? 101.429 33.195 -223.669 1.00 27.22 659 LEU A O 1
ATOM 5515 N N . LYS A 1 660 ? 103.297 34.387 -224.063 1.00 35.00 660 LYS A N 1
ATOM 5516 C CA . LYS A 1 660 ? 103.866 34.695 -222.696 1.00 35.00 660 LYS A CA 1
ATOM 5517 C C . LYS A 1 660 ? 104.154 36.220 -222.498 1.00 35.00 660 LYS A C 1
ATOM 5519 O O . LYS A 1 660 ? 103.914 36.911 -223.487 1.00 35.00 660 LYS A O 1
ATOM 5524 N N . PRO A 1 661 ? 104.757 36.783 -221.390 1.00 57.16 661 PRO A N 1
ATOM 5525 C CA . PRO A 1 661 ? 105.387 36.269 -220.124 1.00 57.16 661 PRO A CA 1
ATOM 5526 C C . PRO A 1 661 ? 104.736 36.876 -218.826 1.00 57.16 661 PRO A C 1
ATOM 5528 O O . PRO A 1 661 ? 103.567 37.216 -218.918 1.00 57.16 661 PRO A O 1
ATOM 5531 N N . TYR A 1 662 ? 105.257 37.010 -217.577 1.00 29.00 662 TYR A N 1
ATOM 5532 C CA . TYR A 1 662 ? 106.564 36.949 -216.832 1.00 29.00 662 TYR A CA 1
ATOM 5533 C C . TYR A 1 662 ? 106.398 36.154 -215.480 1.00 29.00 662 TYR A C 1
ATOM 5535 O O . TYR A 1 662 ? 105.375 35.494 -215.344 1.00 29.00 662 TYR A O 1
ATOM 5543 N N . LYS A 1 663 ? 107.291 35.976 -214.465 1.00 41.16 663 LYS A N 1
ATOM 5544 C CA . LYS A 1 663 ? 108.541 36.592 -213.891 1.00 41.16 663 LYS A CA 1
ATOM 5545 C C . LYS A 1 663 ? 108.325 37.859 -212.998 1.00 41.16 663 LYS A C 1
ATOM 5547 O O . LYS A 1 663 ? 107.472 38.653 -213.353 1.00 41.16 663 LYS A O 1
ATOM 5552 N N . THR A 1 664 ? 109.016 38.156 -211.867 1.00 40.31 664 THR A N 1
ATOM 5553 C CA . THR A 1 664 ? 110.170 37.554 -211.110 1.00 40.31 664 THR A CA 1
ATOM 5554 C C . THR A 1 664 ? 110.124 37.897 -209.580 1.00 40.31 664 THR A C 1
ATOM 5556 O O . THR A 1 664 ? 109.437 38.856 -209.253 1.00 40.31 664 THR A O 1
ATOM 5559 N N . ILE A 1 665 ? 110.944 37.232 -208.712 1.00 39.09 665 ILE A N 1
ATOM 5560 C CA . ILE A 1 665 ? 111.328 37.555 -207.279 1.00 39.09 665 ILE A CA 1
ATOM 5561 C C . ILE A 1 665 ? 110.361 36.988 -206.173 1.00 39.09 665 ILE A C 1
ATOM 5563 O O . ILE A 1 665 ? 109.168 36.933 -206.435 1.00 39.09 665 ILE A O 1
ATOM 5567 N N . TYR A 1 666 ? 110.725 36.490 -204.952 1.00 32.94 666 TYR A N 1
ATOM 5568 C CA . TYR A 1 666 ? 112.028 36.248 -204.249 1.00 32.94 666 TYR A CA 1
ATOM 5569 C C . TYR A 1 666 ? 112.191 34.873 -203.490 1.00 32.94 666 TYR A C 1
ATOM 5571 O O . TYR A 1 666 ? 112.637 33.909 -204.106 1.00 32.94 666 TYR A O 1
ATOM 5579 N N . SER A 1 667 ? 111.956 34.785 -202.158 1.00 38.50 667 SER A N 1
ATOM 5580 C CA . SER A 1 667 ? 112.549 33.820 -201.174 1.00 38.50 667 SER A CA 1
ATOM 5581 C C . SER A 1 667 ? 111.602 33.512 -199.977 1.00 38.50 667 SER A C 1
ATOM 5583 O O . SER A 1 667 ? 110.895 34.421 -199.562 1.00 38.50 667 SER A O 1
ATOM 5585 N N . MET A 1 668 ? 111.399 32.267 -199.485 1.00 37.16 668 MET A N 1
ATOM 5586 C CA . MET A 1 668 ? 112.172 31.423 -198.507 1.00 37.16 668 MET A CA 1
ATOM 5587 C C . MET A 1 668 ? 112.235 31.956 -197.044 1.00 37.16 668 MET A C 1
ATOM 5589 O O . MET A 1 668 ? 112.295 33.161 -196.866 1.00 37.16 668 MET A O 1
ATOM 5593 N N . ALA A 1 669 ? 112.215 31.157 -195.947 1.00 32.66 669 ALA A N 1
ATOM 5594 C CA . ALA A 1 669 ? 112.742 29.784 -195.707 1.00 32.66 669 ALA A CA 1
ATOM 5595 C C . ALA A 1 669 ? 111.830 28.789 -194.888 1.00 32.66 669 ALA A C 1
ATOM 5597 O O . ALA A 1 669 ? 110.618 28.805 -195.067 1.00 32.66 669 ALA A O 1
ATOM 5598 N N . LYS A 1 670 ? 112.395 27.799 -194.139 1.00 42.84 670 LYS A N 1
ATOM 5599 C CA . LYS A 1 670 ? 111.812 26.429 -193.917 1.00 42.84 670 LYS A CA 1
ATOM 5600 C C . LYS A 1 670 ? 112.332 25.644 -192.664 1.00 42.84 670 LYS A C 1
ATOM 5602 O O . LYS A 1 670 ? 113.392 26.008 -192.166 1.00 42.84 670 LYS A O 1
ATOM 5607 N N . LEU A 1 671 ? 111.682 24.493 -192.313 1.00 41.47 671 LEU A N 1
ATOM 5608 C CA . LEU A 1 671 ? 112.102 23.266 -191.517 1.00 41.47 671 LEU A CA 1
ATOM 5609 C C . LEU A 1 671 ? 111.342 23.053 -190.165 1.00 41.47 671 LEU A C 1
ATOM 5611 O O . LEU A 1 671 ? 111.053 24.057 -189.535 1.00 41.47 671 LEU A O 1
ATOM 5615 N N . ARG A 1 672 ? 111.001 21.859 -189.596 1.00 38.66 672 ARG A N 1
ATOM 5616 C CA . ARG A 1 672 ? 111.148 20.364 -189.814 1.00 38.66 672 ARG A CA 1
ATOM 5617 C C . ARG A 1 672 ? 110.019 19.625 -188.996 1.00 38.66 672 ARG A C 1
ATOM 5619 O O . ARG A 1 672 ? 109.630 20.184 -187.985 1.00 38.66 672 ARG A O 1
ATOM 5626 N N . SER A 1 673 ? 109.331 18.529 -189.402 1.00 38.84 673 SER A N 1
ATOM 5627 C CA . SER A 1 673 ? 109.620 17.046 -189.373 1.00 38.84 673 SER A CA 1
ATOM 5628 C C . SER A 1 673 ? 109.852 16.390 -187.970 1.00 38.84 673 SER A C 1
ATOM 5630 O O . SER A 1 673 ? 110.550 17.027 -187.193 1.00 38.84 673 SER A O 1
ATOM 5632 N N . LYS A 1 674 ? 109.482 15.126 -187.608 1.00 40.25 674 LYS A N 1
ATOM 5633 C CA . LYS A 1 674 ? 109.271 13.877 -188.410 1.00 40.25 674 LYS A CA 1
ATOM 5634 C C . LYS A 1 674 ? 108.674 12.631 -187.634 1.00 40.25 674 LYS A C 1
ATOM 5636 O O . LYS A 1 674 ? 109.084 12.400 -186.509 1.00 40.25 674 LYS A O 1
ATOM 5641 N N . GLU A 1 675 ? 107.819 11.821 -188.300 1.00 39.66 675 GLU A N 1
ATOM 5642 C CA . GLU A 1 675 ? 107.479 10.343 -188.236 1.00 39.66 675 GLU A CA 1
ATOM 5643 C C . GLU A 1 675 ? 107.551 9.412 -186.982 1.00 39.66 675 GLU A C 1
ATOM 5645 O O . GLU A 1 675 ? 108.594 9.321 -186.341 1.00 39.66 675 GLU A O 1
ATOM 5650 N N . ARG A 1 676 ? 106.544 8.500 -186.849 1.00 34.00 676 ARG A N 1
ATOM 5651 C CA . ARG A 1 676 ? 106.561 6.984 -186.919 1.00 34.00 676 ARG A CA 1
ATOM 5652 C C . ARG A 1 676 ? 105.259 6.385 -186.298 1.00 34.00 676 ARG A C 1
ATOM 5654 O O . ARG A 1 676 ? 104.589 7.111 -185.583 1.00 34.00 676 ARG A O 1
ATOM 5661 N N . TRP A 1 677 ? 104.855 5.103 -186.364 1.00 30.09 677 TRP A N 1
ATOM 5662 C CA . TRP A 1 677 ? 104.756 4.004 -187.361 1.00 30.09 677 TRP A CA 1
ATOM 5663 C C . TRP A 1 677 ? 104.091 2.783 -186.636 1.00 30.09 677 TRP A C 1
ATOM 5665 O O . TRP A 1 677 ? 104.571 2.404 -185.574 1.00 30.09 677 TRP A O 1
ATOM 5675 N N . ASN A 1 678 ? 103.094 2.124 -187.255 1.00 35.84 678 ASN A N 1
ATOM 5676 C CA . ASN A 1 678 ? 102.682 0.694 -187.115 1.00 35.84 678 ASN A CA 1
ATOM 5677 C C . ASN A 1 678 ? 101.712 0.108 -186.022 1.00 35.84 678 ASN A C 1
ATOM 5679 O O . ASN A 1 678 ? 102.056 -0.013 -184.855 1.00 35.84 678 ASN A O 1
ATOM 5683 N N . ALA A 1 679 ? 100.603 -0.473 -186.533 1.00 32.53 679 ALA A N 1
ATOM 5684 C CA . ALA A 1 679 ? 100.031 -1.833 -186.310 1.00 32.53 679 ALA A CA 1
ATOM 5685 C C . ALA A 1 679 ? 99.230 -2.308 -185.046 1.00 32.53 679 ALA A C 1
ATOM 5687 O O . ALA A 1 679 ? 99.694 -2.249 -183.917 1.00 32.53 679 ALA A O 1
ATOM 5688 N N . GLN A 1 680 ? 98.108 -3.016 -185.343 1.00 28.14 680 GLN A N 1
ATOM 5689 C CA . GLN A 1 680 ? 97.741 -4.400 -184.902 1.00 28.14 680 GLN A CA 1
ATOM 5690 C C . GLN A 1 680 ? 96.434 -4.677 -184.081 1.00 28.14 680 GLN A C 1
ATOM 5692 O O . GLN A 1 680 ? 96.437 -4.751 -182.861 1.00 28.14 680 GLN A O 1
ATOM 5697 N N . THR A 1 681 ? 95.339 -4.972 -184.810 1.00 31.25 681 THR A N 1
ATOM 5698 C CA . THR A 1 681 ? 94.303 -6.046 -184.625 1.00 31.25 681 THR A CA 1
ATOM 5699 C C . THR A 1 681 ? 93.797 -6.442 -183.208 1.00 31.25 681 THR A C 1
ATOM 5701 O O . THR A 1 681 ? 94.539 -7.043 -182.437 1.00 31.25 681 THR A O 1
ATOM 5704 N N . LYS A 1 682 ? 92.489 -6.323 -182.879 1.00 28.59 682 LYS A N 1
ATOM 5705 C CA . LYS A 1 682 ? 91.363 -7.312 -183.033 1.00 28.59 682 LYS A CA 1
ATOM 5706 C C . LYS A 1 682 ? 90.044 -6.658 -182.518 1.00 28.59 682 LYS A C 1
ATOM 5708 O O . LYS A 1 682 ? 90.151 -5.801 -181.657 1.00 28.59 682 LYS A O 1
ATOM 5713 N N . TYR A 1 683 ? 88.806 -6.863 -183.007 1.00 27.31 683 TYR A N 1
ATOM 5714 C CA . TYR A 1 683 ? 87.953 -8.024 -183.396 1.00 27.31 683 TYR A CA 1
ATOM 5715 C C . TYR A 1 683 ? 87.040 -8.616 -182.283 1.00 27.31 683 TYR A C 1
ATOM 5717 O O . TYR A 1 683 ? 87.519 -8.909 -181.195 1.00 27.31 683 TYR A O 1
ATOM 5725 N N . LYS A 1 684 ? 85.777 -8.926 -182.665 1.00 26.08 684 LYS A N 1
ATOM 5726 C CA . LYS A 1 684 ? 84.607 -9.481 -181.911 1.00 26.08 684 LYS A CA 1
ATOM 5727 C C . LYS A 1 684 ? 83.765 -8.455 -181.108 1.00 26.08 684 LYS A C 1
ATOM 5729 O O . LYS A 1 684 ? 84.332 -7.501 -180.606 1.00 26.08 684 LYS A O 1
ATOM 5734 N N . CYS A 1 685 ? 82.416 -8.468 -181.074 1.00 26.56 685 CYS A N 1
ATOM 5735 C CA . CYS A 1 685 ? 81.342 -9.507 -181.105 1.00 26.56 685 CYS A CA 1
ATOM 5736 C C . CYS A 1 685 ? 81.000 -10.121 -179.726 1.00 26.56 685 CYS A C 1
ATOM 5738 O O . CYS A 1 685 ? 81.926 -10.338 -178.959 1.00 26.56 685 CYS A O 1
ATOM 5740 N N . ARG A 1 686 ? 79.761 -10.554 -179.397 1.00 29.45 686 ARG A N 1
ATOM 5741 C CA . ARG A 1 686 ? 78.375 -10.398 -179.949 1.00 29.45 686 ARG A CA 1
ATOM 5742 C C . ARG A 1 686 ? 77.445 -11.301 -179.093 1.00 29.45 686 ARG A C 1
ATOM 5744 O O . ARG A 1 686 ? 77.892 -12.400 -178.789 1.00 29.45 686 ARG A O 1
ATOM 5751 N N . LEU A 1 687 ? 76.174 -10.925 -178.863 1.00 26.81 687 LEU A N 1
ATOM 5752 C CA . LEU A 1 687 ? 75.125 -11.732 -178.175 1.00 26.81 687 LEU A CA 1
ATOM 5753 C C . LEU A 1 687 ? 75.399 -12.006 -176.664 1.00 26.81 687 LEU A C 1
ATOM 5755 O O . LEU A 1 687 ? 76.525 -11.831 -176.214 1.00 26.81 687 LEU A O 1
ATOM 5759 N N . ASP A 1 688 ? 74.421 -12.381 -175.825 1.00 27.66 688 ASP A N 1
ATOM 5760 C CA . ASP A 1 688 ? 72.975 -12.552 -176.073 1.00 27.66 688 ASP A CA 1
ATOM 5761 C C . ASP A 1 688 ? 72.094 -12.057 -174.897 1.00 27.66 688 ASP A C 1
ATOM 5763 O O . ASP A 1 688 ? 72.604 -11.734 -173.830 1.00 27.66 688 ASP A O 1
ATOM 5767 N N . ARG A 1 689 ? 70.780 -12.002 -175.166 1.00 31.53 689 ARG A N 1
ATOM 5768 C CA . ARG A 1 689 ? 69.585 -12.281 -174.322 1.00 31.53 689 ARG A CA 1
ATOM 5769 C C . ARG A 1 689 ? 69.722 -12.508 -172.786 1.00 31.53 689 ARG A C 1
ATOM 5771 O O . ARG A 1 689 ? 70.688 -13.085 -172.315 1.00 31.53 689 ARG A O 1
ATOM 5778 N N . GLN A 1 690 ? 68.697 -12.220 -171.966 1.00 29.09 690 GLN A N 1
ATOM 5779 C CA . GLN A 1 690 ? 67.281 -11.966 -172.295 1.00 29.09 690 GLN A CA 1
ATOM 5780 C C . GLN A 1 690 ? 66.539 -11.135 -171.231 1.00 29.09 690 GLN A C 1
ATOM 5782 O O . GLN A 1 690 ? 66.855 -11.260 -170.058 1.00 29.09 690 GLN A O 1
ATOM 5787 N N . SER A 1 691 ? 65.532 -10.384 -171.704 1.00 30.31 691 SER A N 1
ATOM 5788 C CA . SER A 1 691 ? 64.223 -10.037 -171.098 1.00 30.31 691 SER A CA 1
ATOM 5789 C C . SER A 1 691 ? 64.113 -9.606 -169.616 1.00 30.31 691 SER A C 1
ATOM 5791 O O . SER A 1 691 ? 64.714 -10.192 -168.731 1.00 30.31 691 SER A O 1
ATOM 5793 N N . SER A 1 692 ? 63.339 -8.570 -169.266 1.00 31.20 692 SER A N 1
ATOM 5794 C CA . SER A 1 692 ? 61.887 -8.389 -169.520 1.00 31.20 692 SER A CA 1
ATOM 5795 C C . SER A 1 692 ? 61.020 -9.483 -168.849 1.00 31.20 692 SER A C 1
ATOM 5797 O O . SER A 1 692 ? 61.404 -10.647 -168.840 1.00 31.20 692 SER A O 1
ATOM 5799 N N . ASP A 1 693 ? 59.845 -9.189 -168.283 1.00 37.34 693 ASP A N 1
ATOM 5800 C CA . ASP A 1 693 ? 59.080 -7.932 -168.350 1.00 37.34 693 ASP A CA 1
ATOM 5801 C C . ASP A 1 693 ? 58.021 -7.799 -167.230 1.00 37.34 693 ASP A C 1
ATOM 5803 O O . ASP A 1 693 ? 57.738 -8.756 -166.517 1.00 37.34 693 ASP A O 1
ATOM 5807 N N . PHE A 1 694 ? 57.365 -6.630 -167.227 1.00 33.47 694 PHE A N 1
ATOM 5808 C CA . PHE A 1 694 ? 55.930 -6.410 -166.949 1.00 33.47 694 PHE A CA 1
ATOM 5809 C C . PHE A 1 694 ? 55.355 -6.278 -165.509 1.00 33.47 694 PHE A C 1
ATOM 5811 O O . PHE A 1 694 ? 55.229 -7.274 -164.810 1.00 33.47 694 PHE A O 1
ATOM 5818 N N . TRP A 1 695 ? 54.815 -5.065 -165.229 1.00 34.91 695 TRP A N 1
ATOM 5819 C CA . TRP A 1 695 ? 53.613 -4.691 -164.418 1.00 34.91 695 TRP A CA 1
ATOM 5820 C C . TRP A 1 695 ? 53.567 -5.182 -162.937 1.00 34.91 695 TRP A C 1
ATOM 5822 O O . TRP A 1 695 ? 54.355 -6.015 -162.521 1.00 34.91 695 TRP A O 1
ATOM 5832 N N . GLU A 1 696 ? 52.760 -4.670 -161.996 1.00 37.06 696 GLU A N 1
ATOM 5833 C CA . GLU A 1 696 ? 51.671 -3.661 -161.937 1.00 37.06 696 GLU A CA 1
ATOM 5834 C C . GLU A 1 696 ? 51.926 -2.769 -160.661 1.00 37.06 696 GLU A C 1
ATOM 5836 O O . GLU A 1 696 ? 53.067 -2.743 -160.210 1.00 37.06 696 GLU A O 1
ATOM 5841 N N . TYR A 1 697 ? 51.083 -1.968 -159.979 1.00 29.39 697 TYR A N 1
ATOM 5842 C CA . TYR A 1 697 ? 49.649 -1.611 -159.966 1.00 29.39 697 TYR A CA 1
ATOM 5843 C C . TYR A 1 697 ? 49.473 -0.165 -159.407 1.00 29.39 697 TYR A C 1
ATOM 5845 O O . TYR A 1 697 ? 50.432 0.436 -158.922 1.00 29.39 697 TYR A O 1
ATOM 5853 N N . GLN A 1 698 ? 48.269 0.424 -159.477 1.00 33.94 698 GLN A N 1
ATOM 5854 C CA . GLN A 1 698 ? 47.965 1.792 -158.992 1.00 33.94 698 GLN A CA 1
ATOM 5855 C C . GLN A 1 698 ? 47.538 1.893 -157.504 1.00 33.94 698 GLN A C 1
ATOM 5857 O O . GLN A 1 698 ? 47.338 0.909 -156.801 1.00 33.94 698 GLN A O 1
ATOM 5862 N N . LEU A 1 699 ? 47.361 3.133 -157.031 1.00 40.34 699 LEU A N 1
ATOM 5863 C CA . LEU A 1 699 ? 46.716 3.514 -155.764 1.00 40.34 699 LEU A CA 1
ATOM 5864 C C . LEU A 1 699 ? 45.342 2.835 -155.554 1.00 40.34 699 LEU A C 1
ATOM 5866 O O . LEU A 1 699 ? 44.587 2.729 -156.517 1.00 40.34 699 LEU A O 1
ATOM 5870 N N . ALA A 1 700 ? 44.950 2.575 -154.292 1.00 36.72 700 ALA A N 1
ATOM 5871 C CA . ALA A 1 700 ? 43.704 3.117 -153.694 1.00 36.72 700 ALA A CA 1
ATOM 5872 C C . ALA A 1 700 ? 43.395 2.619 -152.258 1.00 36.72 700 ALA A C 1
ATOM 5874 O O . ALA A 1 700 ? 43.296 1.414 -152.037 1.00 36.72 700 ALA A O 1
ATOM 5875 N N . LYS A 1 701 ? 43.122 3.577 -151.348 1.00 41.12 701 LYS A N 1
ATOM 5876 C CA . LYS A 1 701 ? 42.116 3.635 -150.242 1.00 41.12 701 LYS A CA 1
ATOM 5877 C C . LYS A 1 701 ? 42.657 4.543 -149.122 1.00 41.12 701 LYS A C 1
ATOM 5879 O O . LYS A 1 701 ? 43.774 4.337 -148.673 1.00 41.12 701 LYS A O 1
ATOM 5884 N N . GLN A 1 702 ? 42.027 5.675 -148.793 1.00 43.31 702 GLN A N 1
ATOM 5885 C CA . GLN A 1 702 ? 40.733 5.843 -148.098 1.00 43.31 702 GLN A CA 1
ATOM 5886 C C . GLN A 1 702 ? 40.698 5.218 -146.697 1.00 43.31 702 GLN A C 1
ATOM 5888 O O . GLN A 1 702 ? 40.416 4.028 -146.571 1.00 43.31 702 GLN A O 1
ATOM 5893 N N . VAL A 1 703 ? 40.893 6.059 -145.677 1.00 43.91 703 VAL A N 1
ATOM 5894 C CA . VAL A 1 703 ? 39.865 6.517 -144.715 1.00 43.91 703 VAL A CA 1
ATOM 5895 C C . VAL A 1 703 ? 40.249 7.931 -144.268 1.00 43.91 703 VAL A C 1
ATOM 5897 O O . VAL A 1 703 ? 41.470 8.202 -144.257 1.00 43.91 703 VAL A O 1
#

pLDDT: mean 72.3, std 23.39, range [19.42, 98.31]

Foldseek 3Di:
DDDDDDDDDDDDDDDDDDDDDDDDDDDDDDDDDDDDDDDDDDDDDDDPVNVVVVVVVVVVVVVVVVVVVVVVVVVVVVVVVVVVVVVVVVVVVVVVVVVVVVVVVVVVVVVVVVVVVVVVVVVVVVVVVPPVVPPPPPDPDDPDDDDDDDDDDDDDDDDADDDVLLVVVVVDDPVPDDDVSVVRNVVVVPVVVVVVVVVVVVVVVVVVVVVVVVVVVVVVVVVVVVVVVVVVVVVVVVVVVVVVVVVVVVVVVVVVVVVCVVCVVVVVVVVVVVVVVVVVVVVVVVVVVVVVVVVVVVVVVVVVVVVVVVVVVVVVVVVVVVVVVVVVVVVVVVVVVVVVVVVVVVVVVVVVVVVVVVVVVVVVVVVVVVVVVVVVVVVVVVVVVVVVVVVVVVVVVVVVVVVVVVVVVVVVVVVVVVVVVVVVVVVVVVVVVVVVVVVVVVVVVVVVVVVVVVVVVVVVVVVVVVVVVVVVVVVVVVVVVVVVVVVVVVVVVVVVVVVVVVVVVVVVVVVVVVVVVVVVVVVVVVVVVVVVVVVVPPVLLVVLLPDPDNVVSVVSVVVVPVPDDDDPVVNVVSVVVSVVVVPPVPPPVPDPPDPPPPPDDPPVPPPDDPPDDPQAPFPDPPDPDDDDDDDDDDDDDDDDDHDDDDDDDDYDDDYDDDDDDDDDDDDDDDDDDDDDDDDDDDDDDDDDDDDDDDDDDDDDDDD

Organism: Molossus molossus (NCBI:txid27622)

Radius of gyration: 167.2 Å; chains: 1; bounding box: 282×93×449 Å

Sequence (703 aa):
MSRKIVKTSKTMNVSSSLESEDISLETTVPTDDMSSSEERDGKNKITRQLIERKELLHNIQLLKIELSQKNMMIDNLKVDYLTKIEELEEKLNDALHQKQVLTMRLDNQLTFQQKDARKYQELMKQEMETILLRQKQLEETNLQLREKAGDIRRNLRDFELTEEQYLKLKGFPEDQLSIPEYVSIRFYELMDPLKKEICELQVKKNNLSEELTENRGQLRHLTETYEEDRRNYSELQNRCQRLALELADTKQLIQQGDYRQENYDKVKSERDALEQEVIELRRKHELLEASHIIQAKERSELSKEVATLQQTVTLLQRDKEYLNRQNMELSVRCAHEEDRLERLQVQLEETKKAREEMYEKYVSSRDHYKTEYENKLHDELEQIKLKTNQEIDQLRNASREMYERENRNLREARDNALAEKDRAVMAEKDALEKHNQLLDRYRELQLSTESKVTEFLHQSKLKSFESERIQLIQEETARNLTQCQLECEKYQKKLEVLTKEYYSLQSSSEKRITELQARNSEHQARLDIYEKLEKELDEVIMQTAEIENEVEAERVLFSYGYGANVPTTAKRRLKQSVHLARRVLQLEKQNSLVLKELEHQKDQVTQLSQEVNNLKETQRIMVFISVLCYSFVYFLSNFKISCLIIQNDFTICETNLMLKPYKTIYSMAKLRSKERWNAQTKYKCRLDRQSSDFWEYQLAKQV

InterPro domains:
  IPR026205 Progesterone-induced-blocking factor 1 [PTHR18950] (1-618)